Protein 2P22 (pdb70)

CATH classification: 1.20.1440.200

Secondary structure (DSSP, 8-state):
-HHHHHHHHHHHHHHHHHHHHHHHHHHHHTGGGGTTHHHHHHHHHHHHHHHHHHHHHHHHHHHHHHHHHHHHTHHHHHHHHHHHHHTTSS---SS-GGGTEE-SSHHHHHHHHHHHHHHHHHHHHHHHHHHHHHTSS-HHHHHHHHHHHHHHHHHHHHHHHHHHSS--/---SSS-GGGGG-S---S--SSS-HHHHHHHHHHHHHHHHHHHHHHHHHHHTTTSS-HHHHHHHHHHHHHHHHHHHHTTTTT---HHHHHT-/-HHHHHHHHHHHS-------PPPPPSSGGGS-TTHHHHHHHHH-HHHHHHHGGGGS--HHHHHHHHHHHHHHHHHHHHHHHHHHHHHHHHHHHHHHHHHHHHHHHHHHHHHHHHHHTSSHHHHHHHHHHHHHHHHHHHHHHHHS-S----HHHHHHHHHHHHHHHHHHHHHHHHHHHHTT-S-B--/-HHHHHHHHS--EESSSTTS--------PPPP--PPP-HHHHHHHHHHHHHHHHHHHHHHHHHTHHHHHHHHHHHHS--

B-factor: mean 95.9, std 29.89, range [27.79, 202.12]

GO terms:
  GO:0005768 endosome (C, IDA)
  GO:0009898 cytoplasmic side of plasma membrane (C, IDA)
  GO:0043130 ubiquitin binding (F, IDA)
  GO:0000813 ESCRT I complex (C, IDA)
  GO:0061709 reticulophagy (P, IDA)
  GO:0005829 cytosol (C, HDA)
  GO:0045324 late endosome to vacuole transport (P, IMP)
  GO:1904669 ATP export (P, IMP)
  GO:1902915 negative regulation of protein polyubiquitination (P, IMP)
  GO:0006612 protein targeting to membrane (P, IMP)
  GO:0006623 protein targeting to vacuole (P, IMP)
  GO:0000813 ESCRT I complex (C, IPI)
  GO:0005515 protein binding (F, IPI)
  GO:0043162 ubiquitin-dependent protein catabolic process via the multivesicular body sorting pathway (P, IDA)

InterPro domains:
  IPR008883 Ubiquitin E2 variant, N-terminal [PF05743] (31-154)
  IPR008883 Ubiquitin E2 variant, N-terminal [PS51322] (12-161)
  IPR016135 Ubiquitin-conjugating enzyme/RWD-like [G3DSA:3.10.110.10] (1-161)
  IPR016135 Ubiquitin-conjugating enzyme/RWD-like [SSF54495] (9-157)
  IPR017916 Steadiness box (SB) domain [PF09454] (317-379)
  IPR017916 Steadiness box (SB) domain [PS51312] (322-385)
  IPR037202 ESCRT assembly domain [SSF140111] (325-382)
  IPR052070 ESCRT-I complex UEV domain-containing protein [PTHR23306] (10-381)

Structure (mmCIF, N/CA/C/O backbone):
data_2P22
#
_entry.id   2P22
#
_cell.length_a   68.054
_cell.length_b   83.766
_cell.length_c   269.146
_cell.angle_alpha   90.00
_cell.angle_beta   90.00
_cell.angle_gamma   90.00
#
_symmetry.space_group_name_H-M   'I 2 2 2'
#
loop_
_entity.id
_entity.type
_entity.pdbx_description
1 polymer 'Suppressor protein STP22 of temperature-sensitive alpha-factor receptor and arginine permease'
2 polymer 'Vacuolar protein sorting-associated protein 28'
3 polymer 'Protein SRN2'
4 polymer 'Hypothetical 12.0 kDa protein in ADE3-SER2 intergenic region'
5 non-polymer 'SULFATE ION'
6 water water
#
loop_
_atom_site.group_PDB
_atom_site.id
_atom_site.type_symbol
_atom_site.label_atom_id
_atom_site.label_alt_id
_atom_site.label_comp_id
_atom_site.label_asym_id
_atom_site.label_entity_id
_atom_site.label_seq_id
_atom_site.pdbx_PDB_ins_code
_atom_site.Cartn_x
_atom_site.Cartn_y
_atom_site.Cartn_z
_atom_site.occupancy
_atom_site.B_iso_or_equiv
_atom_site.auth_seq_id
_atom_site.auth_comp_id
_atom_site.auth_asym_id
_atom_site.auth_atom_id
_atom_site.pdbx_PDB_model_num
ATOM 1 N N . PRO A 1 7 ? -1.852 -55.050 -184.311 1.00 156.21 218 PRO A N 1
ATOM 2 C CA . PRO A 1 7 ? -1.243 -53.751 -184.704 1.00 153.43 218 PRO A CA 1
ATOM 3 C C . PRO A 1 7 ? -0.248 -53.250 -183.651 1.00 147.08 218 PRO A C 1
ATOM 4 O O . PRO A 1 7 ? -0.655 -52.698 -182.634 1.00 149.32 218 PRO A O 1
ATOM 8 N N . THR A 1 8 ? 1.048 -53.435 -183.897 1.00 135.71 219 THR A N 1
ATOM 9 C CA . THR A 1 8 ? 2.068 -53.007 -182.941 1.00 127.16 219 THR A CA 1
ATOM 10 C C . THR A 1 8 ? 1.720 -51.676 -182.273 1.00 121.72 219 THR A C 1
ATOM 11 O O . THR A 1 8 ? 1.954 -51.505 -181.080 1.00 126.67 219 THR A O 1
ATOM 15 N N . ASN A 1 9 ? 1.152 -50.739 -183.028 1.00 108.54 220 ASN A N 1
ATOM 16 C CA . ASN A 1 9 ? 0.783 -49.440 -182.468 1.00 99.79 220 ASN A CA 1
ATOM 17 C C . ASN A 1 9 ? -0.289 -49.644 -181.400 1.00 90.79 220 ASN A C 1
ATOM 18 O O . ASN A 1 9 ? -0.020 -49.543 -180.199 1.00 83.01 220 ASN A O 1
ATOM 23 N N . HIS A 1 10 ? -1.501 -49.931 -181.868 1.00 81.74 221 HIS A N 1
ATOM 24 C CA . HIS A 1 10 ? -2.663 -50.188 -181.028 1.00 71.12 221 HIS A CA 1
ATOM 25 C C . HIS A 1 10 ? -2.366 -51.273 -179.991 1.00 75.50 221 HIS A C 1
ATOM 26 O O . HIS A 1 10 ? -2.972 -51.295 -178.920 1.00 77.77 221 HIS A O 1
ATOM 33 N N . HIS A 1 11 ? -1.428 -52.165 -180.316 1.00 79.41 222 HIS A N 1
ATOM 34 C CA . HIS A 1 11 ? -1.039 -53.261 -179.434 1.00 74.10 222 HIS A CA 1
ATOM 35 C C . HIS A 1 11 ? -0.167 -52.751 -178.301 1.00 84.05 222 HIS A C 1
ATOM 36 O O . HIS A 1 11 ? -0.358 -53.114 -177.138 1.00 82.77 222 HIS A O 1
ATOM 43 N N . GLU A 1 12 ? 0.793 -51.900 -178.641 1.00 92.85 223 GLU A N 1
ATOM 44 C CA . GLU A 1 12 ? 1.691 -51.347 -177.640 1.00 92.26 223 GLU A CA 1
ATOM 45 C C . GLU A 1 12 ? 0.949 -50.426 -176.664 1.00 81.27 223 GLU A C 1
ATOM 46 O O . GLU A 1 12 ? 1.320 -50.346 -175.492 1.00 70.46 223 GLU A O 1
ATOM 52 N N . MET A 1 13 ? -0.091 -49.733 -177.135 1.00 72.40 224 MET A N 1
ATOM 53 C CA . MET A 1 13 ? -0.863 -48.854 -176.247 1.00 73.02 224 MET A CA 1
ATOM 54 C C . MET A 1 13 ? -1.586 -49.720 -175.230 1.00 80.28 224 MET A C 1
ATOM 55 O O . MET A 1 13 ? -1.577 -49.445 -174.022 1.00 76.21 224 MET A O 1
ATOM 60 N N . LEU A 1 14 ? -2.206 -50.782 -175.738 1.00 85.24 225 LEU A N 1
ATOM 61 C CA . LEU A 1 14 ? -2.936 -51.727 -174.904 1.00 82.50 225 LEU A CA 1
ATOM 62 C C . LEU A 1 14 ? -1.943 -52.369 -173.933 1.00 79.55 225 LEU A C 1
ATOM 63 O O . LEU A 1 14 ? -2.279 -52.691 -172.795 1.00 82.12 225 LEU A O 1
ATOM 68 N N . GLN A 1 15 ? -0.707 -52.526 -174.384 1.00 72.16 226 GLN A N 1
ATOM 69 C CA . GLN A 1 15 ? 0.319 -53.096 -173.540 1.00 66.77 226 GLN A CA 1
ATOM 70 C C . GLN A 1 15 ? 0.620 -52.102 -172.411 1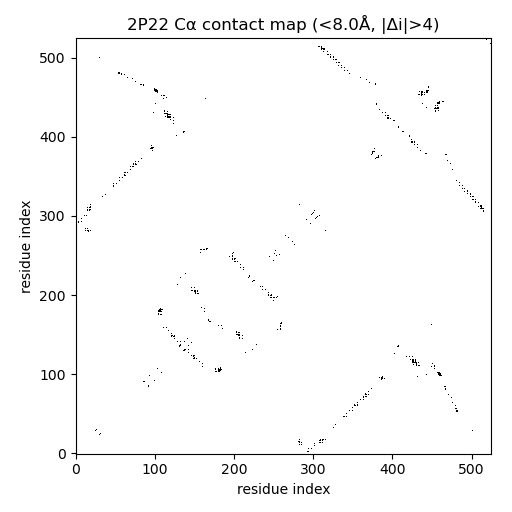.00 68.54 226 GLN A C 1
ATOM 71 O O . GLN A 1 15 ? 0.802 -52.490 -171.257 1.00 67.63 226 GLN A O 1
ATOM 77 N N . ASN A 1 16 ? 0.673 -50.816 -172.741 1.00 63.80 227 ASN A N 1
ATOM 78 C CA . ASN A 1 16 ? 0.932 -49.804 -171.724 1.00 72.92 227 ASN A CA 1
ATOM 79 C C . ASN A 1 16 ? -0.184 -49.752 -170.702 1.00 69.60 227 ASN A C 1
ATOM 80 O O . ASN A 1 16 ? 0.057 -49.511 -169.527 1.00 60.42 227 ASN A O 1
ATOM 85 N N . LEU A 1 17 ? -1.403 -49.960 -171.180 1.00 58.69 228 LEU A N 1
ATOM 86 C CA . LEU A 1 17 ? -2.577 -49.932 -170.347 1.00 50.46 228 LEU A CA 1
ATOM 87 C C . LEU A 1 17 ? -2.536 -51.013 -169.296 1.00 59.00 228 LEU A C 1
ATOM 88 O O . LEU A 1 17 ? -2.976 -50.819 -168.162 1.00 59.46 228 LEU A O 1
ATOM 93 N N . GLN A 1 18 ? -1.991 -52.154 -169.686 1.00 59.49 229 GLN A N 1
ATOM 94 C CA . GLN A 1 18 ? -1.891 -53.306 -168.813 1.00 60.84 229 GLN A CA 1
ATOM 95 C C . GLN A 1 18 ? -0.947 -53.005 -167.659 1.00 62.63 229 GLN A C 1
ATOM 96 O O . GLN A 1 18 ? -1.270 -53.245 -166.489 1.00 76.07 229 GLN A O 1
ATOM 102 N N . THR A 1 19 ? 0.218 -52.466 -167.990 1.00 61.20 230 THR A N 1
ATOM 103 C CA . THR A 1 19 ? 1.200 -52.110 -166.975 1.00 64.60 230 THR A CA 1
ATOM 104 C C . THR A 1 19 ? 0.654 -51.041 -166.017 1.00 61.19 230 THR A C 1
ATOM 105 O O . THR A 1 19 ? 0.741 -51.201 -164.799 1.00 58.07 230 THR A O 1
ATOM 109 N N . VAL A 1 20 ? 0.092 -49.958 -166.557 1.00 59.24 231 VAL A N 1
ATOM 110 C CA . VAL A 1 20 ? -0.474 -48.918 -165.695 1.00 57.82 231 VAL A CA 1
ATOM 111 C C . VAL A 1 20 ? -1.514 -49.564 -164.774 1.00 63.80 231 VAL A C 1
ATOM 112 O O . VAL A 1 20 ? -1.539 -49.293 -163.570 1.00 66.35 231 VAL A O 1
ATOM 116 N N . VAL A 1 21 ? -2.373 -50.409 -165.355 1.00 63.46 232 VAL A N 1
ATOM 117 C CA . VAL A 1 21 ? -3.438 -51.108 -164.624 1.00 50.05 232 VAL A CA 1
ATOM 118 C C . VAL A 1 21 ? -2.918 -52.071 -163.584 1.00 57.11 232 VAL A C 1
ATOM 119 O O . VAL A 1 21 ? -3.478 -52.145 -162.470 1.00 45.24 232 VAL A O 1
ATOM 123 N N . ASN A 1 22 ? -1.863 -52.821 -163.919 1.00 39.51 233 ASN A N 1
ATOM 124 C CA . ASN A 1 22 ? -1.312 -53.733 -162.911 1.00 44.51 233 ASN A CA 1
ATOM 125 C C . ASN A 1 22 ? -0.676 -52.980 -161.759 1.00 57.19 233 ASN A C 1
ATOM 126 O O . ASN A 1 22 ? -0.804 -53.389 -160.604 1.00 62.79 233 ASN A O 1
ATOM 131 N N . GLU A 1 23 ? -0.004 -51.873 -162.069 1.00 63.28 234 GLU A N 1
ATOM 132 C CA . GLU A 1 23 ? 0.646 -51.099 -161.031 1.00 67.60 234 GLU A CA 1
ATOM 133 C C . GLU A 1 23 ? -0.375 -50.383 -160.162 1.00 71.09 234 GLU A C 1
ATOM 134 O O . GLU A 1 23 ? -0.226 -50.318 -158.945 1.00 70.48 234 GLU A O 1
ATOM 140 N N . LEU A 1 24 ? -1.408 -49.846 -160.801 1.00 67.42 235 LEU A N 1
ATOM 141 C CA . LEU A 1 24 ? -2.459 -49.113 -160.119 1.00 53.00 235 LEU A CA 1
ATOM 142 C C . LEU A 1 24 ? -3.146 -50.071 -159.157 1.00 55.08 235 LEU A C 1
ATOM 143 O O . LEU A 1 24 ? -3.537 -49.693 -158.057 1.00 67.00 235 LEU A O 1
ATOM 148 N N . TYR A 1 25 ? -3.256 -51.326 -159.581 1.00 64.96 236 TYR A N 1
ATOM 149 C CA . TYR A 1 25 ? -3.852 -52.390 -158.779 1.00 63.59 236 TYR A CA 1
ATOM 150 C C . TYR A 1 25 ? -2.989 -52.699 -157.557 1.00 61.50 236 TYR A C 1
ATOM 151 O O . TYR A 1 25 ? -3.514 -52.825 -156.455 1.00 64.67 236 TYR A O 1
ATOM 160 N N . ARG A 1 26 ? -1.672 -52.834 -157.759 1.00 68.79 237 ARG A N 1
ATOM 161 C CA . ARG A 1 26 ? -0.728 -53.135 -156.664 1.00 68.54 237 ARG A CA 1
ATOM 162 C C . ARG A 1 26 ? -0.842 -52.074 -155.577 1.00 68.35 237 ARG A C 1
ATOM 163 O O . ARG A 1 26 ? -0.973 -52.390 -154.388 1.00 62.97 237 ARG A O 1
ATOM 171 N N . GLU A 1 27 ? -0.817 -50.818 -156.009 1.00 62.33 238 GLU A N 1
ATOM 172 C CA . GLU A 1 27 ? -0.939 -49.693 -155.109 1.00 68.42 238 GLU A CA 1
ATOM 173 C C . GLU A 1 27 ? -2.242 -49.768 -154.332 1.00 66.04 238 GLU A C 1
ATOM 174 O O . GLU A 1 27 ? -2.267 -49.406 -153.161 1.00 68.42 238 GLU A O 1
ATOM 180 N N . ASP A 1 28 ? -3.319 -50.236 -154.967 1.00 61.53 239 ASP A N 1
ATOM 181 C CA . ASP A 1 28 ? -4.612 -50.336 -154.271 1.00 54.19 239 ASP A CA 1
ATOM 182 C C . ASP A 1 28 ? -4.560 -51.380 -153.189 1.00 56.89 239 ASP A C 1
ATOM 183 O O . ASP A 1 28 ? -5.030 -51.154 -152.073 1.00 49.15 239 ASP A O 1
ATOM 188 N N . VAL A 1 29 ? -3.985 -52.529 -153.520 1.00 54.44 240 VAL A N 1
ATOM 189 C CA . VAL A 1 29 ? -3.893 -53.596 -152.555 1.00 57.29 240 VAL A CA 1
ATOM 190 C C . VAL A 1 29 ? -3.035 -53.171 -151.383 1.00 54.14 240 VAL A C 1
ATOM 191 O O . VAL A 1 29 ? -3.361 -53.440 -150.228 1.00 68.62 240 VAL A O 1
ATOM 195 N N . ASP A 1 30 ? -1.925 -52.516 -151.692 1.00 63.46 241 ASP A N 1
ATOM 196 C CA . ASP A 1 30 ? -0.994 -52.050 -150.675 1.00 60.06 241 ASP A CA 1
ATOM 197 C C . ASP A 1 30 ? -1.654 -51.146 -149.649 1.00 62.89 241 ASP A C 1
ATOM 198 O O . ASP A 1 30 ? -1.486 -51.334 -148.446 1.00 57.23 241 ASP A O 1
ATOM 203 N N . TYR A 1 31 ? -2.407 -50.160 -150.121 1.00 57.94 242 TYR A N 1
ATOM 204 C CA . TYR A 1 31 ? -3.061 -49.232 -149.215 1.00 47.92 242 TYR A CA 1
ATOM 205 C C . TYR A 1 31 ? -4.083 -49.906 -148.327 1.00 59.50 242 TYR A C 1
ATOM 206 O O . TYR A 1 31 ? -4.140 -49.632 -147.130 1.00 60.80 242 TYR A O 1
ATOM 215 N N . VAL A 1 32 ? -4.908 -50.768 -148.923 1.00 60.86 243 VAL A N 1
ATOM 216 C CA . VAL A 1 32 ? -5.958 -51.452 -148.176 1.00 60.50 243 VAL A CA 1
ATOM 217 C C . VAL A 1 32 ? -5.407 -52.317 -147.053 1.00 63.96 243 VAL A C 1
ATOM 218 O O . VAL A 1 32 ? -5.885 -52.279 -145.909 1.00 68.20 243 VAL A O 1
ATOM 222 N N . ALA A 1 33 ? -4.373 -53.071 -147.379 1.00 53.76 244 ALA A N 1
ATOM 223 C CA . ALA A 1 33 ? -3.737 -53.946 -146.413 1.00 64.33 244 ALA A CA 1
ATOM 224 C C . ALA A 1 33 ? -3.003 -53.227 -145.279 1.00 80.11 244 ALA A C 1
ATOM 225 O O . ALA A 1 33 ? -2.802 -53.795 -144.210 1.00 93.35 244 ALA A O 1
ATOM 227 N N . ASP A 1 34 ? -2.600 -51.985 -145.504 1.00 79.08 245 ASP A N 1
ATOM 228 C CA . ASP A 1 34 ? -1.858 -51.252 -144.498 1.00 82.42 245 ASP A CA 1
ATOM 229 C C . ASP A 1 34 ? -2.688 -50.342 -143.627 1.00 85.77 245 ASP A C 1
ATOM 230 O O . ASP A 1 34 ? -2.383 -50.140 -142.458 1.00 90.16 245 ASP A O 1
ATOM 235 N N . LYS A 1 35 ? -3.745 -49.788 -144.191 1.00 85.48 246 LYS A N 1
ATOM 236 C CA . LYS A 1 35 ? -4.562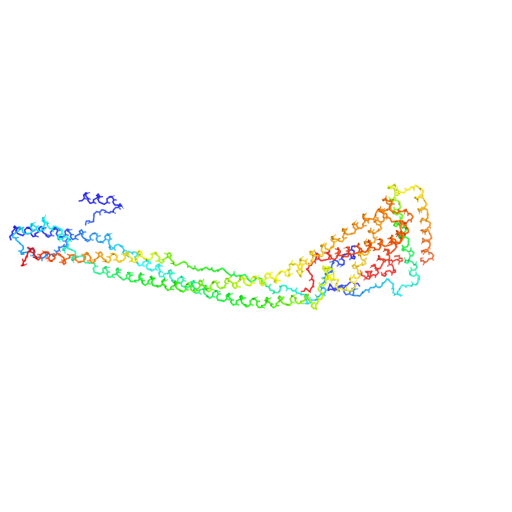 -48.850 -143.448 1.00 73.41 246 LYS A CA 1
ATOM 237 C C . LYS A 1 35 ? -5.974 -49.333 -143.138 1.00 70.05 246 LYS A C 1
ATOM 238 O O . LYS A 1 35 ? -6.665 -48.744 -142.313 1.00 65.92 246 LYS A O 1
ATOM 244 N N . ILE A 1 36 ? -6.420 -50.395 -143.790 1.00 65.77 247 ILE A N 1
ATOM 245 C CA . ILE A 1 36 ? -7.766 -50.846 -143.517 1.00 66.42 247 ILE A CA 1
ATOM 246 C C . ILE A 1 36 ? -7.809 -52.224 -142.904 1.00 65.76 247 ILE A C 1
ATOM 247 O O . ILE A 1 36 ? -8.297 -52.397 -141.787 1.00 69.11 247 ILE A O 1
ATOM 252 N N . LEU A 1 37 ? -7.273 -53.204 -143.614 1.00 64.70 248 LEU A N 1
ATOM 253 C CA . LEU A 1 37 ? -7.294 -54.567 -143.112 1.00 65.75 248 LEU A CA 1
ATOM 254 C C . LEU A 1 37 ? -6.685 -54.722 -141.723 1.00 67.01 248 LEU A C 1
ATOM 255 O O . LEU A 1 37 ? -6.960 -55.686 -141.012 1.00 77.48 248 LEU A O 1
ATOM 260 N N . THR A 1 38 ? -5.889 -53.745 -141.317 1.00 64.33 249 THR A N 1
ATOM 261 C CA . THR A 1 38 ? -5.250 -53.776 -140.007 1.00 68.99 249 THR A CA 1
ATOM 262 C C . THR A 1 38 ? -6.208 -53.452 -138.864 1.00 72.79 249 THR A C 1
ATOM 263 O O . THR A 1 38 ? -6.060 -53.985 -137.774 1.00 72.07 249 THR A O 1
ATOM 267 N N . ARG A 1 39 ? -7.169 -52.564 -139.119 1.00 75.34 250 ARG A N 1
ATOM 268 C CA . ARG A 1 39 ? -8.130 -52.135 -138.109 1.00 72.66 250 ARG A CA 1
ATOM 269 C C . ARG A 1 39 ? -8.909 -53.245 -137.403 1.00 79.77 250 ARG A C 1
ATOM 270 O O . ARG A 1 39 ? -9.463 -53.023 -136.331 1.00 86.98 250 ARG A O 1
ATOM 278 N N . GLN A 1 40 ? -8.954 -54.435 -137.986 1.00 80.78 251 GLN A N 1
ATOM 279 C CA . GLN A 1 40 ? -9.669 -55.535 -137.359 1.00 84.59 251 GLN A CA 1
ATOM 280 C C . GLN A 1 40 ? -8.768 -56.378 -136.457 1.00 90.43 251 GLN A C 1
ATOM 281 O O . GLN A 1 40 ? -9.258 -57.226 -135.715 1.00 85.25 251 GLN A O 1
ATOM 287 N N . THR A 1 41 ? -7.457 -56.147 -136.538 1.00 100.84 252 THR A N 1
ATOM 288 C CA . THR A 1 41 ? -6.455 -56.877 -135.747 1.00 105.27 252 THR A CA 1
ATOM 289 C C . THR A 1 41 ? -6.939 -57.237 -134.350 1.00 99.15 252 THR A C 1
ATOM 290 O O . THR A 1 41 ? -7.008 -58.412 -133.993 1.00 92.28 252 THR A O 1
ATOM 294 N N . VAL A 1 42 ? -7.251 -56.211 -133.564 1.00 99.78 253 VAL A N 1
ATOM 295 C CA . VAL A 1 42 ? -7.714 -56.388 -132.197 1.00 100.19 253 VAL A CA 1
ATOM 296 C C . VAL A 1 42 ? -9.133 -55.879 -132.023 1.00 93.18 253 VAL A C 1
ATOM 297 O O . VAL A 1 42 ? -9.474 -55.267 -131.013 1.00 98.52 253 VAL A O 1
ATOM 301 N N . MET A 1 43 ? -9.955 -56.141 -133.023 1.00 88.99 254 MET A N 1
ATOM 302 C CA . MET A 1 43 ? -11.345 -55.737 -132.998 1.00 88.36 254 MET A CA 1
ATOM 303 C C . MET A 1 43 ? -12.109 -56.779 -132.170 1.00 94.29 254 MET A C 1
ATOM 304 O O . MET A 1 43 ? -13.118 -56.472 -131.534 1.00 94.96 254 MET A O 1
ATOM 309 N N . GLN A 1 44 ? -11.621 -58.015 -132.184 1.00 94.57 255 GLN A N 1
ATOM 310 C CA . GLN A 1 44 ? -12.263 -59.080 -131.429 1.00 98.14 255 GLN A CA 1
ATOM 311 C C . GLN A 1 44 ? -11.899 -58.939 -129.963 1.00 96.95 255 GLN A C 1
ATOM 312 O O . GLN A 1 44 ? -12.766 -59.014 -129.091 1.00 95.04 255 GLN A O 1
ATOM 318 N N . GLU A 1 45 ? -10.609 -58.739 -129.696 1.00 94.30 256 GLU A N 1
ATOM 319 C CA . GLU A 1 45 ? -10.137 -58.574 -128.326 1.00 84.11 256 GLU A CA 1
ATOM 320 C C . GLU A 1 45 ? -10.981 -57.512 -127.636 1.00 80.86 256 GLU A C 1
ATOM 321 O O . GLU A 1 45 ? -11.407 -57.687 -126.489 1.00 77.89 256 GLU A O 1
ATOM 327 N N . SER A 1 46 ? -11.226 -56.417 -128.352 1.00 67.88 257 SER A N 1
ATOM 328 C CA . SER A 1 46 ? -12.048 -55.332 -127.842 1.00 68.52 257 SER A CA 1
ATOM 329 C C . SER A 1 46 ? -13.407 -55.866 -127.385 1.00 64.07 257 SER A C 1
ATOM 330 O O . SER A 1 46 ? -13.756 -55.762 -126.215 1.00 70.83 257 SER A O 1
ATOM 333 N N . ILE A 1 47 ? -14.172 -56.437 -128.311 1.00 72.46 258 ILE A N 1
ATOM 334 C CA . ILE A 1 47 ? -15.491 -56.972 -127.981 1.00 69.94 258 ILE A CA 1
ATOM 335 C C . ILE A 1 47 ? -15.385 -57.963 -126.826 1.00 73.41 258 ILE A C 1
ATOM 336 O O . ILE A 1 47 ? -16.243 -57.998 -125.940 1.00 66.21 258 ILE A O 1
ATOM 341 N N . ALA A 1 48 ? -14.323 -58.763 -126.844 1.00 77.87 259 ALA A N 1
ATOM 342 C CA . ALA A 1 48 ? -14.072 -59.745 -125.795 1.00 77.57 259 ALA A CA 1
ATOM 343 C C . ALA A 1 48 ? -13.963 -59.041 -124.448 1.00 79.45 259 ALA A C 1
ATOM 344 O O . ALA A 1 48 ? -14.677 -59.387 -123.509 1.00 75.82 259 ALA A O 1
ATOM 346 N N . ARG A 1 49 ? -13.064 -58.055 -124.365 1.00 81.95 260 ARG A N 1
ATOM 347 C CA . ARG A 1 49 ? -12.854 -57.288 -123.133 1.00 86.18 260 ARG A CA 1
ATOM 348 C C . ARG A 1 49 ? -14.161 -56.751 -122.605 1.00 85.15 260 ARG A C 1
ATOM 349 O O . ARG A 1 49 ? -14.429 -56.819 -121.407 1.00 86.72 260 ARG A O 1
ATOM 357 N N . PHE A 1 50 ? -14.967 -56.195 -123.501 1.00 80.67 261 PHE A N 1
ATOM 358 C CA . PHE A 1 50 ? -16.246 -55.649 -123.102 1.00 81.41 261 PHE A CA 1
ATOM 359 C C . PHE A 1 50 ? -17.187 -56.705 -122.545 1.00 81.73 261 PHE A C 1
ATOM 360 O O . PHE A 1 50 ? -17.860 -56.454 -121.542 1.00 84.40 261 PHE A O 1
ATOM 368 N N . HIS A 1 51 ? -17.231 -57.875 -123.193 1.00 84.14 262 HIS A N 1
ATOM 369 C CA . HIS A 1 51 ? -18.078 -59.002 -122.756 1.00 72.70 262 HIS A CA 1
ATOM 370 C C . HIS A 1 51 ? -17.694 -59.390 -121.347 1.00 67.28 262 HIS A C 1
ATOM 371 O O . HIS A 1 51 ? -18.545 -59.678 -120.514 1.00 75.21 262 HIS A O 1
ATOM 378 N N . GLU A 1 52 ? -16.393 -59.380 -121.098 1.00 67.07 263 GLU A N 1
ATOM 379 C CA . GLU A 1 52 ? -15.839 -59.702 -119.801 1.00 69.10 263 GLU A CA 1
ATOM 380 C C . GLU A 1 52 ? -16.346 -58.683 -118.793 1.00 73.94 263 GLU A C 1
ATOM 381 O O . GLU A 1 52 ? -16.787 -59.036 -117.701 1.00 83.80 263 GLU A O 1
ATOM 387 N N . ILE A 1 53 ? -16.294 -57.408 -119.156 1.00 76.77 264 ILE A N 1
ATOM 388 C CA . ILE A 1 53 ? -16.723 -56.372 -118.224 1.00 80.12 264 ILE A CA 1
ATOM 389 C C . ILE A 1 53 ? -18.172 -56.479 -117.778 1.00 78.48 264 ILE A C 1
ATOM 390 O O . ILE A 1 53 ? -18.434 -56.489 -116.583 1.00 70.61 264 ILE A O 1
ATOM 395 N N . ILE A 1 54 ? -19.105 -56.548 -118.730 1.00 89.00 265 ILE A N 1
ATOM 396 C CA . ILE A 1 54 ? -20.544 -56.659 -118.425 1.00 91.50 265 ILE A CA 1
ATOM 397 C C . ILE A 1 54 ? -20.832 -57.836 -117.490 1.00 92.01 265 ILE A C 1
ATOM 398 O O . ILE A 1 54 ? -21.594 -57.716 -116.526 1.00 94.69 265 ILE A O 1
ATOM 403 N N . ALA A 1 55 ? -20.222 -58.979 -117.781 1.00 85.83 266 ALA A N 1
ATOM 404 C CA . ALA A 1 55 ? -20.421 -60.157 -116.957 1.00 84.43 266 ALA A CA 1
ATOM 405 C C . ALA A 1 55 ? -20.073 -59.804 -115.519 1.00 85.38 266 ALA A C 1
ATOM 406 O O . ALA A 1 55 ? -20.869 -60.025 -114.613 1.00 90.64 266 ALA A O 1
ATOM 408 N N . ILE A 1 56 ? -18.884 -59.242 -115.324 1.00 87.53 267 ILE A N 1
ATOM 409 C CA . ILE A 1 56 ? -18.415 -58.841 -114.001 1.00 88.99 267 ILE A CA 1
ATOM 410 C C . ILE A 1 56 ? -19.413 -57.887 -113.357 1.00 82.05 267 ILE A C 1
ATOM 411 O O . ILE A 1 56 ? -19.889 -58.115 -112.250 1.00 83.45 267 ILE A O 1
ATOM 416 N N . ASP A 1 57 ? -19.732 -56.813 -114.055 1.00 73.81 268 ASP A N 1
ATOM 417 C CA . ASP A 1 57 ? -20.675 -55.854 -113.524 1.00 84.83 268 ASP A CA 1
ATOM 418 C C . ASP A 1 57 ? -21.963 -56.563 -113.156 1.00 82.50 268 ASP A C 1
ATOM 419 O O . ASP A 1 57 ? -22.511 -56.360 -112.074 1.00 79.46 268 ASP A O 1
ATOM 424 N N . LYS A 1 58 ? -22.424 -57.421 -114.058 1.00 81.13 269 LYS A N 1
ATOM 425 C CA . LYS A 1 58 ? -23.651 -58.167 -113.848 1.00 79.18 269 LYS A CA 1
ATOM 426 C C . LYS A 1 58 ? -23.608 -58.911 -112.512 1.00 82.39 269 LYS A C 1
ATOM 427 O O . LYS A 1 58 ? -24.494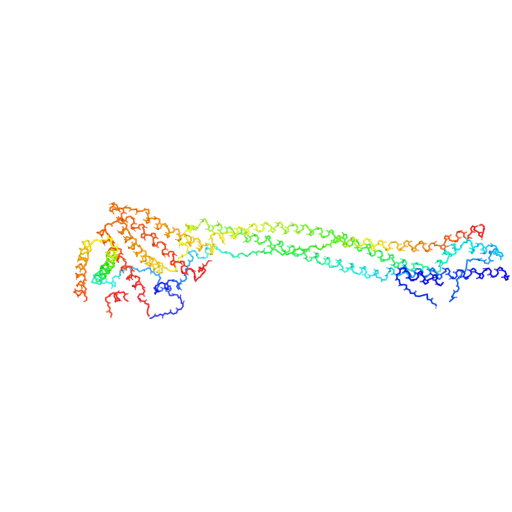 -58.725 -111.674 1.00 80.04 269 LYS A O 1
ATOM 433 N N . ASN A 1 59 ? -22.574 -59.731 -112.309 1.00 81.61 270 ASN A N 1
ATOM 434 C CA . ASN A 1 59 ? -22.392 -60.482 -111.060 1.00 70.71 270 ASN A CA 1
ATOM 435 C C . ASN A 1 59 ? -22.318 -59.552 -109.874 1.00 65.40 270 ASN A C 1
ATOM 436 O O . ASN A 1 59 ? -23.024 -59.750 -108.895 1.00 75.83 270 ASN A O 1
ATOM 441 N N . HIS A 1 60 ? -21.441 -58.551 -109.950 1.00 76.91 271 HIS A N 1
ATOM 442 C CA . HIS A 1 60 ? -21.296 -57.589 -108.857 1.00 70.65 271 HIS A CA 1
ATOM 443 C C . HIS A 1 60 ? -22.652 -57.045 -108.535 1.00 68.81 271 HIS A C 1
ATOM 444 O O . HIS A 1 60 ? -23.015 -56.944 -107.370 1.00 73.58 271 HIS A O 1
ATOM 451 N N . LEU A 1 61 ? -23.407 -56.706 -109.573 1.00 59.09 272 LEU A N 1
ATOM 452 C CA . LEU A 1 61 ? -24.737 -56.179 -109.367 1.00 75.09 272 LEU A CA 1
ATOM 453 C C . LEU A 1 61 ? -25.624 -57.149 -108.606 1.00 81.00 272 LEU A C 1
ATOM 454 O O . LEU A 1 61 ? -26.354 -56.732 -107.716 1.00 80.16 272 LEU A O 1
ATOM 459 N N . ARG A 1 62 ? -25.574 -58.435 -108.950 1.00 89.36 273 ARG A N 1
ATOM 460 C CA . ARG A 1 62 ? -26.402 -59.426 -108.257 1.00 99.56 273 ARG A CA 1
ATOM 461 C C . ARG A 1 62 ? -25.947 -59.588 -106.817 1.00 98.39 273 ARG A C 1
ATOM 462 O O . ARG A 1 62 ? -26.758 -59.719 -105.907 1.00 105.18 273 ARG A O 1
ATOM 470 N N . ALA A 1 63 ? -24.640 -59.587 -106.614 1.00 89.02 274 ALA A N 1
ATOM 471 C CA . ALA A 1 63 ? -24.098 -59.742 -105.282 1.00 91.25 274 ALA A CA 1
ATOM 472 C C . ALA A 1 63 ? -24.634 -58.647 -104.371 1.00 93.12 274 ALA A C 1
ATOM 473 O O . ALA A 1 63 ? -25.264 -58.931 -103.354 1.00 94.79 274 ALA A O 1
ATOM 475 N N . VAL A 1 64 ? -24.376 -57.394 -104.735 1.00 94.02 275 VAL A N 1
ATOM 476 C CA . VAL A 1 64 ? -24.829 -56.268 -103.929 1.00 96.07 275 VAL A CA 1
ATOM 477 C C . VAL A 1 64 ? -26.334 -56.291 -103.805 1.00 92.55 275 VAL A C 1
ATOM 478 O O . VAL A 1 64 ? -26.880 -55.924 -102.773 1.00 94.39 275 VAL A O 1
ATOM 482 N N . GLU A 1 65 ? -26.999 -56.731 -104.864 1.00 97.11 276 GLU A N 1
ATOM 483 C CA . GLU A 1 65 ? -28.452 -56.815 -104.873 1.00 105.37 276 GLU A CA 1
ATOM 484 C C . GLU A 1 65 ? -28.926 -57.632 -103.677 1.00 106.41 276 GLU A C 1
ATOM 485 O O . GLU A 1 65 ? -29.741 -57.170 -102.878 1.00 104.00 276 GLU A O 1
ATOM 491 N N . GLN A 1 66 ? -28.403 -58.851 -103.571 1.00 106.76 277 GLN A N 1
ATOM 492 C CA . GLN A 1 66 ? -28.753 -59.763 -102.494 1.00 103.58 277 GLN A CA 1
ATOM 493 C C . GLN A 1 66 ? -28.178 -59.224 -101.192 1.00 106.07 277 GLN A C 1
ATOM 494 O O . GLN A 1 66 ? -28.873 -59.132 -100.181 1.00 104.72 277 GLN A O 1
ATOM 500 N N . ALA A 1 67 ? -26.902 -58.859 -101.232 1.00 104.81 278 ALA A N 1
ATOM 501 C CA . ALA A 1 67 ? -26.222 -58.332 -100.061 1.00 98.30 278 ALA A CA 1
ATOM 502 C C . ALA A 1 67 ? -27.039 -57.243 -99.367 1.00 96.75 278 ALA A C 1
ATOM 503 O O . ALA A 1 67 ? -27.174 -57.247 -98.147 1.00 89.36 278 ALA A O 1
ATOM 505 N N . ILE A 1 68 ? -27.594 -56.319 -100.142 1.00 94.75 279 ILE A N 1
ATOM 506 C CA . ILE A 1 68 ? -28.380 -55.232 -99.569 1.00 107.65 279 ILE A CA 1
ATOM 507 C C . ILE A 1 68 ? -29.719 -55.702 -99.031 1.00 115.74 279 ILE A C 1
ATOM 508 O O . ILE A 1 68 ? -30.203 -55.199 -98.013 1.00 120.64 279 ILE A O 1
ATOM 513 N N . GLU A 1 69 ? -30.332 -56.653 -99.720 1.00 116.56 280 GLU A N 1
ATOM 514 C CA . GLU A 1 69 ? -31.612 -57.160 -99.263 1.00 117.30 280 GLU A CA 1
ATOM 515 C C . GLU A 1 69 ? -31.472 -57.880 -97.930 1.00 114.57 280 GLU A C 1
ATOM 516 O O . GLU A 1 69 ? -32.236 -57.620 -97.004 1.00 112.25 280 GLU A O 1
ATOM 522 N N . GLN A 1 70 ? -30.492 -58.775 -97.823 1.00 116.52 281 GLN A N 1
ATOM 523 C CA . GLN A 1 70 ? -30.307 -59.514 -96.581 1.00 119.29 281 GLN A CA 1
ATOM 524 C C . GLN A 1 70 ? -29.949 -58.549 -95.465 1.00 120.94 281 GLN A C 1
ATOM 525 O O . GLN A 1 70 ? -30.473 -58.651 -94.361 1.00 130.03 281 GLN A O 1
ATOM 531 N N . THR A 1 71 ? -29.068 -57.602 -95.760 1.00 115.24 282 THR A N 1
ATOM 532 C CA . THR A 1 71 ? -28.659 -56.628 -94.764 1.00 106.51 282 THR A CA 1
ATOM 533 C C . THR A 1 71 ? -29.835 -55.771 -94.312 1.00 106.56 282 THR A C 1
ATOM 534 O O . THR A 1 71 ? -29.856 -55.288 -93.184 1.00 109.94 282 THR A O 1
ATOM 538 N N . MET A 1 72 ? -30.819 -55.581 -95.180 1.00 110.65 283 MET A N 1
ATOM 539 C CA . MET A 1 72 ? -31.973 -54.784 -94.789 1.00 113.62 283 MET A CA 1
ATOM 540 C C . MET A 1 72 ? -32.844 -55.551 -93.797 1.00 117.86 283 MET A C 1
ATOM 541 O O . MET A 1 72 ? -33.364 -54.969 -92.846 1.00 118.32 283 MET A O 1
ATOM 546 N N . HIS A 1 73 ? -32.999 -56.856 -94.015 1.00 120.81 284 HIS A N 1
ATOM 547 C CA . HIS A 1 73 ? -33.814 -57.673 -93.125 1.00 120.85 284 HIS A CA 1
ATOM 548 C C . HIS A 1 73 ? -33.132 -57.754 -91.757 1.00 116.08 284 HIS A C 1
ATOM 549 O O . HIS A 1 73 ? -33.788 -57.928 -90.732 1.00 121.38 284 HIS A O 1
ATOM 556 N N . SER A 1 74 ? -31.812 -57.614 -91.744 1.00 108.63 285 SER A N 1
ATOM 557 C CA . SER A 1 74 ? -31.066 -57.662 -90.497 1.00 105.91 285 SER A CA 1
ATOM 558 C C . SER A 1 74 ? -31.320 -56.399 -89.698 1.00 105.90 285 SER A C 1
ATOM 559 O O . SER A 1 74 ? -31.326 -56.412 -88.468 1.00 100.76 285 SER A O 1
ATOM 562 N N . LEU A 1 75 ? -31.531 -55.301 -90.405 1.00 110.53 286 LEU A N 1
ATOM 563 C CA . LEU A 1 75 ? -31.784 -54.039 -89.744 1.00 115.16 286 LEU A CA 1
ATOM 564 C C . LEU A 1 75 ? -33.198 -53.981 -89.189 1.00 116.50 286 LEU A C 1
ATOM 565 O O . LEU A 1 75 ? -33.392 -53.671 -88.016 1.00 114.59 286 LEU A O 1
ATOM 570 N N . ASN A 1 76 ? -34.188 -54.288 -90.022 1.00 117.40 287 ASN A N 1
ATOM 571 C CA . ASN A 1 76 ? -35.569 -54.237 -89.562 1.00 122.20 287 ASN A CA 1
ATOM 572 C C . ASN A 1 76 ? -35.833 -55.294 -88.496 1.00 118.69 287 ASN A C 1
ATOM 573 O O . ASN A 1 76 ? -36.912 -55.341 -87.902 1.00 123.39 287 ASN A O 1
ATOM 578 N N . ALA A 1 77 ? -34.837 -56.136 -88.249 1.00 108.84 288 ALA A N 1
ATOM 579 C CA . ALA A 1 77 ? -34.955 -57.182 -87.250 1.00 102.96 288 ALA A CA 1
ATOM 580 C C . ALA A 1 77 ? -34.148 -56.773 -86.032 1.00 104.77 288 ALA A C 1
ATOM 581 O O . ALA A 1 77 ? -34.567 -56.982 -84.897 1.00 102.01 288 ALA A O 1
ATOM 583 N N . GLN A 1 78 ? -32.985 -56.183 -86.279 1.00 110.92 289 GLN A N 1
ATOM 584 C CA . GLN A 1 78 ? -32.110 -55.743 -85.202 1.00 107.37 289 GLN A CA 1
ATOM 585 C C . GLN A 1 78 ? -32.737 -54.568 -84.469 1.00 101.99 289 GLN A C 1
ATOM 586 O O . GLN A 1 78 ? -32.320 -54.233 -83.364 1.00 100.01 289 GLN A O 1
ATOM 592 N N . ILE A 1 79 ? -33.738 -53.944 -85.087 1.00 102.18 290 ILE A N 1
ATOM 593 C CA . ILE A 1 79 ? -34.412 -52.805 -84.469 1.00 107.79 290 ILE A CA 1
ATOM 594 C C . ILE A 1 79 ? -35.534 -53.250 -83.537 1.00 112.18 290 ILE A C 1
ATOM 595 O O . ILE A 1 79 ? -35.870 -52.544 -82.584 1.00 114.31 290 ILE A O 1
ATOM 600 N N . ASP A 1 80 ? -36.121 -54.413 -83.810 1.00 114.20 291 ASP A N 1
ATOM 601 C CA . ASP A 1 80 ? -37.204 -54.912 -82.965 1.00 117.72 291 ASP A CA 1
ATOM 602 C C . ASP A 1 80 ? -36.650 -55.382 -81.620 1.00 117.29 291 ASP A C 1
ATOM 603 O O . ASP A 1 80 ? -37.274 -55.182 -80.579 1.00 117.24 291 ASP A O 1
ATOM 608 N N . VAL A 1 81 ? -35.475 -56.004 -81.653 1.00 115.39 292 VAL A N 1
ATOM 609 C CA . VAL A 1 81 ? -34.831 -56.492 -80.440 1.00 116.43 292 VAL A CA 1
ATOM 610 C C . VAL A 1 81 ? -34.208 -55.323 -79.693 1.00 110.79 292 VAL A C 1
ATOM 611 O O . VAL A 1 81 ? -33.693 -55.475 -78.587 1.00 112.63 292 VAL A O 1
ATOM 615 N N . LEU A 1 82 ? -34.252 -54.155 -80.318 1.00 105.39 293 LEU A N 1
ATOM 616 C CA . LEU A 1 82 ? -33.698 -52.956 -79.723 1.00 101.52 293 LEU A CA 1
ATOM 617 C C . LEU A 1 82 ? -34.844 -52.173 -79.086 1.00 100.47 293 LEU A C 1
ATOM 618 O O . LEU A 1 82 ? -34.762 -51.780 -77.927 1.00 100.54 293 LEU A O 1
ATOM 623 N N . THR A 1 83 ? -35.916 -51.957 -79.844 1.00 107.03 294 THR A N 1
ATOM 624 C CA . THR A 1 83 ? -37.082 -51.230 -79.338 1.00 108.78 294 THR A CA 1
ATOM 625 C C . THR A 1 83 ? -37.652 -51.973 -78.135 1.00 106.47 294 THR A C 1
ATOM 626 O O . THR A 1 83 ? -38.254 -51.372 -77.240 1.00 92.22 294 THR A O 1
ATOM 630 N N . ALA A 1 84 ? -37.452 -53.289 -78.134 1.00 108.03 295 ALA A N 1
ATOM 631 C CA . ALA A 1 84 ? -37.912 -54.148 -77.052 1.00 107.49 295 ALA A CA 1
ATOM 632 C C . ALA A 1 84 ? -37.032 -53.912 -75.831 1.00 112.16 295 ALA A C 1
ATOM 633 O O . ALA A 1 84 ? -37.487 -53.373 -74.823 1.00 114.81 295 ALA A O 1
ATOM 635 N N . ASN A 1 85 ? -35.767 -54.307 -75.926 1.00 109.30 296 ASN A N 1
ATOM 636 C CA . ASN A 1 85 ? -34.862 -54.121 -74.809 1.00 108.34 296 ASN A CA 1
ATOM 637 C C . ASN A 1 85 ? -34.884 -52.697 -74.291 1.00 108.13 296 ASN A C 1
ATOM 638 O O . ASN A 1 85 ? -34.858 -52.482 -73.084 1.00 114.64 296 ASN A O 1
ATOM 643 N N . ARG A 1 86 ? -34.936 -51.717 -75.184 1.00 108.69 297 ARG A N 1
ATOM 644 C CA . ARG A 1 86 ? -34.953 -50.340 -74.714 1.00 112.82 297 ARG A CA 1
ATOM 645 C C . ARG A 1 86 ? -36.184 -50.108 -73.854 1.00 108.84 297 ARG A C 1
ATOM 646 O O . ARG A 1 86 ? -36.165 -49.290 -72.939 1.00 106.96 297 ARG A O 1
ATOM 654 N N . ALA A 1 87 ? -37.244 -50.856 -74.138 1.00 108.53 298 ALA A N 1
ATOM 655 C CA . ALA A 1 87 ? -38.492 -50.748 -73.392 1.00 108.31 298 ALA A CA 1
ATOM 656 C C . ALA A 1 87 ? -38.334 -51.335 -71.994 1.00 112.17 298 ALA A C 1
ATOM 657 O O . ALA A 1 87 ? -38.774 -50.748 -71.004 1.00 114.98 298 ALA A O 1
ATOM 659 N N . LYS A 1 88 ? -37.709 -52.507 -71.933 1.00 112.89 299 LYS A N 1
ATOM 660 C CA . LYS A 1 88 ? -37.472 -53.207 -70.679 1.00 110.00 299 LYS A CA 1
ATOM 661 C C . LYS A 1 88 ? -36.486 -52.462 -69.790 1.00 108.69 299 LYS A C 1
ATOM 662 O O . LYS A 1 88 ? -36.580 -52.513 -68.568 1.00 110.83 299 LYS A O 1
ATOM 668 N N . VAL A 1 89 ? -35.541 -51.766 -70.408 1.00 111.69 300 VAL A N 1
ATOM 669 C CA . VAL A 1 89 ? -34.560 -51.006 -69.655 1.00 108.65 300 VAL A CA 1
ATOM 670 C C . VAL A 1 89 ? -35.182 -49.713 -69.176 1.00 114.46 300 VAL A C 1
ATOM 671 O O . VAL A 1 89 ? -34.961 -49.296 -68.043 1.00 117.81 300 VAL A O 1
ATOM 675 N N . GLN A 1 90 ? -35.956 -49.069 -70.039 1.00 122.21 301 GLN A N 1
ATOM 676 C CA . GLN A 1 90 ? -36.590 -47.823 -69.647 1.00 130.82 301 GLN A CA 1
ATOM 677 C C . GLN A 1 90 ? -37.776 -48.153 -68.748 1.00 133.40 301 GLN A C 1
ATOM 678 O O . GLN A 1 90 ? -38.431 -47.260 -68.219 1.00 134.82 301 GLN A O 1
ATOM 684 N N . GLN A 1 91 ? -38.042 -49.443 -68.570 1.00 132.31 302 GLN A N 1
ATOM 685 C CA . GLN A 1 91 ? -39.140 -49.875 -67.715 1.00 131.27 302 GLN A CA 1
ATOM 686 C C . GLN A 1 91 ? -38.589 -50.178 -66.326 1.00 130.22 302 GLN A C 1
ATOM 687 O O . GLN A 1 91 ? -39.228 -49.903 -65.314 1.00 130.26 302 GLN A O 1
ATOM 693 N N . PHE A 1 92 ? -37.392 -50.742 -66.283 1.00 131.64 303 PHE A N 1
ATOM 694 C CA . PHE A 1 92 ? -36.755 -51.052 -65.017 1.00 134.68 303 PHE A CA 1
ATOM 695 C C . PHE A 1 92 ? -36.586 -49.764 -64.221 1.00 139.13 303 PHE A C 1
ATOM 696 O O . PHE A 1 92 ? -36.460 -49.796 -63.004 1.00 142.47 303 PHE A O 1
ATOM 704 N N . SER A 1 93 ? -36.586 -48.632 -64.915 1.00 145.17 304 SER A N 1
ATOM 705 C CA . SER A 1 93 ? -36.413 -47.342 -64.259 1.00 153.21 304 SER A CA 1
ATOM 706 C C . SER A 1 93 ? -37.713 -46.705 -63.782 1.00 161.72 304 SER A C 1
ATOM 707 O O . SER A 1 93 ? -37.771 -45.496 -63.554 1.00 161.23 304 SER A O 1
ATOM 710 N N . SER A 1 94 ? -38.756 -47.511 -63.625 1.00 171.19 305 SER A N 1
ATOM 711 C CA . SER A 1 94 ? -40.033 -46.984 -63.169 1.00 180.52 305 SER A CA 1
ATOM 712 C C . SER A 1 94 ? -40.607 -47.809 -62.026 1.00 183.60 305 SER A C 1
ATOM 713 O O . SER A 1 94 ? -40.555 -47.393 -60.869 1.00 185.19 305 SER A O 1
ATOM 716 N N . THR A 1 95 ? -41.146 -48.980 -62.348 1.00 186.32 306 THR A N 1
ATOM 717 C CA . THR A 1 95 ? -41.737 -49.846 -61.337 1.00 191.28 306 THR A CA 1
ATOM 718 C C . THR A 1 95 ? -40.653 -50.543 -60.522 1.00 191.09 306 THR A C 1
ATOM 719 O O . THR A 1 95 ? -40.839 -51.659 -60.036 1.00 191.95 306 THR A O 1
ATOM 723 N N . SER A 1 96 ? -39.518 -49.870 -60.380 1.00 189.58 307 SER A N 1
ATOM 724 C CA . SER A 1 96 ? -38.398 -50.399 -59.619 1.00 189.49 307 SER A CA 1
ATOM 725 C C . SER A 1 96 ? -37.451 -49.257 -59.275 1.00 190.44 307 SER A C 1
ATOM 726 O O . SER A 1 96 ? -36.572 -48.911 -60.061 1.00 190.91 307 SER A O 1
ATOM 729 N N . HIS A 1 97 ? -37.647 -48.671 -58.097 1.00 193.50 308 HIS A N 1
ATOM 730 C CA . HIS A 1 97 ? -36.825 -47.557 -57.642 1.00 195.40 308 HIS A CA 1
ATOM 731 C C . HIS A 1 97 ? -35.358 -47.825 -57.916 1.00 194.50 308 HIS A C 1
ATOM 732 O O . HIS A 1 97 ? -34.707 -48.578 -57.190 1.00 194.29 308 HIS A O 1
ATOM 739 N N . VAL A 1 98 ? -34.847 -47.203 -58.975 1.00 193.65 309 VAL A N 1
ATOM 740 C CA . VAL A 1 98 ? -33.456 -47.372 -59.364 1.00 192.50 309 VAL A CA 1
ATOM 741 C C . VAL A 1 98 ? -32.546 -46.479 -58.530 1.00 194.17 309 VAL A C 1
ATOM 742 O O . VAL A 1 98 ? -31.527 -45.981 -59.006 1.00 191.32 309 VAL A O 1
ATOM 746 N N . ASP A 1 99 ? -32.955 -46.279 -57.282 1.00 198.81 310 ASP A N 1
ATOM 747 C CA . ASP A 1 99 ? -32.227 -45.501 -56.285 1.00 200.14 310 ASP A CA 1
ATOM 748 C C . ASP A 1 99 ? -31.757 -44.088 -56.601 1.00 199.02 310 ASP A C 1
ATOM 749 O O . ASP A 1 99 ? -31.623 -43.686 -57.758 1.00 201.43 310 ASP A O 1
ATOM 754 N N . ASP A 1 100 ? -31.513 -43.342 -55.526 1.00 195.51 311 ASP A N 1
ATOM 755 C CA . ASP A 1 100 ? -31.002 -41.982 -55.601 1.00 193.59 311 ASP A CA 1
ATOM 756 C C . ASP A 1 100 ? -29.632 -42.256 -56.220 1.00 193.36 311 ASP A C 1
ATOM 757 O O . ASP A 1 100 ? -29.064 -43.323 -55.992 1.00 195.41 311 ASP A O 1
ATOM 762 N N . GLU A 1 101 ? -29.113 -41.321 -57.010 1.00 191.84 312 GLU A N 1
ATOM 763 C CA . GLU A 1 101 ? -27.818 -41.494 -57.684 1.00 186.70 312 GLU A CA 1
ATOM 764 C C . GLU A 1 101 ? -26.663 -42.118 -56.890 1.00 180.47 312 GLU A C 1
ATOM 765 O O . GLU A 1 101 ? -25.631 -42.458 -57.473 1.00 180.76 312 GLU A O 1
ATOM 771 N N . ASP A 1 102 ? -26.824 -42.267 -55.575 1.00 170.61 313 ASP A N 1
ATOM 772 C CA . ASP A 1 102 ? -25.769 -42.867 -54.758 1.00 153.07 313 ASP A CA 1
ATOM 773 C C . ASP A 1 102 ? -25.676 -44.353 -55.085 1.00 137.23 313 ASP A C 1
ATOM 774 O O . ASP A 1 102 ? -26.531 -45.152 -54.700 1.00 124.16 313 ASP A O 1
ATOM 779 N N . VAL A 1 103 ? -24.626 -44.703 -55.815 1.00 124.52 314 VAL A N 1
ATOM 780 C CA . VAL A 1 103 ? -24.397 -46.073 -56.226 1.00 110.94 314 VAL A CA 1
ATOM 781 C C . VAL A 1 103 ? -24.208 -46.971 -55.014 1.00 102.34 314 VAL A C 1
ATOM 782 O O . VAL A 1 103 ? -24.255 -48.196 -55.115 1.00 94.16 314 VAL A O 1
ATOM 786 N N . ASN A 1 104 ? -24.008 -46.361 -53.857 1.00 94.80 315 ASN A N 1
ATOM 787 C CA . ASN A 1 104 ? -23.814 -47.138 -52.654 1.00 93.68 315 ASN A CA 1
ATOM 788 C C . ASN A 1 104 ? -24.932 -48.153 -52.475 1.00 92.52 315 ASN A C 1
ATOM 789 O O . ASN A 1 104 ? -24.683 -49.314 -52.171 1.00 91.66 315 ASN A O 1
ATOM 794 N N . SER A 1 105 ? -26.164 -47.702 -52.673 1.00 98.54 316 SER A N 1
ATOM 795 C CA . SER A 1 105 ? -27.334 -48.557 -52.537 1.00 101.38 316 SER A CA 1
ATOM 796 C C . SER A 1 105 ? -27.326 -49.701 -53.539 1.00 101.84 316 SER A C 1
ATOM 797 O O . SER A 1 105 ? -27.892 -50.762 -53.286 1.00 108.83 316 SER A O 1
ATOM 800 N N . ILE A 1 106 ? -26.677 -49.490 -54.676 1.00 99.70 317 ILE A N 1
ATOM 801 C CA . ILE A 1 106 ? -26.642 -50.505 -55.722 1.00 93.69 317 ILE A CA 1
ATOM 802 C C . ILE A 1 106 ? -25.574 -51.553 -55.509 1.00 90.61 317 ILE A C 1
ATOM 803 O O . ILE A 1 106 ? -25.855 -52.750 -55.541 1.00 88.30 317 ILE A O 1
ATOM 808 N N . ALA A 1 107 ? -24.341 -51.099 -55.318 1.00 89.81 318 ALA A N 1
ATOM 809 C CA . ALA A 1 107 ? -23.225 -52.009 -55.094 1.00 86.36 318 ALA A CA 1
ATOM 810 C C . ALA A 1 107 ? -23.132 -52.242 -53.599 1.00 83.41 318 ALA A C 1
ATOM 811 O O . ALA A 1 107 ? -22.645 -51.384 -52.855 1.00 63.36 318 ALA A O 1
ATOM 813 N N . VAL A 1 108 ? -23.618 -53.409 -53.174 1.00 89.78 319 VAL A N 1
ATOM 814 C CA . VAL A 1 108 ? -23.624 -53.779 -51.764 1.00 88.29 319 VAL A CA 1
ATOM 815 C C . VAL A 1 108 ? -22.815 -55.031 -51.497 1.00 86.66 319 VAL A C 1
ATOM 816 O O . VAL A 1 108 ? -22.486 -55.789 -52.410 1.00 75.86 319 VAL A O 1
ATOM 820 N N . ALA A 1 109 ? -22.509 -55.225 -50.219 1.00 82.45 320 ALA A N 1
ATOM 821 C CA . ALA A 1 109 ? -21.748 -56.363 -49.757 1.00 80.37 320 ALA A CA 1
ATOM 822 C C . ALA A 1 109 ? -22.513 -57.647 -50.075 1.00 82.35 320 ALA A C 1
ATOM 823 O O . ALA A 1 109 ? -23.745 -57.645 -50.126 1.00 83.04 320 ALA A O 1
ATOM 825 N N . LYS A 1 110 ? -21.778 -58.739 -50.289 1.00 78.44 321 LYS A N 1
ATOM 826 C CA . LYS A 1 110 ? -22.382 -60.026 -50.632 1.00 77.81 321 LYS A CA 1
ATOM 827 C C . LYS A 1 110 ? -23.340 -60.570 -49.571 1.00 82.32 321 LYS A C 1
ATOM 828 O O . LYS A 1 110 ? -24.296 -61.277 -49.893 1.00 75.13 321 LYS A O 1
ATOM 834 N N . THR A 1 111 ? -23.083 -60.226 -48.311 1.00 89.81 322 THR A N 1
ATOM 835 C CA . THR A 1 111 ? -23.885 -60.690 -47.174 1.00 85.55 322 THR A CA 1
ATOM 836 C C . THR A 1 111 ? -24.115 -59.575 -46.158 1.00 87.17 322 THR A C 1
ATOM 837 O O . THR A 1 111 ? -23.462 -58.529 -46.200 1.00 87.27 322 THR A O 1
ATOM 841 N N . ASP A 1 112 ? -25.030 -59.807 -45.227 1.00 80.48 323 ASP A N 1
ATOM 842 C CA . ASP A 1 112 ? -25.314 -58.813 -44.202 1.00 76.99 323 ASP A CA 1
ATOM 843 C C . ASP A 1 112 ? -24.146 -58.722 -43.250 1.00 73.71 323 ASP A C 1
ATOM 844 O O . ASP A 1 112 ? -23.919 -57.680 -42.641 1.00 65.12 323 ASP A O 1
ATOM 849 N N . GLY A 1 113 ? -23.424 -59.836 -43.117 1.00 66.68 324 GLY A N 1
ATOM 850 C CA . GLY A 1 113 ? -22.270 -59.889 -42.234 1.00 74.29 324 GLY A CA 1
ATOM 851 C C . GLY A 1 113 ? -21.197 -58.926 -42.708 1.00 66.11 324 GLY A C 1
ATOM 852 O O . GLY A 1 113 ? -20.654 -58.138 -41.940 1.00 67.86 324 GLY A O 1
ATOM 853 N N . LEU A 1 114 ? -20.912 -59.013 -44.001 1.00 65.76 325 LEU A N 1
ATOM 854 C CA . LEU A 1 114 ? -19.952 -58.180 -44.677 1.00 59.40 325 LEU A CA 1
ATOM 855 C C . LEU A 1 114 ? -20.370 -56.719 -44.610 1.00 60.79 325 LEU A C 1
ATOM 856 O O . LEU A 1 114 ? -19.578 -55.854 -44.248 1.00 69.84 325 LEU A O 1
ATOM 861 N N . ASN A 1 115 ? -21.618 -56.435 -44.938 1.00 62.10 326 ASN A N 1
ATOM 862 C CA . ASN A 1 115 ? -22.086 -55.058 -44.884 1.00 63.03 326 ASN A CA 1
ATOM 863 C C . ASN A 1 115 ? -21.724 -54.497 -43.515 1.00 63.71 326 ASN A C 1
ATOM 864 O O . ASN A 1 115 ? -21.240 -53.375 -43.403 1.00 62.11 326 ASN A O 1
ATOM 869 N N . GLN A 1 116 ? -21.939 -55.287 -42.470 1.00 65.88 327 GLN A N 1
ATOM 870 C CA . GLN A 1 116 ? -21.641 -54.830 -41.110 1.00 64.95 327 GLN A CA 1
ATOM 871 C C . GLN A 1 116 ? -20.170 -54.462 -40.948 1.00 63.22 327 GLN A C 1
ATOM 872 O O . GLN A 1 116 ? -19.830 -53.419 -40.382 1.00 58.26 327 GLN A O 1
ATOM 878 N N . LEU A 1 117 ? -19.314 -55.337 -41.461 1.00 66.13 328 LEU A N 1
ATOM 879 C CA . LEU A 1 117 ? -17.877 -55.141 -41.414 1.00 75.42 328 LEU A CA 1
ATOM 880 C C . LEU A 1 117 ? -17.454 -53.824 -42.083 1.00 77.87 328 LEU A C 1
ATOM 881 O O . LEU A 1 117 ? -16.693 -53.039 -41.497 1.00 76.98 328 LEU A O 1
ATOM 886 N N . TYR A 1 118 ? -17.945 -53.582 -43.299 1.00 67.97 329 TYR A N 1
ATOM 887 C CA . TYR A 1 118 ? -17.640 -52.334 -44.004 1.00 63.30 329 TYR A CA 1
ATOM 888 C C . TYR A 1 118 ? -17.965 -51.118 -43.105 1.00 69.49 329 TYR A C 1
ATOM 889 O O . TYR A 1 118 ? -17.127 -50.237 -42.881 1.00 68.61 329 TYR A O 1
ATOM 898 N N . ASN A 1 119 ? -19.186 -51.083 -42.584 1.00 65.97 330 ASN A N 1
ATOM 899 C CA . ASN A 1 119 ? -19.617 -49.989 -41.734 1.00 66.18 330 ASN A CA 1
ATOM 900 C C . ASN A 1 119 ? -18.788 -49.846 -40.480 1.00 66.67 330 ASN A C 1
ATOM 901 O O . ASN A 1 119 ? -18.498 -48.734 -40.054 1.00 65.71 330 ASN A O 1
ATOM 906 N N . LEU A 1 120 ? -18.415 -50.960 -39.864 1.00 67.55 331 LEU A N 1
ATOM 907 C CA . LEU A 1 120 ? -17.611 -50.865 -38.655 1.00 66.14 331 LEU A CA 1
ATOM 908 C C . LEU A 1 120 ? -16.256 -50.270 -38.993 1.00 67.96 331 LEU A C 1
ATOM 909 O O . LEU A 1 120 ? -15.746 -49.417 -38.259 1.00 55.37 331 LEU A O 1
ATOM 914 N N . VAL A 1 121 ? -15.678 -50.717 -40.107 1.00 58.15 332 VAL A N 1
ATOM 915 C CA . VAL A 1 121 ? -14.386 -50.198 -40.537 1.00 61.61 332 VAL A CA 1
ATOM 916 C C . VAL A 1 121 ? -14.504 -48.697 -40.799 1.00 65.17 332 VAL A C 1
ATOM 917 O O . VAL A 1 121 ? -13.717 -47.897 -40.282 1.00 62.27 332 VAL A O 1
ATOM 921 N N . ALA A 1 122 ? -15.498 -48.320 -41.597 1.00 65.05 333 ALA A N 1
ATOM 922 C CA . ALA A 1 122 ? -15.731 -46.916 -41.885 1.00 63.36 333 ALA A CA 1
ATOM 923 C C . ALA A 1 122 ? -15.866 -46.144 -40.568 1.00 63.33 333 ALA A C 1
ATOM 924 O O . ALA A 1 122 ? -15.174 -45.157 -40.344 1.00 74.76 333 ALA A O 1
ATOM 926 N N . GLN A 1 123 ? -16.741 -46.597 -39.684 1.00 64.85 334 GLN A N 1
ATOM 927 C CA . GLN A 1 123 ? -16.911 -45.923 -38.399 1.00 72.48 334 GLN A CA 1
ATOM 928 C C . GLN A 1 123 ? -15.610 -45.761 -37.629 1.00 73.97 334 GLN A C 1
ATOM 929 O O . GLN A 1 123 ? -15.432 -44.782 -36.907 1.00 75.65 334 GLN A O 1
ATOM 935 N N . ASP A 1 124 ? -14.719 -46.742 -37.759 1.00 76.06 335 ASP A N 1
ATOM 936 C CA . ASP A 1 124 ? -13.434 -46.735 -37.057 1.00 67.04 335 ASP A CA 1
ATOM 937 C C . ASP A 1 124 ? -12.587 -45.568 -37.509 1.00 76.34 335 ASP A C 1
ATOM 938 O O . ASP A 1 124 ? -12.085 -44.807 -36.680 1.00 73.47 335 ASP A O 1
ATOM 943 N N . TYR A 1 125 ? -12.430 -45.441 -38.827 1.00 72.39 336 TYR A N 1
ATOM 944 C CA . TYR A 1 125 ? -11.656 -44.359 -39.412 1.00 72.16 336 TYR A CA 1
ATOM 945 C C . TYR A 1 125 ? -12.325 -43.035 -39.107 1.00 73.95 336 TYR A C 1
ATOM 946 O O . TYR A 1 125 ? -11.712 -42.122 -38.532 1.00 73.51 336 TYR A O 1
ATOM 955 N N . ALA A 1 126 ? -13.592 -42.949 -39.504 1.00 71.33 337 ALA A N 1
ATOM 956 C CA . ALA A 1 126 ? -14.405 -41.758 -39.298 1.00 70.99 337 ALA A CA 1
ATOM 957 C C . ALA A 1 126 ? -14.261 -41.231 -37.876 1.00 70.03 337 ALA A C 1
ATOM 958 O O . ALA A 1 126 ? -14.378 -40.029 -37.639 1.00 76.83 337 ALA A O 1
ATOM 960 N N . LEU A 1 127 ? -14.006 -42.137 -36.935 1.00 66.71 338 LEU A N 1
ATOM 961 C CA . LEU A 1 127 ? -13.844 -41.765 -35.539 1.00 67.80 338 LEU A CA 1
ATOM 962 C C . LEU A 1 127 ? -12.536 -41.019 -35.326 1.00 69.96 338 LEU A C 1
ATOM 963 O O . LEU A 1 127 ? -12.483 -40.044 -34.576 1.00 65.85 338 LEU A O 1
ATOM 968 N N . THR A 1 128 ? -11.484 -41.482 -35.993 1.00 70.67 339 THR A N 1
ATOM 969 C CA . THR A 1 128 ? -10.165 -40.852 -35.915 1.00 72.31 339 THR A CA 1
ATOM 970 C C . THR A 1 128 ? -10.282 -39.443 -36.497 1.00 68.97 339 THR A C 1
ATOM 971 O O . THR A 1 128 ? -9.923 -38.451 -35.857 1.00 50.38 339 THR A O 1
ATOM 975 N N . ASP A 1 129 ? -10.800 -39.383 -37.716 1.00 59.68 340 ASP A N 1
ATOM 976 C CA . ASP A 1 129 ? -11.008 -38.137 -38.408 1.00 59.55 340 ASP A CA 1
ATOM 977 C C . ASP A 1 129 ? -11.654 -37.116 -37.532 1.00 71.00 340 ASP A C 1
ATOM 978 O O . ASP A 1 129 ? -11.292 -35.938 -37.552 1.00 86.63 340 ASP A O 1
ATOM 983 N N . THR A 1 130 ? -12.629 -37.574 -36.767 1.00 64.54 341 THR A N 1
ATOM 984 C CA . THR A 1 130 ? -13.347 -36.688 -35.896 1.00 66.76 341 THR A CA 1
ATOM 985 C C . THR A 1 130 ? -12.451 -36.239 -34.772 1.00 62.96 341 THR A C 1
ATOM 986 O O . THR A 1 130 ? -12.425 -35.060 -34.456 1.00 70.35 341 THR A O 1
ATOM 990 N N . ILE A 1 131 ? -11.702 -37.159 -34.168 1.00 74.93 342 ILE A N 1
ATOM 991 C CA . ILE A 1 131 ? -10.814 -36.759 -33.076 1.00 69.66 342 ILE A CA 1
ATOM 992 C C . ILE A 1 131 ? -9.740 -35.842 -33.663 1.00 72.01 342 ILE A C 1
ATOM 993 O O . ILE A 1 131 ? -9.384 -34.834 -33.060 1.00 72.50 342 ILE A O 1
ATOM 998 N N . GLU A 1 132 ? -9.250 -36.175 -34.854 1.00 71.96 343 GLU A N 1
ATOM 999 C CA . GLU A 1 132 ? -8.245 -35.352 -35.513 1.00 67.79 343 GLU A CA 1
ATOM 1000 C C . GLU A 1 132 ? -8.739 -33.910 -35.651 1.00 80.94 343 GLU A C 1
ATOM 1001 O O . GLU A 1 132 ? -8.071 -32.969 -35.209 1.00 71.41 343 GLU A O 1
ATOM 1007 N N . CYS A 1 133 ? -9.916 -33.764 -36.263 1.00 83.30 344 CYS A N 1
ATOM 1008 C CA . CYS A 1 133 ? -10.582 -32.475 -36.471 1.00 77.49 344 CYS A CA 1
ATOM 1009 C C . CYS A 1 133 ? -10.713 -31.679 -35.180 1.00 76.94 344 CYS A C 1
ATOM 1010 O O . CYS A 1 133 ? -10.272 -30.546 -35.108 1.00 91.73 344 CYS A O 1
ATOM 1013 N N . LEU A 1 134 ? -11.331 -32.263 -34.164 1.00 72.80 345 LEU A N 1
ATOM 1014 C CA . LEU A 1 134 ? -11.475 -31.573 -32.902 1.00 69.31 345 LEU A CA 1
ATOM 1015 C C . LEU A 1 134 ? -10.127 -31.107 -32.393 1.00 71.39 345 LEU A C 1
ATOM 1016 O O . LEU A 1 134 ? -10.061 -30.188 -31.595 1.00 79.74 345 LEU A O 1
ATOM 1021 N N . SER A 1 135 ? -9.054 -31.765 -32.819 1.00 80.17 346 SER A N 1
ATOM 1022 C CA . SER A 1 135 ? -7.702 -31.404 -32.372 1.00 81.60 346 SER A CA 1
ATOM 1023 C C . SER A 1 135 ? -7.402 -30.032 -32.970 1.00 78.95 346 SER A C 1
ATOM 1024 O O . SER A 1 135 ? -6.901 -29.115 -32.314 1.00 64.70 346 SER A O 1
ATOM 1027 N N . ARG A 1 136 ? -7.731 -29.941 -34.247 1.00 73.20 347 ARG A N 1
ATOM 1028 C CA . ARG A 1 136 ? -7.574 -28.751 -35.027 1.00 75.36 347 ARG A CA 1
ATOM 1029 C C . ARG A 1 136 ? -8.425 -27.633 -34.432 1.00 84.18 347 ARG A C 1
ATOM 1030 O O . ARG A 1 136 ? -7.948 -26.515 -34.253 1.00 90.85 347 ARG A O 1
ATOM 1038 N N . MET A 1 137 ? -9.674 -27.949 -34.103 1.00 86.33 348 MET A N 1
ATOM 1039 C CA . MET A 1 137 ? -10.593 -26.981 -33.511 1.00 86.54 348 MET A CA 1
ATOM 1040 C C . MET A 1 137 ? -10.022 -26.412 -32.214 1.00 87.22 348 MET A C 1
ATOM 1041 O O . MET A 1 137 ? -10.305 -25.276 -31.847 1.00 89.07 348 MET A O 1
ATOM 1046 N N . LEU A 1 138 ? -9.231 -27.213 -31.514 1.00 79.39 349 LEU A N 1
ATOM 1047 C CA . LEU A 1 138 ? -8.635 -26.766 -30.273 1.00 82.07 349 LEU A CA 1
ATOM 1048 C C . LEU A 1 138 ? -7.489 -25.827 -30.612 1.00 95.00 349 LEU A C 1
ATOM 1049 O O . LEU A 1 138 ? -7.292 -24.807 -29.955 1.00 100.92 349 LEU A O 1
ATOM 1054 N N . HIS A 1 139 ? -6.737 -26.166 -31.651 1.00 102.48 350 HIS A N 1
ATOM 1055 C CA . HIS A 1 139 ? -5.615 -25.337 -32.053 1.00 106.62 350 HIS A CA 1
ATOM 1056 C C . HIS A 1 139 ? -6.104 -23.973 -32.541 1.00 103.08 350 HIS A C 1
ATOM 1057 O O . HIS A 1 139 ? -5.538 -22.938 -32.191 1.00 101.96 350 HIS A O 1
ATOM 1064 N N . ARG A 1 140 ? -7.163 -23.984 -33.342 1.00 92.45 351 ARG A N 1
ATOM 1065 C CA . ARG A 1 140 ? -7.742 -22.762 -33.875 1.00 89.00 351 ARG A CA 1
ATOM 1066 C C . ARG A 1 140 ? -8.352 -21.924 -32.759 1.00 99.76 351 ARG A C 1
ATOM 1067 O O . ARG A 1 140 ? -8.574 -20.722 -32.919 1.00 104.71 351 ARG A O 1
ATOM 1075 N N . GLY A 1 141 ? -8.634 -22.564 -31.629 1.00 99.90 352 GLY A N 1
ATOM 1076 C CA . GLY A 1 141 ? -9.237 -21.855 -30.512 1.00 101.69 352 GLY A CA 1
ATOM 1077 C C . GLY A 1 141 ? -10.757 -21.955 -30.505 1.00 98.78 352 GLY A C 1
ATOM 1078 O O . GLY A 1 141 ? -11.408 -21.341 -29.667 1.00 100.86 352 GLY A O 1
ATOM 1079 N N . THR A 1 142 ? -11.317 -22.727 -31.435 1.00 90.78 353 THR A N 1
ATOM 1080 C CA . THR A 1 142 ? -12.762 -22.923 -31.541 1.00 89.97 353 THR A CA 1
ATOM 1081 C C . THR A 1 142 ? -13.366 -23.630 -30.317 1.00 96.03 353 THR A C 1
ATOM 1082 O O . THR A 1 142 ? -14.579 -23.572 -30.101 1.00 102.86 353 THR A O 1
ATOM 1086 N N . ILE A 1 143 ? -12.526 -24.315 -29.539 1.00 94.81 354 ILE A N 1
ATOM 1087 C CA . ILE A 1 143 ? -12.960 -25.025 -28.326 1.00 92.03 354 ILE A CA 1
ATOM 1088 C C . ILE A 1 143 ? -11.811 -25.099 -27.318 1.00 88.33 354 ILE A C 1
ATOM 1089 O O . ILE A 1 143 ? -10.660 -25.294 -27.697 1.00 91.87 354 ILE A O 1
ATOM 1094 N N . PRO A 1 144 ? -12.108 -24.930 -26.018 1.00 85.67 355 PRO A N 1
ATOM 1095 C CA . PRO A 1 144 ? -11.076 -24.987 -24.978 1.00 88.02 355 PRO A CA 1
ATOM 1096 C C . PRO A 1 144 ? -10.628 -26.411 -24.721 1.00 89.63 355 PRO A C 1
ATOM 1097 O O . PRO A 1 144 ? -11.347 -27.361 -25.031 1.00 94.08 355 PRO A O 1
ATOM 1101 N N . LEU A 1 145 ? -9.436 -26.542 -24.148 1.00 91.50 356 LEU A N 1
ATOM 1102 C CA . LEU A 1 145 ? -8.852 -27.839 -23.836 1.00 95.08 356 LEU A CA 1
ATOM 1103 C C . LEU A 1 145 ? -9.819 -28.691 -23.026 1.00 102.08 356 LEU A C 1
ATOM 1104 O O . LEU A 1 145 ? -9.861 -29.916 -23.161 1.00 101.28 356 LEU A O 1
ATOM 1109 N N . ASP A 1 146 ? -10.587 -28.021 -22.176 1.00 108.27 357 ASP A N 1
ATOM 1110 C CA . ASP A 1 146 ? -11.560 -28.678 -21.320 1.00 106.78 357 ASP A CA 1
ATOM 1111 C C . ASP A 1 146 ? -12.554 -29.481 -22.157 1.00 103.95 357 ASP A C 1
ATOM 1112 O O . ASP A 1 146 ? -12.833 -30.647 -21.870 1.00 98.32 357 ASP A O 1
ATOM 1117 N N . THR A 1 147 ? -13.082 -28.852 -23.199 1.00 96.78 358 THR A N 1
ATOM 1118 C CA . THR A 1 147 ? -14.034 -29.515 -24.063 1.00 96.17 358 THR A CA 1
ATOM 1119 C C . THR A 1 147 ? -13.388 -30.647 -24.844 1.00 101.09 358 THR A C 1
ATOM 1120 O O . THR A 1 147 ? -13.907 -31.761 -24.876 1.00 108.53 358 THR A O 1
ATOM 1124 N N . PHE A 1 148 ? -12.251 -30.363 -25.471 1.00 101.20 359 PHE A N 1
ATOM 1125 C CA . PHE A 1 148 ? -11.543 -31.366 -26.267 1.00 97.86 359 PHE A CA 1
ATOM 1126 C C . PHE A 1 148 ? -11.349 -32.704 -25.562 1.00 96.02 359 PHE A C 1
ATOM 1127 O O . PHE A 1 148 ? -11.522 -33.766 -26.163 1.00 94.00 359 PHE A O 1
ATOM 1135 N N . VAL A 1 149 ? -10.964 -32.640 -24.295 1.00 82.56 360 VAL A N 1
ATOM 1136 C CA . VAL A 1 149 ? -10.728 -33.835 -23.517 1.00 86.03 360 VAL A CA 1
ATOM 1137 C C . VAL A 1 149 ? -11.982 -34.683 -23.326 1.00 94.36 360 VAL A C 1
ATOM 1138 O O . VAL A 1 149 ? -11.973 -35.887 -23.595 1.00 98.41 360 VAL A O 1
ATOM 1142 N N . LYS A 1 150 ? -13.061 -34.057 -22.865 1.00 92.68 361 LYS A N 1
ATOM 1143 C CA . LYS A 1 150 ? -14.312 -34.775 -22.643 1.00 86.22 361 LYS A CA 1
ATOM 1144 C C . LYS A 1 150 ? -14.776 -35.487 -23.898 1.00 82.19 361 LYS A C 1
ATOM 1145 O O . LYS A 1 150 ? -14.860 -36.714 -23.924 1.00 86.13 361 LYS A O 1
ATOM 1151 N N . GLN A 1 151 ? -15.073 -34.712 -24.935 1.00 72.34 362 GLN A N 1
ATOM 1152 C CA . GLN A 1 151 ? -15.545 -35.268 -26.194 1.00 82.34 362 GLN A CA 1
ATOM 1153 C C . GLN A 1 151 ? -14.499 -36.195 -26.784 1.00 82.30 362 GLN A C 1
ATOM 1154 O O . GLN A 1 151 ? -14.831 -37.222 -27.376 1.00 93.24 362 GLN A O 1
ATOM 1160 N N . GLY A 1 152 ? -13.235 -35.818 -26.620 1.00 86.32 363 GLY A N 1
ATOM 1161 C CA . GLY A 1 152 ? -12.136 -36.612 -27.138 1.00 79.90 363 GLY A CA 1
ATOM 1162 C C . GLY A 1 152 ? -12.139 -37.992 -26.523 1.00 69.83 363 GLY A C 1
ATOM 1163 O O . GLY A 1 152 ? -12.121 -38.988 -27.232 1.00 65.40 363 GLY A O 1
ATOM 1164 N N . ARG A 1 153 ? -12.151 -38.049 -25.199 1.00 66.80 364 ARG A N 1
ATOM 1165 C CA . ARG A 1 153 ? -12.183 -39.328 -24.514 1.00 70.84 364 ARG A CA 1
ATOM 1166 C C . ARG A 1 153 ? -13.395 -40.153 -24.944 1.00 81.25 364 ARG A C 1
ATOM 1167 O O . ARG A 1 153 ? -13.321 -41.376 -24.975 1.00 88.02 364 ARG A O 1
ATOM 1175 N N . GLU A 1 154 ? -14.503 -39.487 -25.281 1.00 79.76 365 GLU A N 1
ATOM 1176 C CA . GLU A 1 154 ? -15.723 -40.180 -25.690 1.00 79.38 365 GLU A CA 1
ATOM 1177 C C . GLU A 1 154 ? -15.615 -40.830 -27.057 1.00 79.41 365 GLU A C 1
ATOM 1178 O O . GLU A 1 154 ? -15.986 -41.989 -27.233 1.00 77.81 365 GLU A O 1
ATOM 1184 N N . LEU A 1 155 ? -15.121 -40.094 -28.038 1.00 78.83 366 LEU A N 1
ATOM 1185 C CA . LEU A 1 155 ? -14.985 -40.659 -29.374 1.00 74.13 366 LEU A CA 1
ATOM 1186 C C . LEU A 1 155 ? -13.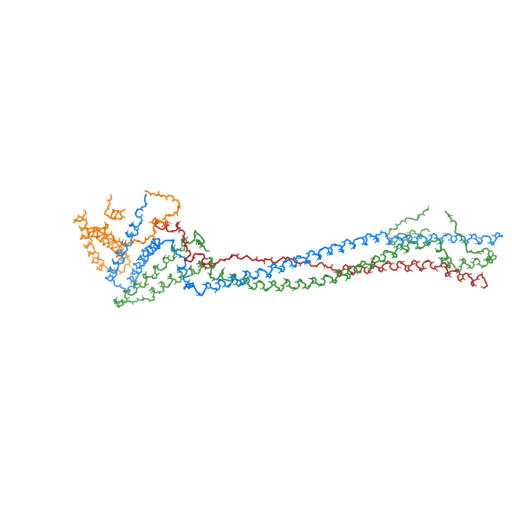900 -41.733 -29.398 1.00 74.60 366 LEU A C 1
ATOM 1187 O O . LEU A 1 155 ? -13.982 -42.686 -30.160 1.00 74.06 366 LEU A O 1
ATOM 1192 N N . ALA A 1 156 ? -12.885 -41.575 -28.556 1.00 67.55 367 ALA A N 1
ATOM 1193 C CA . ALA A 1 156 ? -11.793 -42.527 -28.504 1.00 63.24 367 ALA A CA 1
ATOM 1194 C C . ALA A 1 156 ? -12.275 -43.812 -27.851 1.00 67.00 367 ALA A C 1
ATOM 1195 O O . ALA A 1 156 ? -11.823 -44.910 -28.185 1.00 68.03 367 ALA A O 1
ATOM 1197 N N . ARG A 1 157 ? -13.190 -43.660 -26.902 1.00 68.24 368 ARG A N 1
ATOM 1198 C CA . ARG A 1 157 ? -13.758 -44.798 -26.192 1.00 68.86 368 ARG A CA 1
ATOM 1199 C C . ARG A 1 157 ? -14.647 -45.588 -27.157 1.00 76.24 368 ARG A C 1
AT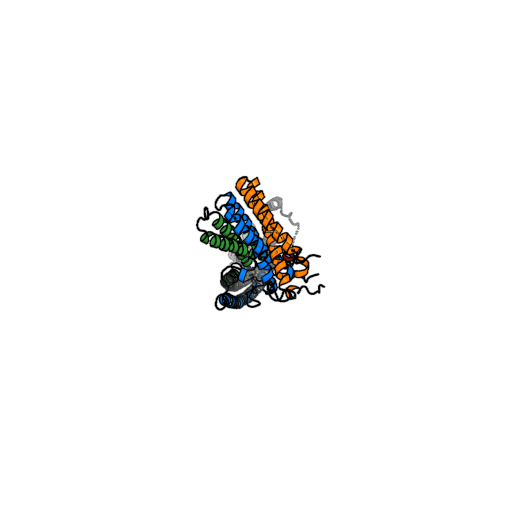OM 1200 O O . ARG A 1 157 ? -14.472 -46.805 -27.330 1.00 79.29 368 ARG A O 1
ATOM 1208 N N . GLN A 1 158 ? -15.583 -44.887 -27.798 1.00 74.54 369 GLN A N 1
ATOM 1209 C CA . GLN A 1 158 ? -16.489 -45.522 -28.747 1.00 79.66 369 GLN A CA 1
ATOM 1210 C C . GLN A 1 158 ? -15.693 -46.216 -29.843 1.00 81.80 369 GLN A C 1
ATOM 1211 O O . GLN A 1 158 ? -16.210 -47.091 -30.544 1.00 90.68 369 GLN A O 1
ATOM 1217 N N . GLN A 1 159 ? -14.428 -45.836 -29.984 1.00 74.38 370 GLN A N 1
ATOM 1218 C CA . GLN A 1 159 ? -13.588 -46.430 -31.012 1.00 72.49 370 GLN A CA 1
ATOM 1219 C C . GLN A 1 159 ? -13.059 -47.778 -30.563 1.00 72.55 370 GLN A C 1
ATOM 1220 O O . GLN A 1 159 ? -13.058 -48.743 -31.330 1.00 73.22 370 GLN A O 1
ATOM 1226 N N . PHE A 1 160 ? -12.603 -47.834 -29.317 1.00 70.09 371 PHE A N 1
ATOM 1227 C CA . PHE A 1 160 ? -12.081 -49.069 -28.749 1.00 70.88 371 PHE A CA 1
ATOM 1228 C C . PHE A 1 160 ? -13.119 -50.179 -28.943 1.00 72.93 371 PHE A C 1
ATOM 1229 O O . PHE A 1 160 ? -12.796 -51.293 -29.369 1.00 67.76 371 PHE A O 1
ATOM 1237 N N . LEU A 1 161 ? -14.367 -49.845 -28.637 1.00 67.73 372 LEU A N 1
ATOM 1238 C CA . LEU A 1 161 ? -15.472 -50.766 -28.793 1.00 66.24 372 LEU A CA 1
ATOM 1239 C C . LEU A 1 161 ? -15.598 -51.226 -30.240 1.00 66.45 372 LEU A C 1
ATOM 1240 O O . LEU A 1 161 ? -15.605 -52.426 -30.520 1.00 70.66 372 LEU A O 1
ATOM 1245 N N . VAL A 1 162 ? -15.684 -50.277 -31.162 1.00 55.66 373 VAL A N 1
ATOM 1246 C CA . VAL A 1 162 ? -15.783 -50.620 -32.574 1.00 51.93 373 VAL A CA 1
ATOM 1247 C C . VAL A 1 162 ? -14.647 -51.572 -32.994 1.00 56.59 373 VAL A C 1
ATOM 1248 O O . VAL A 1 162 ? -14.876 -52.504 -33.757 1.00 50.94 373 VAL A O 1
ATOM 1252 N N . ARG A 1 163 ? -13.428 -51.359 -32.500 1.00 64.11 374 ARG A N 1
ATOM 1253 C CA . ARG A 1 163 ? -12.322 -52.245 -32.874 1.00 69.10 374 ARG A CA 1
ATOM 1254 C C . ARG A 1 163 ? -12.463 -53.639 -32.277 1.00 70.01 374 ARG A C 1
ATOM 1255 O O . ARG A 1 163 ? -12.099 -54.636 -32.904 1.00 60.77 374 ARG A O 1
ATOM 1263 N N . TRP A 1 164 ? -12.972 -53.698 -31.051 1.00 70.74 375 TRP A N 1
ATOM 1264 C CA . TRP A 1 164 ? -13.174 -54.969 -30.363 1.00 68.80 375 TRP A CA 1
ATOM 1265 C C . TRP A 1 164 ? -14.272 -55.710 -31.123 1.00 80.42 375 TRP A C 1
ATOM 1266 O O . TRP A 1 164 ? -14.147 -56.900 -31.426 1.00 83.17 375 TRP A O 1
ATOM 1277 N N . HIS A 1 165 ? -15.338 -54.982 -31.440 1.00 75.13 376 HIS A N 1
ATOM 1278 C CA . HIS A 1 165 ? -16.461 -55.532 -32.174 1.00 67.71 376 HIS A CA 1
ATOM 1279 C C . HIS A 1 165 ? -15.960 -56.185 -33.463 1.00 74.67 376 HIS A C 1
ATOM 1280 O O . HIS A 1 165 ? -16.235 -57.359 -33.746 1.00 73.18 376 HIS A O 1
ATOM 1287 N N . ILE A 1 166 ? -15.203 -55.423 -34.239 1.00 73.83 377 ILE A N 1
ATOM 1288 C CA . ILE A 1 166 ? -14.663 -55.937 -35.484 1.00 72.69 377 ILE A CA 1
ATOM 1289 C C . ILE A 1 166 ? -13.840 -57.154 -35.145 1.00 70.20 377 ILE A C 1
ATOM 1290 O O . ILE A 1 166 ? -13.938 -58.188 -35.795 1.00 76.84 377 ILE A O 1
ATOM 1295 N N . GLN A 1 167 ? -13.044 -57.034 -34.096 1.00 72.98 378 GLN A N 1
ATOM 1296 C CA . GLN A 1 167 ? -12.199 -58.129 -33.664 1.00 66.60 378 GLN A CA 1
ATOM 1297 C C . GLN A 1 167 ? -12.946 -59.391 -33.256 1.00 63.52 378 GLN A C 1
ATOM 1298 O O . GLN A 1 167 ? -12.496 -60.485 -33.559 1.00 65.63 378 GLN A O 1
ATOM 1304 N N . ARG A 1 168 ? -14.083 -59.256 -32.581 1.00 65.50 379 ARG A N 1
ATOM 1305 C CA . ARG A 1 168 ? -14.825 -60.442 -32.167 1.00 68.99 379 ARG A CA 1
ATOM 1306 C C . ARG A 1 168 ? -15.540 -61.115 -33.338 1.00 68.22 379 ARG A C 1
ATOM 1307 O O . ARG A 1 168 ? -15.886 -62.291 -33.264 1.00 79.61 379 ARG A O 1
ATOM 1315 N N . ILE A 1 169 ? -15.769 -60.376 -34.417 1.00 63.38 380 ILE A N 1
ATOM 1316 C CA . ILE A 1 169 ? -16.434 -60.960 -35.573 1.00 50.45 380 ILE A CA 1
ATOM 1317 C C . ILE A 1 169 ? -15.428 -61.655 -36.441 1.00 55.84 380 ILE A C 1
ATOM 1318 O O . ILE A 1 169 ? -15.773 -62.543 -37.213 1.00 67.17 380 ILE A O 1
ATOM 1323 N N . THR A 1 170 ? -14.177 -61.253 -36.324 1.00 57.40 381 THR A N 1
ATOM 1324 C CA . THR A 1 170 ? -13.156 -61.855 -37.147 1.00 72.32 381 THR A CA 1
ATOM 1325 C C . THR A 1 170 ? -12.178 -62.730 -36.393 1.00 74.75 381 THR A C 1
ATOM 1326 O O . THR A 1 170 ? -11.382 -63.440 -37.009 1.00 79.63 381 THR A O 1
ATOM 1330 N N . SER A 1 171 ? -12.227 -62.682 -35.065 1.00 83.61 382 SER A N 1
ATOM 1331 C CA . SER A 1 171 ? -11.329 -63.510 -34.260 1.00 93.50 382 SER A CA 1
ATOM 1332 C C . SER A 1 171 ? -11.427 -64.963 -34.720 1.00 100.67 382 SER A C 1
ATOM 1333 O O . SER A 1 171 ? -10.413 -65.575 -35.052 1.00 105.44 382 SER A O 1
ATOM 1336 N N . PRO A 1 172 ? -12.649 -65.538 -34.733 1.00 104.54 383 PRO A N 1
ATOM 1337 C CA . PRO A 1 172 ? -12.812 -66.927 -35.175 1.00 102.22 383 PRO A CA 1
ATOM 1338 C C . PRO A 1 172 ? -12.475 -67.018 -36.665 1.00 107.21 383 PRO A C 1
ATOM 1339 O O . PRO A 1 172 ? -13.368 -67.029 -37.521 1.00 96.31 383 PRO A O 1
ATOM 1343 N N . LEU A 1 173 ? -11.178 -67.058 -36.956 1.00 116.38 384 LEU A N 1
ATOM 1344 C CA . LEU A 1 173 ? -10.686 -67.132 -38.323 1.00 123.68 384 LEU A CA 1
ATOM 1345 C C . LEU A 1 173 ? -9.176 -67.399 -38.313 1.00 132.82 384 LEU A C 1
ATOM 1346 O O . LEU A 1 173 ? -8.374 -66.552 -38.715 1.00 129.77 384 LEU A O 1
ATOM 1351 N N . SER A 1 174 ? -8.801 -68.587 -37.844 1.00 144.13 385 SER A N 1
ATOM 1352 C CA . SER A 1 174 ? -7.399 -68.991 -37.770 1.00 153.36 385 SER A CA 1
ATOM 1353 C C . SER A 1 174 ? -7.199 -70.463 -38.167 1.00 159.15 385 SER A C 1
ATOM 1354 O O . SER A 1 174 ? -8.206 -71.137 -38.480 1.00 161.80 385 SER A O 1
ATOM 1358 N N . LYS B 2 7 ? -10.423 -74.706 -38.301 1.00 135.82 7 LYS B N 1
ATOM 1359 C CA . LYS B 2 7 ? -9.639 -73.803 -39.193 1.00 140.91 7 LYS B CA 1
ATOM 1360 C C . LYS B 2 7 ? -10.409 -73.393 -40.448 1.00 142.91 7 LYS B C 1
ATOM 1361 O O . LYS B 2 7 ? -11.641 -73.441 -40.488 1.00 142.47 7 LYS B O 1
ATOM 1367 N N . LEU B 2 8 ? -9.657 -72.998 -41.473 1.00 146.80 8 LEU B N 1
ATOM 1368 C CA . LEU B 2 8 ? -10.218 -72.557 -42.748 1.00 146.67 8 LEU B CA 1
ATOM 1369 C C . LEU B 2 8 ? -10.664 -73.696 -43.661 1.00 145.07 8 LEU B C 1
ATOM 1370 O O . LEU B 2 8 ? -10.161 -74.819 -43.567 1.00 143.85 8 LEU B O 1
ATOM 1375 N N . ASN B 2 9 ? -11.611 -73.387 -44.545 1.00 145.62 9 ASN B N 1
ATOM 1376 C CA . ASN B 2 9 ? -12.125 -74.350 -45.511 1.00 147.60 9 ASN B CA 1
ATOM 1377 C C . ASN B 2 9 ? -12.319 -73.681 -46.878 1.00 148.80 9 ASN B C 1
ATOM 1378 O O . ASN B 2 9 ? -12.657 -72.496 -46.967 1.00 146.33 9 ASN B O 1
ATOM 1383 N N . GLN B 2 10 ? -12.103 -74.466 -47.931 1.00 151.80 10 GLN B N 1
ATOM 1384 C CA . GLN B 2 10 ? -12.172 -74.025 -49.329 1.00 156.74 10 GLN B CA 1
ATOM 1385 C C . GLN B 2 10 ? -13.450 -73.425 -49.923 1.00 161.67 10 GLN B C 1
ATOM 1386 O O . GLN B 2 10 ? -14.444 -73.187 -49.232 1.00 161.46 10 GLN B O 1
ATOM 1392 N N . ASN B 2 11 ? -13.362 -73.170 -51.233 1.00 164.58 11 ASN B N 1
ATOM 1393 C CA . ASN B 2 11 ? -14.436 -72.641 -52.085 1.00 166.11 11 ASN B CA 1
ATOM 1394 C C . ASN B 2 11 ? -14.698 -71.131 -52.176 1.00 167.05 11 ASN B C 1
ATOM 1395 O O . ASN B 2 11 ? -15.712 -70.716 -52.744 1.00 169.03 11 ASN B O 1
ATOM 1400 N N . GLN B 2 12 ? -13.795 -70.312 -51.645 1.00 164.20 12 GLN B N 1
ATOM 1401 C CA . GLN B 2 12 ? -13.953 -68.854 -51.687 1.00 157.99 12 GLN B CA 1
ATOM 1402 C C . GLN B 2 12 ? -15.327 -68.338 -51.252 1.00 154.57 12 GLN B C 1
ATOM 1403 O O . GLN B 2 12 ? -15.689 -67.199 -51.558 1.00 155.44 12 GLN B O 1
ATOM 1409 N N . ASP B 2 13 ? -16.100 -69.167 -50.555 1.00 146.28 13 ASP B N 1
ATOM 1410 C CA . ASP B 2 13 ? -17.407 -68.721 -50.098 1.00 137.93 13 ASP B CA 1
ATOM 1411 C C . ASP B 2 13 ? -17.293 -68.325 -48.630 1.00 129.47 13 ASP B C 1
ATOM 1412 O O . ASP B 2 13 ? -18.223 -68.495 -47.841 1.00 130.06 13 ASP B O 1
ATOM 1417 N N . ILE B 2 14 ? -16.125 -67.796 -48.283 1.00 119.14 14 ILE B N 1
ATOM 1418 C CA . ILE B 2 14 ? -15.829 -67.341 -46.938 1.00 100.84 14 ILE B CA 1
ATOM 1419 C C . ILE B 2 14 ? -16.891 -66.307 -46.564 1.00 88.33 14 ILE B C 1
ATOM 1420 O O . ILE B 2 14 ? -16.998 -65.900 -45.414 1.00 83.23 14 ILE B O 1
ATOM 1425 N N . SER B 2 15 ? -17.678 -65.885 -47.547 1.00 79.89 15 SER B N 1
ATOM 1426 C CA . SER B 2 15 ? -18.736 -64.917 -47.297 1.00 92.27 15 SER B CA 1
ATOM 1427 C C . SER B 2 15 ? -19.754 -65.528 -46.339 1.00 99.67 15 SER B C 1
ATOM 1428 O O . SER B 2 15 ? -20.479 -64.818 -45.633 1.00 100.07 15 SER B O 1
ATOM 1431 N N . GLN B 2 16 ? -19.805 -66.857 -46.332 1.00 102.11 16 GLN B N 1
ATOM 1432 C CA . GLN B 2 16 ? -20.717 -67.599 -45.471 1.00 98.40 16 GLN B CA 1
ATOM 1433 C C . GLN B 2 16 ? -20.362 -67.397 -43.999 1.00 95.22 16 GLN B C 1
ATOM 1434 O O . GLN B 2 16 ? -21.249 -67.215 -43.167 1.00 101.02 16 GLN B O 1
ATOM 1440 N N . LEU B 2 17 ? -19.067 -67.420 -43.687 1.00 85.05 17 LEU B N 1
ATOM 1441 C CA . LEU B 2 17 ? -18.595 -67.218 -42.316 1.00 70.54 17 LEU B CA 1
ATOM 1442 C C . LEU B 2 17 ? -19.078 -65.886 -41.759 1.00 66.29 17 LEU B C 1
ATOM 1443 O O . LEU B 2 17 ? -19.117 -65.707 -40.546 1.00 66.72 17 LEU B O 1
ATOM 1448 N N . PHE B 2 18 ? -19.432 -64.957 -42.647 1.00 52.40 18 PHE B N 1
ATOM 1449 C CA . PHE B 2 18 ? -19.949 -63.662 -42.232 1.00 62.89 18 PHE B CA 1
ATOM 1450 C C . PHE B 2 18 ? -21.271 -63.450 -42.925 1.00 73.94 18 PHE B C 1
ATOM 1451 O O . PHE B 2 18 ? -21.434 -62.497 -43.673 1.00 81.23 18 PHE B O 1
ATOM 1459 N N . HIS B 2 19 ? -22.218 -64.343 -42.649 1.00 83.09 19 HIS B N 1
ATOM 1460 C CA . HIS B 2 19 ? -23.549 -64.300 -43.248 1.00 77.42 19 HIS B CA 1
ATOM 1461 C C . HIS B 2 19 ? -24.505 -63.296 -42.573 1.00 80.20 19 HIS B C 1
ATOM 1462 O O . HIS B 2 19 ? -25.177 -62.529 -43.258 1.00 78.72 19 HIS B O 1
ATOM 1469 N N . ASP B 2 20 ? -24.574 -63.290 -41.242 1.00 87.46 20 ASP B N 1
ATOM 1470 C CA . ASP B 2 20 ? -25.457 -62.344 -40.542 1.00 85.20 20 ASP B CA 1
ATOM 1471 C C . ASP B 2 20 ? -24.665 -61.397 -39.648 1.00 76.48 20 ASP B C 1
ATOM 1472 O O . ASP B 2 20 ? -23.515 -61.665 -39.299 1.00 74.77 20 ASP B O 1
ATOM 1477 N N . GLU B 2 21 ? -25.292 -60.287 -39.279 1.00 66.20 21 GLU B N 1
ATOM 1478 C CA . GLU B 2 21 ? -24.643 -59.312 -38.426 1.00 65.49 21 GLU B CA 1
ATOM 1479 C C . GLU B 2 21 ? -24.332 -59.957 -37.086 1.00 70.20 21 GLU B C 1
ATOM 1480 O O . GLU B 2 21 ? -24.836 -61.029 -36.773 1.00 76.47 21 GLU B O 1
ATOM 1486 N N . VAL B 2 22 ? -23.470 -59.314 -36.312 1.00 72.85 22 VAL B N 1
ATOM 1487 C CA . VAL B 2 22 ? -23.100 -59.803 -34.990 1.00 60.24 22 VAL B CA 1
ATOM 1488 C C . VAL B 2 22 ? -23.225 -58.618 -34.056 1.00 61.21 22 VAL B C 1
ATOM 1489 O O . VAL B 2 22 ? -22.708 -57.536 -34.335 1.00 72.24 22 VAL B O 1
ATOM 1493 N N . PRO B 2 23 ? -23.926 -58.799 -32.940 1.00 56.18 23 PRO B N 1
ATOM 1494 C CA . PRO B 2 23 ? -24.070 -57.691 -32.003 1.00 54.91 23 PRO B CA 1
ATOM 1495 C C . PRO B 2 23 ? -22.744 -57.464 -31.296 1.00 65.82 23 PRO B C 1
ATOM 1496 O O . PRO B 2 23 ? -21.773 -58.208 -31.500 1.00 73.43 23 PRO B O 1
ATOM 1500 N N . LEU B 2 24 ? -22.697 -56.429 -30.471 1.00 71.96 24 LEU B N 1
ATOM 1501 C CA . LEU B 2 24 ? -21.481 -56.111 -29.733 1.00 80.82 24 LEU B CA 1
ATOM 1502 C C . LEU B 2 24 ? -21.261 -57.172 -28.648 1.00 84.97 24 LEU B C 1
ATOM 1503 O O . LEU B 2 24 ? -20.182 -57.747 -28.537 1.00 85.31 24 LEU B O 1
ATOM 1508 N N . PHE B 2 25 ? -22.304 -57.427 -27.865 1.00 88.43 25 PHE B N 1
ATOM 1509 C CA . PHE B 2 25 ? -22.264 -58.415 -26.797 1.00 93.96 25 PHE B CA 1
ATOM 1510 C C . PHE B 2 25 ? -23.347 -59.473 -27.034 1.00 99.07 25 PHE B C 1
ATOM 1511 O O . PHE B 2 25 ? -24.369 -59.182 -27.656 1.00 105.97 25 PHE B O 1
ATOM 1519 N N . ASP B 2 26 ? -23.147 -60.688 -26.526 1.00 99.85 26 ASP B N 1
ATOM 1520 C CA . ASP B 2 26 ? -24.147 -61.725 -26.729 1.00 99.35 26 ASP B CA 1
ATOM 1521 C C . ASP B 2 26 ? -24.158 -62.846 -25.704 1.00 99.41 26 ASP B C 1
ATOM 1522 O O . ASP B 2 26 ? -23.942 -63.996 -26.059 1.00 109.05 26 ASP B O 1
ATOM 1527 N N . ASN B 2 27 ? -24.421 -62.529 -24.440 1.00 90.00 27 ASN B N 1
ATOM 1528 C CA . ASN B 2 27 ? -24.470 -63.560 -23.386 1.00 86.39 27 ASN B CA 1
ATOM 1529 C C . ASN B 2 27 ? -23.232 -64.456 -23.283 1.00 75.09 27 ASN B C 1
ATOM 1530 O O . ASN B 2 27 ? -23.056 -65.140 -22.290 1.00 62.76 27 ASN B O 1
ATOM 1535 N N . SER B 2 28 ? -22.405 -64.487 -24.323 1.00 78.95 28 SER B N 1
ATOM 1536 C CA . SER B 2 28 ? -21.185 -65.274 -24.295 1.00 73.89 28 SER B CA 1
ATOM 1537 C C . SER B 2 28 ? -20.240 -64.512 -23.356 1.00 76.43 28 SER B C 1
ATOM 1538 O O . SER B 2 28 ? -19.321 -65.081 -22.756 1.00 65.03 28 SER B O 1
ATOM 1541 N N . ILE B 2 29 ? -20.510 -63.213 -23.240 1.00 75.67 29 ILE B N 1
ATOM 1542 C CA . ILE B 2 29 ? -19.759 -62.271 -22.421 1.00 85.15 29 ILE B CA 1
ATOM 1543 C C . ILE B 2 29 ? -20.466 -62.071 -21.082 1.00 81.90 29 ILE B C 1
ATOM 1544 O O . ILE B 2 29 ? -21.609 -61.623 -21.035 1.00 86.52 29 ILE B O 1
ATOM 1549 N N . THR B 2 30 ? -19.782 -62.396 -19.993 1.00 77.72 30 THR B N 1
ATOM 1550 C CA . THR B 2 30 ? -20.384 -62.261 -18.674 1.00 85.73 30 THR B CA 1
ATOM 1551 C C . THR B 2 30 ? -20.388 -60.822 -18.187 1.00 83.22 30 THR B C 1
ATOM 1552 O O . THR B 2 30 ? -19.844 -59.938 -18.836 1.00 88.32 30 THR B O 1
ATOM 1556 N N . SER B 2 31 ? -21.013 -60.596 -17.038 1.00 86.80 31 SER B N 1
ATOM 1557 C CA . SER B 2 31 ? -21.065 -59.270 -16.450 1.00 91.78 31 SER B CA 1
ATOM 1558 C C . SER B 2 31 ? -19.642 -58.781 -16.199 1.00 92.14 31 SER B C 1
ATOM 1559 O O . SER B 2 31 ? -19.290 -57.641 -16.517 1.00 83.94 31 SER B O 1
ATOM 1562 N N . LYS B 2 32 ? -18.824 -59.656 -15.626 1.00 88.69 32 LYS B N 1
ATOM 1563 C CA . LYS B 2 32 ? -17.439 -59.318 -15.343 1.00 89.12 32 LYS B CA 1
ATOM 1564 C C . LYS B 2 32 ? -16.688 -59.133 -16.659 1.00 82.14 32 LYS B C 1
ATOM 1565 O O . LYS B 2 32 ? -15.803 -58.294 -16.754 1.00 82.82 32 LYS B O 1
ATOM 1571 N N . ASP B 2 33 ? -17.038 -59.910 -17.679 1.00 83.48 33 ASP B N 1
ATOM 1572 C CA . ASP B 2 33 ? -16.360 -59.784 -18.964 1.00 82.35 33 ASP B CA 1
ATOM 1573 C C . ASP B 2 33 ? -16.498 -58.355 -19.480 1.00 81.21 33 ASP B C 1
ATOM 1574 O O . ASP B 2 33 ? -15.529 -57.773 -19.946 1.00 73.11 33 ASP B O 1
ATOM 1579 N N . LYS B 2 34 ? -17.704 -57.797 -19.393 1.00 80.43 34 LYS B N 1
ATOM 1580 C CA . LYS B 2 34 ? -17.952 -56.439 -19.857 1.00 85.87 34 LYS B CA 1
ATOM 1581 C C . LYS B 2 34 ? -17.150 -55.437 -19.051 1.00 89.74 34 LYS B C 1
ATOM 1582 O O . LYS B 2 34 ? -16.515 -54.548 -19.613 1.00 97.79 34 LYS B O 1
ATOM 1588 N N . GLU B 2 35 ? -17.185 -55.586 -17.732 1.00 91.94 35 GLU B N 1
ATOM 1589 C CA . GLU B 2 35 ? -16.454 -54.700 -16.838 1.00 95.13 35 GLU B CA 1
ATOM 1590 C C . GLU B 2 35 ? -14.997 -54.534 -17.270 1.00 92.66 35 GLU B C 1
ATOM 1591 O O . GLU B 2 35 ? -14.439 -53.441 -17.172 1.00 104.91 35 GLU B O 1
ATOM 1597 N N . VAL B 2 36 ? -14.391 -55.615 -17.749 1.00 73.84 36 VAL B N 1
ATOM 1598 C CA . VAL B 2 36 ? -13.010 -55.577 -18.204 1.00 70.41 36 VAL B CA 1
ATOM 1599 C C . VAL B 2 36 ? -12.945 -54.811 -19.521 1.00 74.07 36 VAL B C 1
ATOM 1600 O O . VAL B 2 36 ? -12.102 -53.940 -19.715 1.00 82.73 36 VAL B O 1
ATOM 1604 N N . ILE B 2 37 ? -13.857 -55.136 -20.420 1.00 76.60 37 ILE B N 1
ATOM 1605 C CA . ILE B 2 37 ? -13.924 -54.492 -21.718 1.00 77.09 37 ILE B CA 1
ATOM 1606 C C . ILE B 2 37 ? -14.029 -52.975 -21.580 1.00 76.61 37 ILE B C 1
ATOM 1607 O O . ILE B 2 37 ? -13.317 -52.238 -22.260 1.00 78.10 37 ILE B O 1
ATOM 1612 N N . GLU B 2 38 ? -14.904 -52.513 -20.691 1.00 79.66 38 GLU B N 1
ATOM 1613 C CA . GLU B 2 38 ? -15.087 -51.082 -20.456 1.00 82.05 38 GLU B CA 1
ATOM 1614 C C . GLU B 2 38 ? -13.791 -50.463 -19.936 1.00 78.67 38 GLU B C 1
ATOM 1615 O O . GLU B 2 38 ? -13.303 -49.473 -20.476 1.00 61.59 38 GLU B O 1
ATOM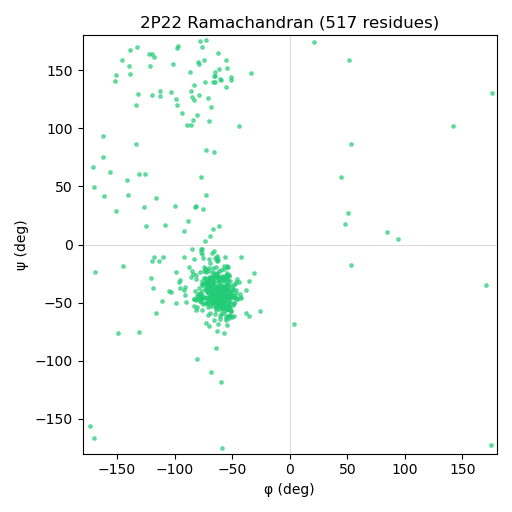 1621 N N . THR B 2 39 ? -13.253 -51.055 -18.873 1.00 80.62 39 THR B N 1
ATOM 1622 C CA . THR B 2 39 ? -12.009 -50.604 -18.264 1.00 80.59 39 THR B CA 1
ATOM 1623 C C . THR B 2 39 ? -10.932 -50.485 -19.342 1.00 76.43 39 THR B C 1
ATOM 1624 O O . THR B 2 39 ? -10.190 -49.507 -19.387 1.00 87.56 39 THR B O 1
ATOM 1628 N N . LEU B 2 40 ? -10.848 -51.470 -20.221 1.00 56.40 40 LEU B N 1
ATOM 1629 C CA . LEU B 2 40 ? -9.848 -51.406 -21.265 1.00 60.40 40 LEU B CA 1
ATOM 1630 C C . LEU B 2 40 ? -10.181 -50.309 -22.255 1.00 62.71 40 LEU B C 1
ATOM 1631 O O . LEU B 2 40 ? -9.298 -49.733 -22.867 1.00 69.06 40 LEU B O 1
ATOM 1636 N N . SER B 2 41 ? -11.461 -50.022 -22.417 1.00 61.69 41 SER B N 1
ATOM 1637 C CA . SER B 2 41 ? -11.859 -49.014 -23.372 1.00 69.19 41 SER B CA 1
ATOM 1638 C C . SER B 2 41 ? -11.531 -47.630 -22.848 1.00 74.92 41 SER B C 1
ATOM 1639 O O . SER B 2 41 ? -11.288 -46.697 -23.618 1.00 77.61 41 SER B O 1
ATOM 1642 N N . GLU B 2 42 ? -11.528 -47.503 -21.529 1.00 63.15 42 GLU B N 1
ATOM 1643 C CA . GLU B 2 42 ? -11.254 -46.234 -20.898 1.00 65.91 42 GLU B CA 1
ATOM 1644 C C . GLU B 2 42 ? -9.758 -45.951 -20.915 1.00 77.90 42 GLU B C 1
ATOM 1645 O O . GLU B 2 42 ? -9.321 -44.835 -21.214 1.00 76.37 42 GLU B O 1
ATOM 1651 N N . ILE B 2 43 ? -8.971 -46.971 -20.596 1.00 78.25 43 ILE B N 1
ATOM 1652 C CA . ILE B 2 43 ? -7.522 -46.835 -20.590 1.00 71.32 43 ILE B CA 1
ATOM 1653 C C . ILE B 2 43 ? -7.058 -46.439 -21.987 1.00 67.09 43 ILE B C 1
ATOM 1654 O O . ILE B 2 43 ? -6.132 -45.657 -22.158 1.00 72.83 43 ILE B O 1
ATOM 1659 N N . TYR B 2 44 ? -7.736 -46.976 -22.983 1.00 61.60 44 TYR B N 1
ATOM 1660 C CA . TYR B 2 44 ? -7.422 -46.665 -24.349 1.00 65.08 44 TYR B CA 1
ATOM 1661 C C . TYR B 2 44 ? -7.760 -45.209 -24.675 1.00 68.40 44 TYR B C 1
ATOM 1662 O O . TYR B 2 44 ? -7.045 -44.572 -25.438 1.00 76.22 44 TYR B O 1
ATOM 1671 N N . SER B 2 45 ? -8.850 -44.687 -24.116 1.00 68.40 45 SER B N 1
ATOM 1672 C CA . SER B 2 45 ? -9.270 -43.306 -24.395 1.00 73.97 45 SER B CA 1
ATOM 1673 C C . SER B 2 45 ? -8.357 -42.291 -23.737 1.00 70.59 45 SER B C 1
ATOM 1674 O O . SER B 2 45 ? -8.184 -41.177 -24.232 1.00 75.94 45 SER B O 1
ATOM 1677 N N . ILE B 2 46 ? -7.784 -42.695 -22.612 1.00 69.00 46 ILE B N 1
ATOM 1678 C CA . ILE B 2 46 ? -6.863 -41.868 -21.861 1.00 67.02 46 ILE B CA 1
ATOM 1679 C C . ILE B 2 46 ? -5.507 -41.856 -22.584 1.00 75.44 46 ILE B C 1
ATOM 1680 O O . ILE B 2 46 ? -4.776 -40.868 -22.538 1.00 77.83 46 ILE B O 1
ATOM 1685 N N . VAL B 2 47 ? -5.177 -42.949 -23.262 1.00 69.26 47 VAL B N 1
ATOM 1686 C CA . VAL B 2 47 ? -3.919 -43.021 -23.983 1.00 68.47 47 VAL B CA 1
ATOM 1687 C C . VAL B 2 47 ? -3.970 -42.105 -25.196 1.00 65.22 47 VAL B C 1
ATOM 1688 O O . VAL B 2 47 ? -3.006 -41.407 -25.503 1.00 63.09 47 VAL B O 1
ATOM 1692 N N . ILE B 2 48 ? -5.109 -42.098 -25.871 1.00 67.08 48 ILE B N 1
ATOM 1693 C CA . ILE B 2 48 ? -5.304 -41.262 -27.050 1.00 64.73 48 ILE B CA 1
ATOM 1694 C C . ILE B 2 48 ? -5.337 -39.795 -26.633 1.00 71.75 48 ILE B C 1
ATOM 1695 O O . ILE B 2 48 ? -4.697 -38.939 -27.245 1.00 70.65 48 ILE B O 1
ATOM 1700 N N . THR B 2 49 ? -6.087 -39.517 -25.579 1.00 73.61 49 THR B N 1
ATOM 1701 C CA . THR B 2 49 ? -6.197 -38.169 -25.077 1.00 78.98 49 THR B CA 1
ATOM 1702 C C . THR B 2 49 ? -4.825 -37.615 -24.669 1.00 79.54 49 THR B C 1
ATOM 1703 O O . THR B 2 49 ? -4.490 -36.487 -25.031 1.00 81.52 49 THR B O 1
ATOM 1707 N N . LEU B 2 50 ? -4.028 -38.398 -23.943 1.00 71.25 50 LEU B N 1
ATOM 1708 C CA . LEU B 2 50 ? -2.699 -37.938 -23.530 1.00 72.06 50 LEU B CA 1
ATOM 1709 C C . LEU B 2 50 ? -1.785 -37.690 -24.714 1.00 80.44 50 LEU B C 1
ATOM 1710 O O . LEU B 2 50 ? -0.850 -36.894 -24.628 1.00 80.58 50 LEU B O 1
ATOM 1715 N N . ASP B 2 51 ? -2.020 -38.395 -25.811 1.00 80.79 51 ASP B N 1
ATOM 1716 C CA . ASP B 2 51 ? -1.190 -38.164 -26.967 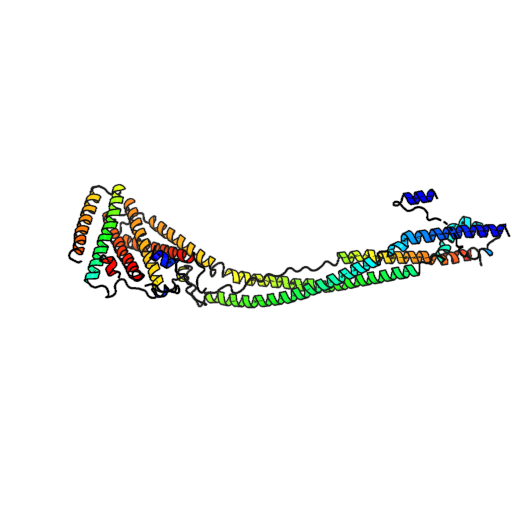1.00 88.33 51 ASP B CA 1
ATOM 1717 C C . ASP B 2 51 ? -1.574 -36.848 -27.612 1.00 85.15 51 ASP B C 1
ATOM 1718 O O . ASP B 2 51 ? -0.725 -36.142 -28.153 1.00 91.03 51 ASP B O 1
ATOM 1723 N N . HIS B 2 52 ? -2.847 -36.491 -27.549 1.00 75.42 52 HIS B N 1
ATOM 1724 C CA . HIS B 2 52 ? -3.244 -35.230 -28.142 1.00 77.03 52 HIS B CA 1
ATOM 1725 C C . HIS B 2 52 ? -2.896 -34.050 -27.235 1.00 74.92 52 HIS B C 1
ATOM 1726 O O . HIS B 2 52 ? -2.482 -33.011 -27.722 1.00 73.78 52 HIS B O 1
ATOM 1733 N N . VAL B 2 53 ? -3.027 -34.213 -25.923 1.00 74.85 53 VAL B N 1
ATOM 1734 C CA . VAL B 2 53 ? -2.705 -33.125 -25.011 1.00 71.13 53 VAL B CA 1
ATOM 1735 C C . VAL B 2 53 ? -1.237 -32.735 -25.149 1.00 77.56 53 VAL B C 1
ATOM 1736 O O . VAL B 2 53 ? -0.912 -31.552 -25.200 1.00 87.98 53 VAL B O 1
ATOM 1740 N N . GLU B 2 54 ? -0.356 -33.727 -25.218 1.00 75.21 54 GLU B N 1
ATOM 1741 C CA . GLU B 2 54 ? 1.081 -33.490 -25.360 1.00 75.12 54 GLU B CA 1
ATOM 1742 C C . GLU B 2 54 ? 1.415 -32.869 -26.721 1.00 79.58 54 GLU B C 1
ATOM 1743 O O . GLU B 2 54 ? 2.392 -32.139 -26.867 1.00 84.92 54 GLU B O 1
ATOM 1749 N N . LYS B 2 55 ? 0.596 -33.171 -27.717 1.00 66.30 55 LYS B N 1
ATOM 1750 C CA . LYS B 2 55 ? 0.814 -32.639 -29.040 1.00 71.05 55 LYS B CA 1
ATOM 1751 C C . LYS B 2 55 ? 0.320 -31.182 -29.068 1.00 86.57 55 LYS B C 1
ATOM 1752 O O . LYS B 2 55 ? 0.764 -30.373 -29.883 1.00 86.02 55 LYS B O 1
ATOM 1758 N N . ALA B 2 56 ? -0.593 -30.840 -28.167 1.00 85.11 56 ALA B N 1
ATOM 1759 C CA . ALA B 2 56 ? -1.104 -29.481 -28.110 1.00 76.46 56 ALA B CA 1
ATOM 1760 C C . ALA B 2 56 ? -0.089 -28.618 -27.389 1.00 75.74 56 ALA B C 1
ATOM 1761 O O . ALA B 2 56 ? 0.181 -27.492 -27.792 1.00 71.01 56 ALA B O 1
ATOM 1763 N N . TYR B 2 57 ? 0.466 -29.151 -26.309 1.00 78.22 57 TYR B N 1
ATOM 1764 C CA . TYR B 2 57 ? 1.469 -28.432 -25.538 1.00 75.04 57 TYR B CA 1
ATOM 1765 C C . TYR B 2 57 ? 2.681 -28.170 -26.415 1.00 76.62 57 TYR B C 1
ATOM 1766 O O . TYR B 2 57 ? 3.137 -27.043 -26.522 1.00 84.88 57 TYR B O 1
ATOM 1775 N N . LEU B 2 58 ? 3.197 -29.208 -27.056 1.00 70.91 58 LEU B N 1
ATOM 1776 C CA . LEU B 2 58 ? 4.350 -29.019 -27.899 1.00 67.52 58 LEU B CA 1
ATOM 1777 C C . LEU B 2 58 ? 3.998 -28.227 -29.138 1.00 74.14 58 LEU B C 1
ATOM 1778 O O . LEU B 2 58 ? 4.816 -28.086 -30.038 1.00 86.20 58 LEU B O 1
ATOM 1783 N N . LYS B 2 59 ? 2.774 -27.719 -29.191 1.00 78.23 59 LYS B N 1
ATOM 1784 C CA . LYS B 2 59 ? 2.326 -26.920 -30.329 1.00 72.78 59 LYS B CA 1
ATOM 1785 C C . LYS B 2 59 ? 1.842 -25.590 -29.775 1.00 81.09 59 LYS B C 1
ATOM 1786 O O . LYS B 2 59 ? 1.157 -24.835 -30.453 1.00 84.52 59 LYS B O 1
ATOM 1792 N N . ASP B 2 60 ? 2.216 -25.323 -28.527 1.00 85.40 60 ASP B N 1
ATOM 1793 C CA . ASP B 2 60 ? 1.858 -24.093 -27.837 1.00 95.42 60 ASP B CA 1
ATOM 1794 C C . ASP B 2 60 ? 0.360 -23.771 -27.906 1.00 96.52 60 ASP B C 1
ATOM 1795 O O . ASP B 2 60 ? -0.031 -22.605 -27.840 1.00 102.24 60 ASP B O 1
ATOM 1800 N N . SER B 2 61 ? -0.471 -24.799 -28.046 1.00 88.27 61 SER B N 1
ATOM 1801 C CA . SER B 2 61 ? -1.913 -24.608 -28.104 1.00 71.86 61 SER B CA 1
ATOM 1802 C C . SER B 2 61 ? -2.461 -24.508 -26.680 1.00 73.54 61 SER B C 1
ATOM 1803 O O . SER B 2 61 ? -3.604 -24.115 -26.464 1.00 71.17 61 SER B O 1
ATOM 1806 N N . ILE B 2 62 ? -1.644 -24.859 -25.699 1.00 65.98 62 ILE B N 1
ATOM 1807 C CA . ILE B 2 62 ? -2.088 -24.804 -24.319 1.00 73.33 62 ILE B CA 1
ATOM 1808 C C . ILE B 2 62 ? -0.883 -24.414 -23.479 1.00 78.92 62 ILE B C 1
ATOM 1809 O O . ILE B 2 62 ? 0.256 -24.587 -23.911 1.00 83.30 62 ILE B O 1
ATOM 1814 N N . ASP B 2 63 ? -1.131 -23.890 -22.284 1.00 78.69 63 ASP B N 1
ATOM 1815 C CA . ASP B 2 63 ? -0.055 -23.437 -21.404 1.00 91.49 63 ASP B CA 1
ATOM 1816 C C . ASP B 2 63 ? 0.322 -24.452 -20.349 1.00 97.12 63 ASP B C 1
ATOM 1817 O O . ASP B 2 63 ? -0.384 -25.437 -20.157 1.00 112.44 63 ASP B O 1
ATOM 1822 N N . ASP B 2 64 ? 1.434 -24.208 -19.660 1.00 100.22 64 ASP B N 1
ATOM 1823 C CA . ASP B 2 64 ? 1.881 -25.126 -18.615 1.00 105.18 64 ASP B CA 1
ATOM 1824 C C . ASP B 2 64 ? 0.735 -25.428 -17.655 1.00 112.64 64 ASP B C 1
ATOM 1825 O O . ASP B 2 64 ? 0.611 -26.551 -17.168 1.00 119.91 64 ASP B O 1
ATOM 1830 N N . THR B 2 65 ? -0.099 -24.426 -17.384 1.00 115.90 65 THR B N 1
ATOM 1831 C CA . THR B 2 65 ? -1.239 -24.610 -16.490 1.00 118.99 65 THR B CA 1
ATOM 1832 C C . THR B 2 65 ? -2.102 -25.740 -17.029 1.00 111.35 65 THR B C 1
ATOM 1833 O O . THR B 2 65 ? -2.073 -26.861 -16.514 1.00 112.98 65 THR B O 1
ATOM 1837 N N . GLN B 2 66 ? -2.860 -25.434 -18.075 1.00 99.47 66 GLN B N 1
ATOM 1838 C CA . GLN B 2 66 ? -3.730 -26.415 -18.704 1.00 100.05 66 GLN B CA 1
ATOM 1839 C C . GLN B 2 66 ? -3.027 -27.771 -18.842 1.00 98.60 66 GLN B C 1
ATOM 1840 O O . GLN B 2 66 ? -3.595 -28.810 -18.519 1.00 97.45 66 GLN B O 1
ATOM 1846 N N . TYR B 2 67 ? -1.785 -27.749 -19.304 1.00 94.03 67 TYR B N 1
ATOM 1847 C CA . TYR B 2 67 ? -1.016 -28.968 -19.478 1.00 93.20 67 TYR B CA 1
ATOM 1848 C C . TYR B 2 67 ? -0.939 -29.793 -18.200 1.00 90.94 67 TYR B C 1
ATOM 1849 O O . TYR B 2 67 ? -1.527 -30.863 -18.112 1.00 93.02 67 TYR B O 1
ATOM 1858 N N . THR B 2 68 ? -0.211 -29.290 -17.210 1.00 96.44 68 THR B N 1
ATOM 1859 C CA . THR B 2 68 ? -0.048 -29.994 -15.942 1.00 101.07 68 THR B CA 1
ATOM 1860 C C . THR B 2 68 ? -1.356 -30.444 -15.311 1.00 97.62 68 THR B C 1
ATOM 1861 O O . THR B 2 68 ? -1.440 -31.556 -14.791 1.00 97.14 68 THR B O 1
ATOM 1865 N N . ASN B 2 69 ? -2.365 -29.579 -15.338 1.00 93.89 69 ASN B N 1
ATOM 1866 C CA . ASN B 2 69 ? -3.660 -29.927 -14.764 1.00 90.94 69 ASN B CA 1
ATOM 1867 C C . ASN B 2 69 ? -4.263 -31.107 -15.507 1.00 88.22 69 ASN B C 1
ATOM 1868 O O . ASN B 2 69 ? -4.382 -32.205 -14.959 1.00 88.42 69 ASN B O 1
ATOM 1873 N N . THR B 2 70 ? -4.641 -30.871 -16.758 1.00 83.66 70 THR B N 1
ATOM 1874 C CA . THR B 2 70 ? -5.242 -31.898 -17.592 1.00 76.78 70 THR B CA 1
ATOM 1875 C C . THR B 2 70 ? -4.491 -33.224 -17.530 1.00 85.19 70 THR B C 1
ATOM 1876 O O . THR B 2 70 ? -5.107 -34.274 -17.373 1.00 95.90 70 THR B O 1
ATOM 1880 N N . VAL B 2 71 ? -3.168 -33.186 -17.643 1.00 82.99 71 VAL B N 1
ATOM 1881 C CA . VAL B 2 71 ? -2.389 -34.413 -17.599 1.00 71.38 71 VAL B CA 1
ATOM 1882 C C . VAL B 2 71 ? -2.467 -35.030 -16.227 1.00 76.54 71 VAL B C 1
ATOM 1883 O O . VAL B 2 71 ? -2.779 -36.211 -16.092 1.00 83.95 71 VAL B O 1
ATOM 1887 N N . ASP B 2 72 ? -2.203 -34.235 -15.202 1.00 83.41 72 ASP B N 1
ATOM 1888 C CA . ASP B 2 72 ? -2.265 -34.752 -13.844 1.00 92.00 72 ASP B CA 1
ATOM 1889 C C . ASP B 2 72 ? -3.598 -35.480 -13.583 1.00 92.05 72 ASP B C 1
ATOM 1890 O O . ASP B 2 72 ? -3.611 -36.572 -13.011 1.00 86.73 72 ASP B O 1
ATOM 1895 N N . LYS B 2 73 ? -4.710 -34.877 -14.005 1.00 89.16 73 LYS B N 1
ATOM 1896 C CA . LYS B 2 73 ? -6.028 -35.485 -13.815 1.00 92.67 73 LYS B CA 1
ATOM 1897 C C . LYS B 2 73 ? -6.087 -36.840 -14.529 1.00 93.73 73 LYS B C 1
ATOM 1898 O O . LYS B 2 73 ? -6.229 -37.880 -13.890 1.00 95.11 73 LYS B O 1
ATOM 1904 N N . LEU B 2 74 ? -5.977 -36.818 -15.853 1.00 90.19 74 LEU B N 1
ATOM 1905 C CA . LEU B 2 74 ? -5.985 -38.035 -16.648 1.00 88.01 74 LEU B CA 1
ATOM 1906 C C . LEU B 2 74 ? -5.020 -39.070 -16.058 1.00 92.47 74 LEU B C 1
ATOM 1907 O O . LEU B 2 74 ? -5.363 -40.241 -15.932 1.00 93.46 74 LEU B O 1
ATOM 1912 N N . LEU B 2 75 ? -3.815 -38.631 -15.704 1.00 88.91 75 LEU B N 1
ATOM 1913 C CA . LEU B 2 75 ? -2.802 -39.521 -15.147 1.00 90.07 75 LEU B CA 1
ATOM 1914 C C . LEU B 2 75 ? -3.320 -40.234 -13.902 1.00 98.91 75 LEU B C 1
ATOM 1915 O O . LEU B 2 75 ? -2.887 -41.342 -13.578 1.00 96.80 75 LEU B O 1
ATOM 1920 N N . LYS B 2 76 ? -4.248 -39.582 -13.209 1.00 102.13 76 LYS B N 1
ATOM 1921 C CA . LYS B 2 76 ? -4.848 -40.136 -12.005 1.00 102.99 76 LYS B CA 1
ATOM 1922 C C . LYS B 2 76 ? -5.992 -41.097 -12.347 1.00 99.91 76 LYS B C 1
ATOM 1923 O O . LYS B 2 76 ? -6.064 -42.202 -11.806 1.00 98.09 76 LYS B O 1
ATOM 1929 N N . GLN B 2 77 ? -6.881 -40.675 -13.244 1.00 96.98 77 GLN B N 1
ATOM 1930 C CA . GLN B 2 77 ? -8.009 -41.503 -13.670 1.00 88.11 77 GLN B CA 1
ATOM 1931 C C . GLN B 2 77 ? -7.476 -42.807 -14.243 1.00 85.12 77 GLN B C 1
ATOM 1932 O O . GLN B 2 77 ? -8.065 -43.871 -14.063 1.00 91.81 77 GLN B O 1
ATOM 1938 N N . PHE B 2 78 ? -6.344 -42.710 -14.923 1.00 80.33 78 PHE B N 1
ATOM 1939 C CA . PHE B 2 78 ? -5.695 -43.860 -15.518 1.00 82.23 78 PHE B CA 1
ATOM 1940 C C . PHE B 2 78 ? -5.256 -44.821 -14.398 1.00 83.27 78 PHE B C 1
ATOM 1941 O O . PHE B 2 78 ? -5.415 -46.031 -14.528 1.00 87.59 78 PHE B O 1
ATOM 1949 N N . LYS B 2 79 ? -4.729 -44.295 -13.292 1.00 89.18 79 LYS B N 1
ATOM 1950 C CA . LYS B 2 79 ? -4.272 -45.158 -12.194 1.00 92.76 79 LYS B CA 1
ATOM 1951 C C . LYS B 2 79 ? -5.404 -45.997 -11.613 1.00 90.83 79 LYS B C 1
ATOM 1952 O O . LYS B 2 79 ? -5.205 -47.166 -11.282 1.00 88.61 79 LYS B O 1
ATOM 1958 N N . VAL B 2 80 ? -6.583 -45.394 -11.491 1.00 83.67 80 VAL B N 1
ATOM 1959 C CA . VAL B 2 80 ? -7.761 -46.094 -10.995 1.00 85.85 80 VAL B CA 1
ATOM 1960 C C . VAL B 2 80 ? -8.039 -47.275 -11.952 1.00 91.43 80 VAL B C 1
ATOM 1961 O O . VAL B 2 80 ? -8.034 -48.443 -11.545 1.00 81.98 80 VAL B O 1
ATOM 1965 N N . TYR B 2 81 ? -8.267 -46.946 -13.224 1.00 85.75 81 TYR B N 1
ATOM 1966 C CA . TYR B 2 81 ? -8.539 -47.924 -14.273 1.00 85.41 81 TYR B CA 1
ATOM 1967 C C . TYR B 2 81 ? -7.446 -48.993 -14.363 1.00 91.75 81 TYR B C 1
ATOM 1968 O O . TYR B 2 81 ? -7.690 -50.121 -14.798 1.00 95.51 81 TYR B O 1
ATOM 1977 N N . LEU B 2 82 ? -6.237 -48.644 -13.950 1.00 97.32 82 LEU B N 1
ATOM 1978 C CA . LEU B 2 82 ? -5.138 -49.594 -13.988 1.00 100.29 82 LEU B CA 1
ATOM 1979 C C . LEU B 2 82 ? -5.327 -50.647 -12.894 1.00 104.73 82 LEU B C 1
ATOM 1980 O O . LEU B 2 82 ? -4.761 -51.737 -12.969 1.00 101.52 82 LEU B O 1
ATOM 1985 N N . ASN B 2 83 ? -6.125 -50.305 -11.883 1.00 111.15 83 ASN B N 1
ATOM 1986 C CA . ASN B 2 83 ? -6.421 -51.208 -10.775 1.00 116.08 83 ASN B CA 1
ATOM 1987 C C . ASN B 2 83 ? -7.668 -52.034 -11.085 1.00 118.97 83 ASN B C 1
ATOM 1988 O O . ASN B 2 83 ? -7.751 -53.205 -10.718 1.00 120.89 83 ASN B O 1
ATOM 1993 N N . SER B 2 84 ? -8.636 -51.414 -11.759 1.00 115.87 84 SER B N 1
ATOM 1994 C CA . SER B 2 84 ? -9.867 -52.095 -12.137 1.00 114.50 84 SER B CA 1
ATOM 1995 C C . SER B 2 84 ? -9.542 -53.181 -13.156 1.00 125.65 84 SER B C 1
ATOM 1996 O O . SER B 2 84 ? -10.431 -53.712 -13.825 1.00 131.35 84 SER B O 1
ATOM 1999 N N . GLN B 2 85 ? -8.255 -53.489 -13.279 1.00 129.14 85 GLN B N 1
ATOM 2000 C CA . GLN B 2 85 ? -7.793 -54.516 -14.196 1.00 136.03 85 GLN B CA 1
ATOM 2001 C C . GLN B 2 85 ? -7.070 -55.576 -13.388 1.00 142.31 85 GLN B C 1
ATOM 2002 O O . GLN B 2 85 ? -7.042 -56.748 -13.761 1.00 148.09 85 GLN B O 1
ATOM 2008 N N . ASN B 2 86 ? -6.484 -55.156 -12.274 1.00 148.86 86 ASN B N 1
ATOM 2009 C CA . ASN B 2 86 ? -5.772 -56.081 -11.408 1.00 156.08 86 ASN B CA 1
ATOM 2010 C C . ASN B 2 86 ? -6.779 -56.799 -10.516 1.00 160.78 86 ASN B C 1
ATOM 2011 O O . ASN B 2 86 ? -6.849 -58.027 -10.515 1.00 162.38 86 ASN B O 1
ATOM 2016 N N . LYS B 2 87 ? -7.563 -56.025 -9.768 1.00 164.54 87 LYS B N 1
ATOM 2017 C CA . LYS B 2 87 ? -8.577 -56.581 -8.874 1.00 167.79 87 LYS B CA 1
ATOM 2018 C C . LYS B 2 87 ? -9.869 -56.922 -9.615 1.00 170.62 87 LYS B C 1
ATOM 2019 O O . LYS B 2 87 ? -10.960 -56.835 -9.049 1.00 171.40 87 LYS B O 1
ATOM 2025 N N . GLU B 2 88 ? -9.733 -57.311 -10.881 1.00 173.71 88 GLU B N 1
ATOM 2026 C CA . GLU B 2 88 ? -10.874 -57.675 -11.722 1.00 176.67 88 GLU B CA 1
ATOM 2027 C C . GLU B 2 88 ? -10.504 -58.813 -12.672 1.00 173.26 88 GLU B C 1
ATOM 2028 O O . GLU B 2 88 ? -11.376 -59.490 -13.217 1.00 170.18 88 GLU B O 1
ATOM 2034 N N . GLU B 2 89 ? -9.204 -59.010 -12.869 1.00 170.87 89 GLU B N 1
ATOM 2035 C CA . GLU B 2 89 ? -8.699 -60.063 -13.745 1.00 171.09 89 GLU B CA 1
ATOM 2036 C C . GLU B 2 89 ? -7.181 -60.145 -13.641 1.00 166.94 89 GLU B C 1
ATOM 2037 O O . GLU B 2 89 ? -6.639 -60.400 -12.567 1.00 160.77 89 GLU B O 1
ATOM 2043 N N . SER B 2 109 ? -1.666 -65.090 -23.328 1.00 104.76 109 SER B N 1
ATOM 2044 C CA . SER B 2 109 ? -2.769 -64.254 -23.789 1.00 111.32 109 SER B CA 1
ATOM 2045 C C . SER B 2 109 ? -3.230 -63.195 -22.783 1.00 113.03 109 SER B C 1
ATOM 2046 O O . SER B 2 109 ? -2.747 -63.143 -21.643 1.00 112.99 109 SER B O 1
ATOM 2049 N N . ASN B 2 110 ? -4.160 -62.347 -23.224 1.00 101.51 110 ASN B N 1
ATOM 2050 C CA . ASN B 2 110 ? -4.706 -61.287 -22.384 1.00 98.67 110 ASN B CA 1
ATOM 2051 C C . ASN B 2 110 ? -6.229 -61.235 -22.434 1.00 97.91 110 ASN B C 1
ATOM 2052 O O . ASN B 2 110 ? -6.855 -61.894 -23.259 1.00 93.88 110 ASN B O 1
ATOM 2057 N N . ALA B 2 111 ? -6.818 -60.449 -21.542 1.00 95.42 111 ALA B N 1
ATOM 2058 C CA . ALA B 2 111 ? -8.264 -60.325 -21.460 1.00 96.67 111 ALA B CA 1
ATOM 2059 C C . ALA B 2 111 ? -8.960 -60.082 -22.795 1.00 95.32 111 ALA B C 1
ATOM 2060 O O . ALA B 2 111 ? -9.785 -60.886 -23.222 1.00 95.76 111 ALA B O 1
ATOM 2062 N N . ILE B 2 112 ? -8.640 -58.969 -23.447 1.00 90.47 112 ILE B N 1
ATOM 2063 C CA . ILE B 2 112 ? -9.265 -58.628 -24.726 1.00 87.71 112 ILE B CA 1
ATOM 2064 C C . ILE B 2 112 ? -9.207 -59.738 -25.750 1.00 85.46 112 ILE B C 1
ATOM 2065 O O . ILE B 2 112 ? -10.238 -60.207 -26.208 1.00 78.85 112 ILE B O 1
ATOM 2070 N N . THR B 2 113 ? -7.995 -60.129 -26.125 1.00 86.69 113 THR B N 1
ATOM 2071 C CA . THR B 2 113 ? -7.803 -61.180 -27.105 1.00 85.05 113 THR B CA 1
ATOM 2072 C C . THR B 2 113 ? -8.602 -62.442 -26.734 1.00 91.66 113 THR B C 1
ATOM 2073 O O . THR B 2 113 ? -9.058 -63.182 -27.608 1.00 84.34 113 THR B O 1
ATOM 2077 N N . ARG B 2 114 ? -8.783 -62.678 -25.436 1.00 95.95 114 ARG B N 1
ATOM 2078 C CA . ARG B 2 114 ? -9.531 -63.845 -24.958 1.00 93.23 114 ARG B CA 1
ATOM 2079 C C . ARG B 2 114 ? -11.033 -63.610 -25.139 1.00 90.33 114 ARG B C 1
ATOM 2080 O O . ARG B 2 114 ? -11.711 -64.400 -25.793 1.00 89.99 114 ARG B O 1
ATOM 2088 N N . LEU B 2 115 ? -11.541 -62.522 -24.562 1.00 84.80 115 LEU B N 1
ATOM 2089 C CA . LEU B 2 115 ? -12.951 -62.166 -24.674 1.00 86.42 115 LEU B CA 1
ATOM 2090 C C . LEU B 2 115 ? -13.438 -62.088 -26.128 1.00 96.12 115 LEU B C 1
ATOM 2091 O O . LEU B 2 115 ? -14.609 -62.346 -26.403 1.00 104.87 115 LEU B O 1
ATOM 2096 N N . GLU B 2 116 ? -12.547 -61.731 -27.053 1.00 96.57 116 GLU B N 1
ATOM 2097 C CA . GLU B 2 116 ? -12.908 -61.628 -28.468 1.00 96.73 116 GLU B CA 1
ATOM 2098 C C . GLU B 2 116 ? -13.004 -63.023 -29.075 1.00 100.31 116 GLU B C 1
ATOM 2099 O O . GLU B 2 116 ? -13.448 -63.181 -30.216 1.00 93.59 116 GLU B O 1
ATOM 2105 N N . ARG B 2 117 ? -12.586 -64.018 -28.287 1.00 104.90 117 ARG B N 1
ATOM 2106 C CA . ARG B 2 117 ? -12.559 -65.431 -28.667 1.00 104.01 117 ARG B CA 1
ATOM 2107 C C . ARG B 2 117 ? -11.661 -65.680 -29.870 1.00 105.60 117 ARG B C 1
ATOM 2108 O O . ARG B 2 117 ? -10.672 -64.922 -30.011 1.00 99.06 117 ARG B O 1
ATOM 2116 N N . SER C 3 1 ? 10.817 -44.983 -156.312 1.00 81.93 22 SER C N 1
ATOM 2117 C CA . SER C 3 1 ? 11.607 -45.703 -155.281 1.00 91.20 22 SER C CA 1
ATOM 2118 C C . SER C 3 1 ? 12.116 -44.756 -154.201 1.00 92.74 22 SER C C 1
ATOM 2119 O O . SER C 3 1 ? 11.630 -44.790 -153.079 1.00 91.51 22 SER C O 1
ATOM 2122 N N . ARG C 3 2 ? 13.094 -43.914 -154.528 1.00 92.98 23 ARG C N 1
ATOM 2123 C CA . ARG C 3 2 ? 13.627 -42.982 -153.537 1.00 87.80 23 ARG C CA 1
ATOM 2124 C C . ARG C 3 2 ? 12.485 -42.157 -152.985 1.00 86.09 23 ARG C C 1
ATOM 2125 O O . ARG C 3 2 ? 12.535 -41.682 -151.852 1.00 87.52 23 ARG C O 1
ATOM 2133 N N . LEU C 3 3 ? 11.453 -41.980 -153.798 1.00 80.93 24 LEU C N 1
ATOM 2134 C CA . LEU C 3 3 ? 10.304 -41.224 -153.361 1.00 74.88 24 LEU C CA 1
ATOM 2135 C C . LEU C 3 3 ? 9.521 -42.093 -152.383 1.00 70.86 24 LEU C C 1
ATOM 2136 O O . LEU C 3 3 ? 8.879 -41.591 -151.470 1.00 78.19 24 LEU C O 1
ATOM 2141 N N . ASP C 3 4 ? 9.599 -43.405 -152.550 1.00 75.65 25 ASP C N 1
ATOM 2142 C CA . ASP C 3 4 ? 8.901 -44.310 -151.638 1.00 81.33 25 ASP C CA 1
ATOM 2143 C C . ASP C 3 4 ? 9.637 -44.419 -150.294 1.00 76.61 25 ASP C C 1
ATOM 2144 O O . ASP C 3 4 ? 9.015 -44.558 -149.241 1.00 76.00 25 ASP C O 1
ATOM 2149 N N . ILE C 3 5 ? 10.962 -44.339 -150.350 1.00 69.08 26 ILE C N 1
ATOM 2150 C CA . ILE C 3 5 ? 11.810 -44.379 -149.167 1.00 68.38 26 ILE C CA 1
ATOM 2151 C C . ILE C 3 5 ? 11.547 -43.115 -148.330 1.00 67.33 26 ILE C C 1
ATOM 2152 O O . ILE C 3 5 ? 11.648 -43.125 -147.101 1.00 56.67 26 ILE C O 1
ATOM 2157 N N . ILE C 3 6 ? 11.216 -42.020 -148.999 1.00 60.76 27 ILE C N 1
ATOM 2158 C CA . ILE C 3 6 ? 10.908 -40.804 -148.272 1.00 64.98 27 ILE C CA 1
ATOM 2159 C C . ILE C 3 6 ? 9.567 -41.006 -147.581 1.00 64.66 27 ILE C C 1
ATOM 2160 O O . ILE C 3 6 ? 9.465 -40.809 -146.375 1.00 51.58 27 ILE C O 1
ATOM 2165 N N . ARG C 3 7 ? 8.539 -41.385 -148.345 1.00 69.31 28 ARG C N 1
ATOM 2166 C CA . ARG C 3 7 ? 7.220 -41.624 -147.764 1.00 66.26 28 ARG C CA 1
ATOM 2167 C C . ARG C 3 7 ? 7.382 -42.630 -146.642 1.00 64.66 28 ARG C C 1
ATOM 2168 O O . ARG C 3 7 ? 6.701 -42.558 -145.616 1.00 65.92 28 ARG C O 1
ATOM 2176 N N . ALA C 3 8 ? 8.321 -43.548 -146.836 1.00 66.51 29 ALA C N 1
ATOM 2177 C CA . ALA C 3 8 ? 8.624 -44.571 -145.845 1.00 67.69 29 ALA C CA 1
ATOM 2178 C C . ALA C 3 8 ? 9.290 -43.967 -144.602 1.00 66.05 29 ALA C C 1
ATOM 2179 O O . ALA C 3 8 ? 8.764 -44.081 -143.505 1.00 73.74 29 ALA C O 1
ATOM 2181 N N . GLU C 3 9 ? 10.434 -43.314 -144.792 1.00 69.04 30 GLU C N 1
ATOM 2182 C CA . GLU C 3 9 ? 11.191 -42.717 -143.703 1.00 61.10 30 GLU C CA 1
ATOM 2183 C C . GLU C 3 9 ? 10.425 -41.732 -142.852 1.00 69.32 30 GLU C C 1
ATOM 2184 O O . GLU C 3 9 ? 10.708 -41.591 -141.670 1.00 75.35 30 GLU C O 1
ATOM 2190 N N . MET C 3 10 ? 9.448 -41.050 -143.423 1.00 71.39 31 MET C N 1
ATOM 2191 C CA . MET C 3 10 ? 8.744 -40.083 -142.617 1.00 86.36 31 MET C CA 1
ATOM 2192 C C . MET C 3 10 ? 7.681 -40.659 -141.702 1.00 105.77 31 MET C C 1
ATOM 2193 O O . MET C 3 10 ? 8.015 -41.154 -140.621 1.00 108.07 31 MET C O 1
ATOM 2198 N N . ASP C 3 11 ? 6.419 -40.600 -142.143 1.00 125.72 32 ASP C N 1
ATOM 2199 C CA . ASP C 3 11 ? 5.246 -41.071 -141.383 1.00 135.55 32 ASP C CA 1
ATOM 2200 C C . ASP C 3 11 ? 5.523 -41.579 -139.960 1.00 147.38 32 ASP C C 1
ATOM 2201 O O . ASP C 3 11 ? 5.120 -40.933 -138.985 1.00 146.35 32 ASP C O 1
ATOM 2206 N N . VAL C 3 12 ? 6.210 -42.719 -139.845 1.00 155.76 33 VAL C N 1
ATOM 2207 C CA . VAL C 3 12 ? 6.554 -43.319 -138.548 1.00 159.65 33 VAL C CA 1
ATOM 2208 C C . VAL C 3 12 ? 7.545 -44.505 -138.626 1.00 160.82 33 VAL C C 1
ATOM 2209 O O . VAL C 3 12 ? 7.302 -45.553 -138.023 1.00 166.99 33 VAL C O 1
ATOM 2213 N N . VAL C 3 13 ? 8.666 -44.340 -139.334 1.00 155.90 34 VAL C N 1
ATOM 2214 C CA . VAL C 3 13 ? 9.656 -45.424 -139.480 1.00 154.74 34 VAL C CA 1
ATOM 2215 C C . VAL C 3 13 ? 8.888 -46.661 -140.000 1.00 159.88 34 VAL C C 1
ATOM 2216 O O . VAL C 3 13 ? 8.454 -47.519 -139.224 1.00 163.74 34 VAL C O 1
ATOM 2220 N N . PRO C 3 14 ? 8.745 -46.761 -141.339 1.00 157.84 35 PRO C N 1
ATOM 2221 C CA . PRO C 3 14 ? 8.097 -47.707 -142.259 1.00 147.35 35 PRO C CA 1
ATOM 2222 C C . PRO C 3 14 ? 8.484 -49.171 -142.309 1.00 136.53 35 PRO C C 1
ATOM 2223 O O . PRO C 3 14 ? 8.321 -49.933 -141.359 1.00 147.33 35 PRO C O 1
ATOM 2227 N N . SER C 3 15 ? 8.970 -49.527 -143.491 1.00 113.19 36 SER C N 1
ATOM 2228 C CA . SER C 3 15 ? 9.391 -50.859 -143.850 1.00 95.48 36 SER C CA 1
ATOM 2229 C C . SER C 3 15 ? 9.738 -50.687 -145.317 1.00 88.95 36 SER C C 1
ATOM 2230 O O . SER C 3 15 ? 8.957 -50.126 -146.079 1.00 81.59 36 SER C O 1
ATOM 2233 N N . PRO C 3 16 ? 10.922 -51.147 -145.733 1.00 89.37 37 PRO C N 1
ATOM 2234 C CA . PRO C 3 16 ? 11.333 -51.015 -147.137 1.00 82.74 37 PRO C CA 1
ATOM 2235 C C . PRO C 3 16 ? 10.353 -51.616 -148.145 1.00 80.95 37 PRO C C 1
ATOM 2236 O O . PRO C 3 16 ? 9.544 -52.475 -147.802 1.00 80.54 37 PRO C O 1
ATOM 2240 N N . GLY C 3 17 ? 10.437 -51.163 -149.390 1.00 86.88 38 GLY C N 1
ATOM 2241 C CA . GLY C 3 17 ? 9.554 -51.674 -150.423 1.00 99.83 38 GLY C CA 1
ATOM 2242 C C . GLY C 3 17 ? 9.635 -53.186 -150.546 1.00 112.32 38 GLY C C 1
ATOM 2243 O O . GLY C 3 17 ? 10.725 -53.757 -150.541 1.00 111.90 38 GLY C O 1
ATOM 2244 N N . LEU C 3 18 ? 8.479 -53.836 -150.649 1.00 120.72 39 LEU C N 1
ATOM 2245 C CA . LEU C 3 18 ? 8.416 -55.289 -150.770 1.00 131.89 39 LEU C CA 1
ATOM 2246 C C . LEU C 3 18 ? 8.591 -55.757 -152.214 1.00 140.32 39 LEU C C 1
ATOM 2247 O O . LEU C 3 18 ? 7.692 -55.600 -153.035 1.00 146.84 39 LEU C O 1
ATOM 2252 N N . PRO C 3 19 ? 9.759 -56.344 -152.540 1.00 144.21 40 PRO C N 1
ATOM 2253 C CA . PRO C 3 19 ? 10.058 -56.838 -153.891 1.00 141.39 40 PRO C CA 1
ATOM 2254 C C . PRO C 3 19 ? 9.271 -58.092 -154.259 1.00 137.19 40 PRO C C 1
ATOM 2255 O O . PRO C 3 19 ? 9.775 -59.207 -154.137 1.00 131.54 40 PRO C O 1
ATOM 2259 N N . SER C 3 26 ? 3.771 -61.360 -160.566 1.00 133.08 47 SER C N 1
ATOM 2260 C CA . SER C 3 26 ? 3.547 -60.348 -161.595 1.00 130.46 47 SER C CA 1
ATOM 2261 C C . SER C 3 26 ? 2.300 -60.688 -162.400 1.00 124.97 47 SER C C 1
ATOM 2262 O O . SER C 3 26 ? 2.290 -60.548 -163.623 1.00 125.53 47 SER C O 1
ATOM 2265 N N . LYS C 3 27 ? 1.252 -61.129 -161.705 1.00 115.78 48 LYS C N 1
ATOM 2266 C CA . LYS C 3 27 ? -0.018 -61.507 -162.334 1.00 104.82 48 LYS C CA 1
ATOM 2267 C C . LYS C 3 27 ? -0.648 -60.334 -163.098 1.00 89.80 48 LYS C C 1
ATOM 2268 O O . LYS C 3 27 ? -0.588 -59.192 -162.642 1.00 88.03 48 LYS C O 1
ATOM 2274 N N . ASN C 3 28 ? -1.252 -60.613 -164.252 1.00 74.48 49 ASN C N 1
ATOM 2275 C CA . ASN C 3 28 ? -1.911 -59.560 -165.026 1.00 65.27 49 ASN C CA 1
ATOM 2276 C C . ASN C 3 28 ? -3.357 -59.324 -164.602 1.00 70.88 49 ASN C C 1
ATOM 2277 O O . ASN C 3 28 ? -4.075 -60.238 -164.188 1.00 60.52 49 ASN C O 1
ATOM 2282 N N . ILE C 3 29 ? -3.800 -58.084 -164.722 1.00 67.11 50 ILE C N 1
ATOM 2283 C CA . ILE C 3 29 ? -5.155 -57.773 -164.346 1.00 63.59 50 ILE C CA 1
ATOM 2284 C C . ILE C 3 29 ? -6.046 -57.610 -165.575 1.00 65.26 50 ILE C C 1
ATOM 2285 O O . ILE C 3 29 ? -5.700 -56.930 -166.546 1.00 64.68 50 ILE C O 1
ATOM 2290 N N . PRO C 3 30 ? -7.204 -58.281 -165.559 1.00 73.16 51 PRO C N 1
ATOM 2291 C CA . PRO C 3 30 ? -8.132 -58.180 -166.694 1.00 67.28 51 PRO C CA 1
ATOM 2292 C C . PRO C 3 30 ? -8.375 -56.696 -167.025 1.00 67.44 51 PRO C C 1
ATOM 2293 O O . PRO C 3 30 ? -8.459 -55.869 -166.116 1.00 61.94 51 PRO C O 1
ATOM 2297 N N . LEU C 3 31 ? -8.465 -56.357 -168.310 1.00 61.58 52 LEU C N 1
ATOM 2298 C CA . LEU C 3 31 ? -8.737 -54.977 -168.710 1.00 61.06 52 LEU C CA 1
ATOM 2299 C C . LEU C 3 31 ? -10.230 -54.886 -168.980 1.00 63.14 52 LEU C C 1
ATOM 2300 O O . LEU C 3 31 ? -10.919 -55.895 -168.988 1.00 72.38 52 LEU C O 1
ATOM 2305 N N . PRO C 3 32 ? -10.753 -53.669 -169.185 1.00 72.11 53 PRO C N 1
ATOM 2306 C CA . PRO C 3 32 ? -12.183 -53.459 -169.467 1.00 75.31 53 PRO C CA 1
ATOM 2307 C C . PRO C 3 32 ? -12.554 -54.117 -170.813 1.00 81.04 53 PRO C C 1
ATOM 2308 O O . PRO C 3 32 ? -12.959 -55.268 -170.826 1.00 82.51 53 PRO C O 1
ATOM 2312 N N . GLU C 3 33 ? -12.423 -53.378 -171.925 1.00 94.14 54 GLU C N 1
ATOM 2313 C CA . GLU C 3 33 ? -12.684 -53.866 -173.305 1.00 97.88 54 GLU C CA 1
ATOM 2314 C C . GLU C 3 33 ? -11.786 -53.074 -174.276 1.00 98.37 54 GLU C C 1
ATOM 2315 O O . GLU C 3 33 ? -12.116 -52.875 -175.462 1.00 72.94 54 GLU C O 1
ATOM 2321 N N . GLY C 3 34 ? -10.645 -52.639 -173.736 1.00 97.79 55 GLY C N 1
ATOM 2322 C CA . GLY C 3 34 ? -9.670 -51.853 -174.473 1.00 107.02 55 GLY C CA 1
ATOM 2323 C C . GLY C 3 34 ? -9.518 -52.198 -175.943 1.00 104.31 55 GLY C C 1
ATOM 2324 O O . GLY C 3 34 ? -9.242 -51.324 -176.761 1.00 105.22 55 GLY C O 1
ATOM 2325 N N . ILE C 3 35 ? -9.714 -53.461 -176.297 1.00 96.46 56 ILE C N 1
ATOM 2326 C CA . ILE C 3 35 ? -9.564 -53.856 -177.689 1.00 92.36 56 ILE C CA 1
ATOM 2327 C C . ILE C 3 35 ? -10.433 -53.046 -178.645 1.00 89.50 56 ILE C C 1
ATOM 2328 O O . ILE C 3 35 ? -10.106 -52.893 -179.815 1.00 79.91 56 ILE C O 1
ATOM 2333 N N . ASN C 3 36 ? -11.540 -52.515 -178.155 1.00 92.55 57 ASN C N 1
ATOM 2334 C CA . ASN C 3 36 ? -12.407 -51.736 -179.022 1.00 93.11 57 ASN C CA 1
ATOM 2335 C C . ASN C 3 36 ? -12.028 -50.260 -179.105 1.00 99.70 57 ASN C C 1
ATOM 2336 O O . ASN C 3 36 ? -12.434 -49.565 -180.043 1.00 98.56 57 ASN C O 1
ATOM 2341 N N . LEU C 3 37 ? -11.256 -49.778 -178.131 1.00 99.13 58 LEU C N 1
ATOM 2342 C CA . LEU C 3 37 ? -10.845 -48.377 -178.126 1.00 90.70 58 LEU C CA 1
ATOM 2343 C C . LEU C 3 37 ? -9.940 -48.012 -179.298 1.00 89.36 58 LEU C C 1
ATOM 2344 O O . LEU C 3 37 ? -9.108 -48.815 -179.743 1.00 64.61 58 LEU C O 1
ATOM 2349 N N . LEU C 3 38 ? -10.118 -46.775 -179.765 1.00 94.53 59 LEU C N 1
ATOM 2350 C CA . LEU C 3 38 ? -9.403 -46.208 -180.904 1.00 101.07 59 LEU C CA 1
ATOM 2351 C C . LEU C 3 38 ? -7.984 -46.701 -181.046 1.00 103.37 59 LEU C C 1
ATOM 2352 O O . LEU C 3 38 ? -7.307 -46.998 -180.054 1.00 92.60 59 LEU C O 1
ATOM 2357 N N . SER C 3 39 ? -7.559 -46.785 -182.306 1.00 113.73 60 SER C N 1
ATOM 2358 C CA . SER C 3 39 ? -6.228 -47.245 -182.684 1.00 122.11 60 SER C CA 1
ATOM 2359 C C . SER C 3 39 ? -5.185 -46.904 -181.610 1.00 124.03 60 SER C C 1
ATOM 2360 O O . SER C 3 39 ? -4.149 -47.569 -181.495 1.00 120.11 60 SER C O 1
ATOM 2363 N N . SER C 3 40 ? -5.476 -45.877 -180.818 1.00 121.16 61 SER C N 1
ATOM 2364 C CA . SER C 3 40 ? -4.581 -45.452 -179.762 1.00 119.44 61 SER C CA 1
ATOM 2365 C C . SER C 3 40 ? -5.022 -44.127 -179.142 1.00 112.04 61 SER C C 1
ATOM 2366 O O . SER C 3 40 ? -4.876 -43.920 -177.940 1.00 109.76 61 SER C O 1
ATOM 2369 N N . LYS C 3 41 ? -5.574 -43.239 -179.965 1.00 107.71 62 LYS C N 1
ATOM 2370 C CA . LYS C 3 41 ? -6.021 -41.932 -179.497 1.00 104.64 62 LYS C CA 1
ATOM 2371 C C . LYS C 3 41 ? -6.964 -42.014 -178.298 1.00 99.10 62 LYS C C 1
ATOM 2372 O O . LYS C 3 41 ? -7.043 -41.078 -177.494 1.00 98.50 62 LYS C O 1
ATOM 2378 N N . GLU C 3 42 ? -7.670 -43.132 -178.172 1.00 87.10 63 GLU C N 1
ATOM 2379 C CA . GLU C 3 42 ? -8.591 -43.314 -177.058 1.00 80.19 63 GLU C CA 1
ATOM 2380 C C . GLU C 3 42 ? -7.902 -43.995 -175.866 1.00 75.84 63 GLU C C 1
ATOM 2381 O O . GLU C 3 42 ? -8.141 -43.634 -174.710 1.00 67.36 63 GLU C O 1
ATOM 2387 N N . ILE C 3 43 ? -7.036 -44.962 -176.153 1.00 65.96 64 ILE C N 1
ATOM 2388 C CA . ILE C 3 43 ? -6.292 -45.662 -175.112 1.00 61.03 64 ILE C CA 1
ATOM 2389 C C . ILE C 3 43 ? -5.375 -44.652 -174.428 1.00 72.72 64 ILE C C 1
ATOM 2390 O O . ILE C 3 43 ? -5.338 -44.551 -173.194 1.00 67.84 64 ILE C O 1
ATOM 2395 N N . ILE C 3 44 ? -4.661 -43.901 -175.269 1.00 68.04 65 ILE C N 1
ATOM 2396 C CA . ILE C 3 44 ? -3.734 -42.848 -174.880 1.00 59.70 65 ILE C CA 1
ATOM 2397 C C . ILE C 3 44 ? -4.443 -41.808 -174.021 1.00 64.21 65 ILE C C 1
ATOM 2398 O O . ILE C 3 44 ? -3.931 -41.376 -172.989 1.00 69.66 65 ILE C O 1
ATOM 2403 N N . ASP C 3 45 ? -5.620 -41.406 -174.475 1.00 65.08 66 ASP C N 1
ATOM 2404 C CA . ASP C 3 45 ? -6.440 -40.439 -173.773 1.00 70.73 66 ASP C CA 1
ATOM 2405 C C . ASP C 3 45 ? -6.909 -41.066 -172.465 1.00 81.28 66 ASP C C 1
ATOM 2406 O O . ASP C 3 45 ? -6.927 -40.418 -171.415 1.00 89.21 66 ASP C O 1
ATOM 2411 N N . LEU C 3 46 ? -7.272 -42.341 -172.520 1.00 79.19 67 LEU C N 1
ATOM 2412 C CA . LEU C 3 46 ? -7.750 -43.015 -171.326 1.00 76.98 67 LEU C CA 1
ATOM 2413 C C . LEU C 3 46 ? -6.647 -43.100 -170.277 1.00 73.66 67 LEU C C 1
ATOM 2414 O O . LEU C 3 46 ? -6.902 -42.862 -169.108 1.00 68.27 67 LEU C O 1
ATOM 2419 N N . ILE C 3 47 ? -5.423 -43.410 -170.700 1.00 79.07 68 ILE C N 1
ATOM 2420 C CA . ILE C 3 47 ? -4.281 -43.511 -169.785 1.00 78.31 68 ILE C CA 1
ATOM 2421 C C . ILE C 3 47 ? -3.696 -42.167 -169.342 1.00 79.09 68 ILE C C 1
ATOM 2422 O O . ILE C 3 47 ? -3.465 -41.933 -168.156 1.00 78.97 68 ILE C O 1
ATOM 2427 N N . GLN C 3 48 ? -3.444 -41.301 -170.314 1.00 76.50 69 GLN C N 1
ATOM 2428 C CA . GLN C 3 48 ? -2.848 -40.005 -170.055 1.00 74.07 69 GLN C CA 1
ATOM 2429 C C . GLN C 3 48 ? -3.749 -38.969 -169.425 1.00 74.18 69 GLN C C 1
ATOM 2430 O O . GLN C 3 48 ? -3.274 -38.038 -168.781 1.00 82.17 69 GLN C O 1
ATOM 2436 N N . THR C 3 49 ? -5.049 -39.139 -169.588 1.00 68.64 70 THR C N 1
ATOM 2437 C CA . THR C 3 49 ? -5.981 -38.169 -169.065 1.00 54.26 70 THR C CA 1
ATOM 2438 C C . THR C 3 49 ? -6.969 -38.707 -168.046 1.00 70.27 70 THR C C 1
ATOM 2439 O O . THR C 3 49 ? -7.619 -37.939 -167.324 1.00 71.01 70 THR C O 1
ATOM 2443 N N . HIS C 3 50 ? -7.083 -40.023 -167.956 1.00 78.44 71 HIS C N 1
ATOM 2444 C CA . HIS C 3 50 ? -8.032 -40.586 -167.008 1.00 83.98 71 HIS C CA 1
ATOM 2445 C C . HIS C 3 50 ? -7.444 -41.604 -166.049 1.00 76.70 71 HIS C C 1
ATOM 2446 O O . HIS C 3 50 ? -8.129 -42.537 -165.643 1.00 75.55 71 HIS C O 1
ATOM 2453 N N . ARG C 3 51 ? -6.176 -41.417 -165.686 1.00 71.26 72 ARG C N 1
ATOM 2454 C CA . ARG C 3 51 ? -5.527 -42.314 -164.743 1.00 64.58 72 ARG C CA 1
ATOM 2455 C C . ARG C 3 51 ? -6.470 -42.505 -163.553 1.00 62.49 72 ARG C C 1
ATOM 2456 O O . ARG C 3 51 ? -6.543 -43.597 -162.986 1.00 63.17 72 ARG C O 1
ATOM 2464 N N . HIS C 3 52 ? -7.214 -41.457 -163.203 1.00 59.51 73 HIS C N 1
ATOM 2465 C CA . HIS C 3 52 ? -8.149 -41.515 -162.075 1.00 71.84 73 HIS C CA 1
ATOM 2466 C C . HIS C 3 52 ? -9.217 -42.582 -162.247 1.00 71.05 73 HIS C C 1
ATOM 2467 O O . HIS C 3 52 ? -9.576 -43.292 -161.285 1.00 67.36 73 HIS C O 1
ATOM 2474 N N . GLN C 3 53 ? -9.750 -42.660 -163.467 1.00 71.73 74 GLN C N 1
ATOM 2475 C CA . GLN C 3 53 ? -10.780 -43.643 -163.818 1.00 64.54 74 GLN C CA 1
ATOM 2476 C C . GLN C 3 53 ? -10.224 -45.051 -163.558 1.00 66.76 74 GLN C C 1
ATOM 2477 O O . GLN C 3 53 ? -10.830 -45.845 -162.838 1.00 68.38 74 GLN C O 1
ATOM 2483 N N . LEU C 3 54 ? -9.059 -45.340 -164.127 1.00 59.79 75 LEU C N 1
ATOM 2484 C CA . LEU C 3 54 ? -8.421 -46.631 -163.932 1.00 59.04 75 LEU C CA 1
ATOM 2485 C C . LEU C 3 54 ? -8.252 -46.976 -162.456 1.00 60.13 75 LEU C C 1
ATOM 2486 O O . LEU C 3 54 ? -8.372 -48.135 -162.067 1.00 65.72 75 LEU C O 1
ATOM 2491 N N . GLU C 3 55 ? -7.956 -45.978 -161.632 1.00 65.71 76 GLU C N 1
ATOM 2492 C CA . GLU C 3 55 ? -7.794 -46.212 -160.194 1.00 66.57 76 GLU C CA 1
ATOM 2493 C C . GLU C 3 55 ? -9.115 -46.705 -159.584 1.00 62.84 76 GLU C C 1
ATOM 2494 O O . GLU C 3 55 ? -9.121 -47.368 -158.545 1.00 56.97 76 GLU C O 1
ATOM 2500 N N . LEU C 3 56 ? -10.228 -46.350 -160.224 1.00 58.97 77 LEU C N 1
ATOM 2501 C CA . LEU C 3 56 ? -11.543 -46.783 -159.780 1.00 63.81 77 LEU C CA 1
ATOM 2502 C C . LEU C 3 56 ? -11.761 -48.212 -160.285 1.00 67.82 77 LEU C C 1
ATOM 2503 O O . LEU C 3 56 ? -12.059 -49.131 -159.519 1.00 67.94 77 LEU C O 1
ATOM 2508 N N . TYR C 3 57 ? -11.595 -48.382 -161.586 1.00 60.12 78 TYR C N 1
ATOM 2509 C CA . TYR C 3 57 ? -11.748 -49.669 -162.236 1.00 65.55 78 TYR C CA 1
ATOM 2510 C C . TYR C 3 57 ? -11.052 -50.807 -161.517 1.00 61.76 78 TYR C C 1
ATOM 2511 O O . TYR C 3 57 ? -11.613 -51.872 -161.311 1.00 65.79 78 TYR C O 1
ATOM 2520 N N . VAL C 3 58 ? -9.815 -50.557 -161.143 1.00 61.07 79 VAL C N 1
ATOM 2521 C CA . VAL C 3 58 ? -8.962 -51.534 -160.500 1.00 55.59 79 VAL C CA 1
ATOM 2522 C C . VAL C 3 58 ? -9.419 -52.051 -159.124 1.00 55.87 79 VAL C C 1
ATOM 2523 O O . VAL C 3 58 ? -8.915 -53.077 -158.632 1.00 48.39 79 VAL C O 1
ATOM 2527 N N . THR C 3 59 ? -10.375 -51.364 -158.508 1.00 48.77 80 THR C N 1
ATOM 2528 C CA . THR C 3 59 ? -10.848 -51.771 -157.188 1.00 54.05 80 THR C CA 1
ATOM 2529 C C . THR C 3 59 ? -11.617 -53.099 -157.289 1.00 57.79 80 THR C C 1
ATOM 2530 O O . THR C 3 59 ? -11.625 -53.922 -156.365 1.00 57.88 80 THR C O 1
ATOM 2534 N N . LYS C 3 60 ? -12.218 -53.305 -158.454 1.00 61.59 81 LYS C N 1
ATOM 2535 C CA . LYS C 3 60 ? -12.965 -54.511 -158.786 1.00 55.93 81 LYS C CA 1
ATOM 2536 C C . LYS C 3 60 ? -12.217 -55.780 -158.414 1.00 52.89 81 LYS C C 1
ATOM 2537 O O . LYS C 3 60 ? -12.825 -56.747 -157.971 1.00 71.96 81 LYS C O 1
ATOM 2543 N N . PHE C 3 61 ? -10.907 -55.774 -158.625 1.00 41.34 82 PHE C N 1
ATOM 2544 C CA . PHE C 3 61 ? -10.074 -56.921 -158.316 1.00 43.41 82 PHE C CA 1
ATOM 2545 C C . PHE C 3 61 ? -9.441 -56.983 -156.943 1.00 49.84 82 PHE C C 1
ATOM 2546 O O . PHE C 3 61 ? -8.534 -57.784 -156.709 1.00 46.74 82 PHE C O 1
ATOM 2554 N N . ASN C 3 62 ? -9.877 -56.120 -156.039 1.00 50.62 83 ASN C N 1
ATOM 2555 C CA . ASN C 3 62 ? -9.373 -56.159 -154.670 1.00 62.12 83 ASN C CA 1
ATOM 2556 C C . ASN C 3 62 ? -10.605 -55.859 -153.821 1.00 60.14 83 ASN C C 1
ATOM 2557 O O . ASN C 3 62 ? -10.614 -54.934 -152.999 1.00 62.36 83 ASN C O 1
ATOM 2562 N N . PRO C 3 63 ? -11.673 -56.661 -154.014 1.00 65.45 84 PRO C N 1
ATOM 2563 C CA . PRO C 3 63 ? -12.921 -56.475 -153.278 1.00 58.08 84 PRO C CA 1
ATOM 2564 C C . PRO C 3 63 ? -12.798 -56.597 -151.778 1.00 60.71 84 PRO C C 1
ATOM 2565 O O . PRO C 3 63 ? -12.031 -57.410 -151.254 1.00 57.37 84 PRO C O 1
ATOM 2569 N N . LEU C 3 64 ? -13.552 -55.744 -151.100 1.00 51.70 85 LEU C N 1
ATOM 2570 C CA . LEU C 3 64 ? -13.555 -55.699 -149.659 1.00 61.60 85 LEU C CA 1
ATOM 2571 C C . LEU C 3 64 ? -14.863 -56.268 -149.123 1.00 66.05 85 LEU C C 1
ATOM 2572 O O . LEU C 3 64 ? -15.204 -56.058 -147.956 1.00 65.67 85 LEU C O 1
ATOM 2577 N N . THR C 3 65 ? -15.590 -56.999 -149.966 1.00 68.44 86 THR C N 1
ATOM 2578 C CA . THR C 3 65 ? -16.870 -57.578 -149.555 1.00 73.37 86 THR C CA 1
ATOM 2579 C C . THR C 3 65 ? -16.778 -58.507 -148.353 1.00 65.30 86 THR C C 1
ATOM 2580 O O . THR C 3 65 ? -17.567 -58.389 -147.417 1.00 65.43 86 THR C O 1
ATOM 2584 N N . ASP C 3 66 ? -15.817 -59.420 -148.371 1.00 59.92 87 ASP C N 1
ATOM 2585 C CA . ASP C 3 66 ? -15.653 -60.330 -147.246 1.00 63.20 87 ASP C CA 1
ATOM 2586 C C . ASP C 3 66 ? -15.248 -59.588 -146.009 1.00 67.29 87 ASP C C 1
ATOM 2587 O O . ASP C 3 66 ? -15.849 -59.769 -144.952 1.00 74.89 87 ASP C O 1
ATOM 2592 N N . PHE C 3 67 ? -14.227 -58.749 -146.154 1.00 78.42 88 PHE C N 1
ATOM 2593 C CA . PHE C 3 67 ? -13.716 -57.949 -145.054 1.00 71.00 88 PHE C CA 1
ATOM 2594 C C . PHE C 3 67 ? -14.809 -57.094 -144.451 1.00 56.65 88 PHE C C 1
ATOM 2595 O O . PHE C 3 67 ? -14.912 -56.987 -143.238 1.00 55.86 88 PHE C O 1
ATOM 2603 N N . ALA C 3 68 ? -15.626 -56.481 -145.294 1.00 48.60 89 ALA C N 1
ATOM 2604 C CA . ALA C 3 68 ? -16.660 -55.613 -144.758 1.00 61.38 89 ALA C CA 1
ATOM 2605 C C . ALA C 3 68 ? -17.668 -56.414 -143.964 1.00 66.01 89 ALA C C 1
ATOM 2606 O O . ALA C 3 68 ? -18.201 -55.934 -142.964 1.00 63.82 89 ALA C O 1
ATOM 2608 N N . GLY C 3 69 ? -17.935 -57.635 -144.414 1.00 68.54 90 GLY C N 1
ATOM 2609 C CA . GLY C 3 69 ? -18.867 -58.478 -143.695 1.00 66.90 90 GLY C CA 1
ATOM 2610 C C . GLY C 3 69 ? -18.368 -58.656 -142.273 1.00 66.32 90 GLY C C 1
ATOM 2611 O O . GLY C 3 69 ? -19.103 -58.418 -141.312 1.00 72.56 90 GLY C O 1
ATOM 2612 N N . LYS C 3 70 ? -17.109 -59.062 -142.131 1.00 63.50 91 LYS C N 1
ATOM 2613 C CA . LYS C 3 70 ? -16.537 -59.260 -140.806 1.00 70.08 91 LYS C CA 1
ATOM 2614 C C . LYS C 3 70 ? -16.629 -57.975 -139.981 1.00 75.07 91 LYS C C 1
ATOM 2615 O O . LYS C 3 70 ? -17.000 -58.012 -138.805 1.00 74.84 91 LYS C O 1
ATOM 2621 N N . ILE C 3 71 ? -16.313 -56.837 -140.593 1.00 69.60 92 ILE C N 1
ATOM 2622 C CA . ILE C 3 71 ? -16.360 -55.577 -139.865 1.00 69.84 92 ILE C CA 1
ATOM 2623 C C . ILE C 3 71 ? -17.776 -55.264 -139.406 1.00 74.89 92 ILE C C 1
ATOM 2624 O O . ILE C 3 71 ? -17.977 -54.781 -138.290 1.00 75.89 92 ILE C O 1
ATOM 2629 N N . HIS C 3 72 ? -18.749 -55.568 -140.262 1.00 80.82 93 HIS C N 1
ATOM 2630 C CA . HIS C 3 72 ? -20.170 -55.339 -139.976 1.00 81.61 93 HIS C CA 1
ATOM 2631 C C . HIS C 3 72 ? -20.692 -56.200 -138.825 1.00 79.42 93 HIS C C 1
ATOM 2632 O O . HIS C 3 72 ? -21.637 -55.819 -138.136 1.00 73.78 93 HIS C O 1
ATOM 2639 N N . ALA C 3 73 ? -20.071 -57.356 -138.621 1.00 69.88 94 ALA C N 1
ATOM 2640 C CA . ALA C 3 73 ? -20.474 -58.259 -137.556 1.00 67.65 94 ALA C CA 1
ATOM 2641 C C . ALA C 3 73 ? -19.964 -57.680 -136.268 1.00 75.13 94 ALA C C 1
ATOM 2642 O O . ALA C 3 73 ? -20.666 -57.616 -135.252 1.00 84.52 94 ALA C O 1
ATOM 2644 N N . PHE C 3 74 ? -18.709 -57.275 -136.314 1.00 71.60 95 PHE C N 1
ATOM 2645 C CA . PHE C 3 74 ? -18.085 -56.692 -135.156 1.00 65.19 95 PHE C CA 1
ATOM 2646 C C . PHE C 3 74 ? -18.932 -55.514 -134.742 1.00 61.11 95 PHE C C 1
ATOM 2647 O O . PHE C 3 74 ? -19.135 -55.269 -133.553 1.00 58.25 95 PHE C O 1
ATOM 2655 N N . ARG C 3 75 ? -19.445 -54.791 -135.731 1.00 60.16 96 ARG C N 1
ATOM 2656 C CA . ARG C 3 75 ? -20.264 -53.632 -135.423 1.00 74.18 96 ARG C CA 1
ATOM 2657 C C . ARG C 3 75 ? -21.477 -54.062 -134.620 1.00 79.65 96 ARG C C 1
ATOM 2658 O O . ARG C 3 75 ? -21.650 -53.635 -133.471 1.00 81.21 96 ARG C O 1
ATOM 2666 N N . ASP C 3 76 ? -22.310 -54.914 -135.215 1.00 79.01 97 ASP C N 1
ATOM 2667 C CA . ASP C 3 76 ? -23.509 -55.410 -134.537 1.00 79.31 97 ASP C CA 1
ATOM 2668 C C . ASP C 3 76 ? -23.235 -55.795 -133.078 1.00 79.56 97 ASP C C 1
ATOM 2669 O O . ASP C 3 76 ? -24.012 -55.440 -132.185 1.00 65.81 97 ASP C O 1
ATOM 2674 N N . GLN C 3 77 ? -22.134 -56.509 -132.838 1.00 77.12 98 GLN C N 1
ATOM 2675 C CA . GLN C 3 77 ? -21.783 -56.871 -131.473 1.00 78.47 98 GLN C CA 1
ATOM 2676 C C . GLN C 3 77 ? -21.618 -55.594 -130.645 1.00 79.25 98 GLN C C 1
ATOM 2677 O O . GLN C 3 77 ? -22.198 -55.488 -129.563 1.00 83.42 98 GLN C O 1
ATOM 2683 N N . PHE C 3 78 ? -20.844 -54.620 -131.130 1.00 72.14 99 PHE C N 1
ATOM 2684 C CA . PHE C 3 78 ? -20.709 -53.401 -130.339 1.00 76.46 99 PHE C CA 1
ATOM 2685 C C . PHE C 3 78 ? -22.109 -52.865 -130.093 1.00 78.19 99 PHE C C 1
ATOM 2686 O O . PHE C 3 78 ? -22.418 -52.390 -129.001 1.00 84.42 99 PHE C O 1
ATOM 2694 N N . LYS C 3 79 ? -22.972 -52.964 -131.095 1.00 75.89 100 LYS C N 1
ATOM 2695 C CA . LYS C 3 79 ? -24.334 -52.493 -130.927 1.00 75.22 100 LYS C CA 1
ATOM 2696 C C . LYS C 3 79 ? -24.906 -53.218 -129.713 1.00 79.53 100 LYS C C 1
ATOM 2697 O O . LYS C 3 79 ? -25.265 -52.601 -128.709 1.00 77.31 100 LYS C O 1
ATOM 2703 N N . GLN C 3 80 ? -24.970 -54.539 -129.807 1.00 72.37 101 GLN C N 1
ATOM 2704 C CA . GLN C 3 80 ? -25.501 -55.340 -128.727 1.00 76.98 101 GLN C CA 1
ATOM 2705 C C . GLN C 3 80 ? -24.874 -54.960 -127.407 1.00 80.16 101 GLN C C 1
ATOM 2706 O O . GLN C 3 80 ? -25.570 -54.691 -126.431 1.00 88.75 101 GLN C O 1
ATOM 2712 N N . LEU C 3 81 ? -23.551 -54.940 -127.377 1.00 78.08 102 LEU C N 1
ATOM 2713 C CA . LEU C 3 81 ? -22.830 -54.583 -126.167 1.00 73.22 102 LEU C CA 1
ATOM 2714 C C . LEU C 3 81 ? -23.383 -53.277 -125.585 1.00 73.93 102 LEU C C 1
ATOM 2715 O O . LEU C 3 81 ? -23.499 -53.135 -124.374 1.00 74.45 102 LEU C O 1
ATOM 2720 N N . GLU C 3 82 ? -23.721 -52.328 -126.454 1.00 73.38 103 GLU C N 1
ATOM 2721 C CA . GLU C 3 82 ? -24.274 -51.057 -126.009 1.00 76.33 103 GLU C CA 1
ATOM 2722 C C . GLU C 3 82 ? -25.667 -51.289 -125.423 1.00 74.31 103 GLU C C 1
ATOM 2723 O O . GLU C 3 82 ? -26.100 -50.561 -124.542 1.00 75.00 103 GLU C O 1
ATOM 2729 N N . GLU C 3 83 ? -26.369 -52.301 -125.924 1.00 79.92 104 GLU C N 1
ATOM 2730 C CA . GLU C 3 83 ? -27.710 -52.610 -125.440 1.00 83.42 104 GLU C CA 1
ATOM 2731 C C . GLU C 3 83 ? -27.657 -53.317 -124.095 1.00 90.78 104 GLU C C 1
ATOM 2732 O O . GLU C 3 83 ? -28.522 -53.110 -123.245 1.00 89.52 104 GLU C O 1
ATOM 2738 N N . ASN C 3 84 ? -26.640 -54.151 -123.908 1.00 89.08 105 ASN C N 1
ATOM 2739 C CA . ASN C 3 84 ? -26.465 -54.854 -122.652 1.00 89.45 105 ASN C CA 1
ATOM 2740 C C . ASN C 3 84 ? -26.297 -53.814 -121.548 1.00 92.65 105 ASN C C 1
ATOM 2741 O O . ASN C 3 84 ? -26.932 -53.907 -120.495 1.00 97.92 105 ASN C O 1
ATOM 2746 N N . PHE C 3 85 ? -25.436 -52.826 -121.781 1.00 91.85 106 PHE C N 1
ATOM 2747 C CA . PHE C 3 85 ? -25.229 -51.774 -120.785 1.00 95.19 106 PHE C CA 1
ATOM 2748 C C . PHE C 3 85 ? -26.500 -50.952 -120.603 1.00 98.02 106 PHE C C 1
ATOM 2749 O O . PHE C 3 85 ? -26.731 -50.383 -119.541 1.00 100.82 106 PHE C O 1
ATOM 2757 N N . GLU C 3 86 ? -27.327 -50.905 -121.642 1.00 101.88 107 GLU C N 1
ATOM 2758 C CA . GLU C 3 86 ? -28.576 -50.163 -121.582 1.00 106.57 107 GLU C CA 1
ATOM 2759 C C . GLU C 3 86 ? -29.481 -50.802 -120.541 1.00 104.99 107 GLU C C 1
ATOM 2760 O O . GLU C 3 86 ? -30.284 -50.126 -119.910 1.00 103.01 107 GLU C O 1
ATOM 2766 N N . ASP C 3 87 ? -29.341 -52.113 -120.368 1.00 104.11 108 ASP C N 1
ATOM 2767 C CA . ASP C 3 87 ? -30.137 -52.847 -119.394 1.00 104.53 108 ASP C CA 1
ATOM 2768 C C . ASP C 3 87 ? -29.403 -52.856 -118.059 1.00 102.80 108 ASP C C 1
ATOM 2769 O O . ASP C 3 87 ? -29.974 -52.534 -117.022 1.00 104.07 108 ASP C O 1
ATOM 2774 N N . LEU C 3 88 ? -28.129 -53.222 -118.095 1.00 96.18 109 LEU C N 1
ATOM 2775 C CA . LEU C 3 88 ? -27.319 -53.255 -116.897 1.00 89.78 109 LEU C CA 1
ATOM 2776 C C . LEU C 3 88 ? -27.388 -51.912 -116.189 1.00 97.25 109 LEU C C 1
ATOM 2777 O O . LEU C 3 88 ? -27.076 -51.813 -115.006 1.00 97.42 109 LEU C O 1
ATOM 2782 N N . HIS C 3 89 ? -27.795 -50.879 -116.922 1.00 105.93 110 HIS C N 1
ATOM 2783 C CA . HIS C 3 89 ? -27.928 -49.537 -116.357 1.00 110.66 110 HIS C CA 1
ATOM 2784 C C . HIS C 3 89 ? -29.254 -49.431 -115.632 1.00 113.86 110 HIS C C 1
ATOM 2785 O O . HIS C 3 89 ? -29.319 -48.945 -114.506 1.00 116.58 110 HIS C O 1
ATOM 2792 N N . GLU C 3 90 ? -30.314 -49.879 -116.291 1.00 112.15 111 GLU C N 1
ATOM 2793 C CA . GLU C 3 90 ? -31.636 -49.834 -115.696 1.00 112.73 111 GLU C CA 1
ATOM 2794 C C . GLU C 3 90 ? -31.706 -50.697 -114.443 1.00 108.16 111 GLU C C 1
ATOM 2795 O O . GLU C 3 90 ? -32.333 -50.310 -113.462 1.00 101.88 111 GLU C O 1
ATOM 2801 N N . GLN C 3 91 ? -31.066 -51.862 -114.466 1.00 109.29 112 GLN C N 1
ATOM 2802 C CA . GLN C 3 91 ? -31.072 -52.721 -113.291 1.00 106.27 112 GLN C CA 1
ATOM 2803 C C . GLN C 3 91 ? -30.302 -52.016 -112.180 1.00 102.92 112 GLN C C 1
ATOM 2804 O O . GLN C 3 91 ? -30.781 -51.918 -111.053 1.00 96.55 112 GLN C O 1
ATOM 2810 N N . LYS C 3 92 ? -29.115 -51.509 -112.505 1.00 99.78 113 LYS C N 1
ATOM 2811 C CA . LYS C 3 92 ? -28.289 -50.812 -111.523 1.00 93.03 113 LYS C CA 1
ATOM 2812 C C . LYS C 3 92 ? -28.985 -49.565 -111.023 1.00 97.11 113 LYS C C 1
ATOM 2813 O O . LYS C 3 92 ? -28.567 -48.966 -110.034 1.00 100.14 113 LYS C O 1
ATOM 2819 N N . ASP C 3 93 ? -30.044 -49.173 -111.719 1.00 99.96 114 ASP C N 1
ATOM 2820 C CA . ASP C 3 93 ? -30.806 -48.010 -111.316 1.00 107.25 114 ASP C CA 1
ATOM 2821 C C . ASP C 3 93 ? -31.655 -48.375 -110.113 1.00 105.16 114 ASP C C 1
ATOM 2822 O O . ASP C 3 93 ? -31.700 -47.631 -109.138 1.00 105.28 114 ASP C O 1
ATOM 2827 N N . LYS C 3 94 ? -32.332 -49.517 -110.173 1.00 99.89 115 LYS C N 1
ATOM 2828 C CA . LYS C 3 94 ? -33.163 -49.913 -109.044 1.00 109.49 115 LYS C CA 1
ATOM 2829 C C . LYS C 3 94 ? -32.300 -50.178 -107.809 1.00 111.84 115 LYS C C 1
ATOM 2830 O O . LYS C 3 94 ? -32.658 -49.795 -106.695 1.00 112.22 115 LYS C O 1
ATOM 2836 N N . VAL C 3 95 ? -31.159 -50.825 -108.012 1.00 110.35 116 VAL C N 1
ATOM 2837 C CA . VAL C 3 95 ? -30.251 -51.122 -106.919 1.00 104.98 116 VAL C CA 1
ATOM 2838 C C . VAL C 3 95 ? -29.784 -49.821 -106.283 1.00 112.17 116 VAL C C 1
ATOM 2839 O O . VAL C 3 95 ? -29.531 -49.760 -105.081 1.00 117.98 116 VAL C O 1
ATOM 2843 N N . GLN C 3 96 ? -29.675 -48.777 -107.097 1.00 113.31 117 GLN C N 1
ATOM 2844 C CA . GLN C 3 96 ? -29.231 -47.473 -106.612 1.00 116.22 117 GLN C CA 1
ATOM 2845 C C . GLN C 3 96 ? -30.320 -46.860 -105.720 1.00 117.28 117 GLN C C 1
ATOM 2846 O O . GLN C 3 96 ? -30.077 -45.890 -104.994 1.00 116.52 117 GLN C O 1
ATOM 2852 N N . ALA C 3 97 ? -31.512 -47.459 -105.766 1.00 112.23 118 ALA C N 1
ATOM 2853 C CA . ALA C 3 97 ? -32.659 -47.010 -104.979 1.00 108.75 118 ALA C CA 1
ATOM 2854 C C . ALA C 3 97 ? -32.886 -47.931 -103.779 1.00 108.61 118 ALA C C 1
ATOM 2855 O O . ALA C 3 97 ? -33.186 -47.477 -102.673 1.00 103.88 118 ALA C O 1
ATOM 2857 N N . LEU C 3 98 ? -32.742 -49.230 -104.006 1.00 111.73 119 LEU C N 1
ATOM 2858 C CA . LEU C 3 98 ? -32.908 -50.213 -102.943 1.00 113.61 119 LEU C CA 1
ATOM 2859 C C . LEU C 3 98 ? -31.782 -49.982 -101.933 1.00 112.88 119 LEU C C 1
ATOM 2860 O O . LEU C 3 98 ? -31.901 -50.329 -100.762 1.00 110.03 119 LEU C O 1
ATOM 2865 N N . LEU C 3 99 ? -30.692 -49.386 -102.407 1.00 113.33 120 LEU C N 1
ATOM 2866 C CA . LEU C 3 99 ? -29.555 -49.073 -101.562 1.00 107.08 120 LEU C CA 1
ATOM 2867 C C . LEU C 3 99 ? -29.865 -47.760 -100.890 1.00 108.72 120 LEU C C 1
ATOM 2868 O O . LEU C 3 99 ? -29.352 -47.461 -99.816 1.00 115.75 120 LEU C O 1
ATOM 2873 N N . GLU C 3 100 ? -30.713 -46.969 -101.529 1.00 114.96 121 GLU C N 1
ATOM 2874 C CA . GLU C 3 100 ? -31.087 -45.684 -100.967 1.00 127.36 121 GLU C CA 1
ATOM 2875 C C . GLU C 3 100 ? -31.955 -45.927 -99.736 1.00 126.76 121 GLU C C 1
ATOM 2876 O O . GLU C 3 100 ? -32.074 -45.059 -98.876 1.00 130.74 121 GLU C O 1
ATOM 2882 N N . ASN C 3 101 ? -32.549 -47.116 -99.645 1.00 127.34 122 ASN C N 1
ATOM 2883 C CA . ASN C 3 101 ? -33.389 -47.457 -98.498 1.00 125.34 122 ASN C CA 1
ATOM 2884 C C . ASN C 3 101 ? -32.583 -48.120 -97.393 1.00 118.69 122 ASN C C 1
ATOM 2885 O O . ASN C 3 101 ? -32.752 -47.797 -96.221 1.00 121.69 122 ASN C O 1
ATOM 2890 N N . ALA C 3 102 ? -31.710 -49.050 -97.761 1.00 110.85 123 ALA C N 1
ATOM 2891 C CA . ALA C 3 102 ? -30.892 -49.716 -96.763 1.00 109.36 123 ALA C CA 1
ATOM 2892 C C . ALA C 3 102 ? -29.977 -48.698 -96.084 1.00 113.28 123 ALA C C 1
ATOM 2893 O O . ALA C 3 102 ? -29.328 -49.007 -95.086 1.00 117.20 123 ALA C O 1
ATOM 2895 N N . ARG C 3 103 ? -29.919 -47.483 -96.619 1.00 112.83 124 ARG C N 1
ATOM 2896 C CA . ARG C 3 103 ? -29.077 -46.456 -96.016 1.00 119.21 124 ARG C CA 1
ATOM 2897 C C . ARG C 3 103 ? -29.881 -45.577 -95.073 1.00 119.21 124 ARG C C 1
ATOM 2898 O O . ARG C 3 103 ? -29.347 -45.053 -94.090 1.00 119.36 124 ARG C O 1
ATOM 2906 N N . ILE C 3 104 ? -31.165 -45.408 -95.372 1.00 112.21 125 ILE C N 1
ATOM 2907 C CA . ILE C 3 104 ? -32.012 -44.587 -94.526 1.00 110.79 125 ILE C CA 1
ATOM 2908 C C . ILE C 3 104 ? -32.478 -45.414 -93.344 1.00 115.23 125 ILE C C 1
ATOM 2909 O O . ILE C 3 104 ? -32.518 -44.936 -92.209 1.00 119.18 125 ILE C O 1
ATOM 2914 N N . LEU C 3 105 ? -32.808 -46.670 -93.608 1.00 114.62 126 LEU C N 1
ATOM 2915 C CA . LEU C 3 105 ? -33.256 -47.552 -92.549 1.00 112.40 126 LEU C CA 1
ATOM 2916 C C . LEU C 3 105 ? -32.091 -47.750 -91.586 1.00 112.12 126 LEU C C 1
ATOM 2917 O O . LEU C 3 105 ? -32.290 -48.022 -90.407 1.00 106.57 126 LEU C O 1
ATOM 2922 N N . GLU C 3 106 ? -30.871 -47.609 -92.099 1.00 114.28 127 GLU C N 1
ATOM 2923 C CA . GLU C 3 106 ? -29.682 -47.773 -91.276 1.00 115.44 127 GLU C CA 1
ATOM 2924 C C . GLU C 3 106 ? -29.566 -46.572 -90.345 1.00 113.93 127 GLU C C 1
ATOM 2925 O O . GLU C 3 106 ? -29.079 -46.687 -89.221 1.00 118.37 127 GLU C O 1
ATOM 2931 N N . SER C 3 107 ? -30.019 -45.418 -90.816 1.00 108.34 128 SER C N 1
ATOM 2932 C CA . SER C 3 107 ? -29.972 -44.210 -90.013 1.00 104.71 128 SER C CA 1
ATOM 2933 C C . SER C 3 107 ? -31.021 -44.323 -88.908 1.00 103.01 128 SER C C 1
ATOM 2934 O O . SER C 3 107 ? -30.823 -43.836 -87.794 1.00 92.16 128 SER C O 1
ATOM 2937 N N . LYS C 3 108 ? -32.134 -44.979 -89.230 1.00 100.19 129 LYS C N 1
ATOM 2938 C CA . LYS C 3 108 ? -33.222 -45.183 -88.280 1.00 94.11 129 LYS C CA 1
ATOM 2939 C C . LYS C 3 108 ? -32.758 -46.174 -87.203 1.00 93.35 129 LYS C C 1
ATOM 2940 O O . LYS C 3 108 ? -33.151 -46.073 -86.040 1.00 87.00 129 LYS C O 1
ATOM 2946 N N . TYR C 3 109 ? -31.917 -47.127 -87.594 1.00 88.72 130 TYR C N 1
ATOM 2947 C CA . TYR C 3 109 ? -31.382 -48.109 -86.655 1.00 89.45 130 TYR C CA 1
ATOM 2948 C C . TYR C 3 109 ? -30.492 -47.396 -85.650 1.00 90.48 130 TYR C C 1
ATOM 2949 O O . TYR C 3 109 ? -30.797 -47.347 -84.463 1.00 94.28 130 TYR C O 1
ATOM 2958 N N . VAL C 3 110 ? -29.391 -46.838 -86.140 1.00 86.79 131 VAL C N 1
ATOM 2959 C CA . VAL C 3 110 ? -28.444 -46.135 -85.292 1.00 85.06 131 VAL C CA 1
ATOM 2960 C C . VAL C 3 110 ? -29.130 -45.219 -84.287 1.00 86.45 131 VAL C C 1
ATOM 2961 O O . VAL C 3 110 ? -28.636 -45.022 -83.173 1.00 80.91 131 VAL C O 1
ATOM 2965 N N . ALA C 3 111 ? -30.272 -44.666 -84.677 1.00 89.88 132 ALA C N 1
ATOM 2966 C CA . ALA C 3 111 ? -31.030 -43.790 -83.790 1.00 94.91 132 ALA C CA 1
ATOM 2967 C C . ALA C 3 111 ? -31.444 -44.577 -82.548 1.00 97.92 132 ALA C C 1
ATOM 2968 O O . ALA C 3 111 ? -31.147 -44.182 -81.421 1.00 100.02 132 ALA C O 1
ATOM 2970 N N . SER C 3 112 ? -32.132 -45.693 -82.775 1.00 94.67 133 SER C N 1
ATOM 2971 C CA . SER C 3 112 ? -32.593 -46.558 -81.700 1.00 92.44 133 SER C CA 1
ATOM 2972 C C . SER C 3 112 ? -31.399 -47.054 -80.898 1.00 96.85 133 SER C C 1
ATOM 2973 O O . SER C 3 112 ? -31.379 -46.946 -79.675 1.00 105.03 133 SER C O 1
ATOM 2976 N N . TRP C 3 113 ? -30.404 -47.600 -81.589 1.00 93.00 134 TRP C N 1
ATOM 2977 C CA . TRP C 3 113 ? -29.217 -48.089 -80.912 1.00 90.87 134 TRP C CA 1
ATOM 2978 C C . TRP C 3 113 ? -28.555 -47.005 -80.071 1.00 93.41 134 TRP C C 1
ATOM 2979 O O . TRP C 3 113 ? -28.190 -47.257 -78.934 1.00 102.38 134 TRP C O 1
ATOM 2990 N N . GLN C 3 114 ? -28.398 -45.802 -80.606 1.00 91.13 135 GLN C N 1
ATOM 2991 C CA . GLN C 3 114 ? -27.751 -44.754 -79.830 1.00 98.79 135 GLN C CA 1
ATOM 2992 C C . GLN C 3 114 ? -28.516 -44.374 -78.574 1.00 99.97 135 GLN C C 1
ATOM 2993 O O . GLN C 3 114 ? -27.988 -43.661 -77.722 1.00 97.33 135 GLN C O 1
ATOM 2999 N N . ASP C 3 115 ? -29.756 -44.838 -78.455 1.00 97.98 136 ASP C N 1
ATOM 3000 C CA . ASP C 3 115 ? -30.568 -44.536 -77.277 1.00 97.10 136 ASP C CA 1
ATOM 3001 C C . ASP C 3 115 ? -30.532 -45.693 -76.293 1.00 95.52 136 ASP C C 1
ATOM 3002 O O . ASP C 3 115 ? -30.784 -45.514 -75.103 1.00 94.72 136 ASP C O 1
ATOM 3007 N N . TYR C 3 116 ? -30.244 -46.879 -76.818 1.00 90.98 137 TYR C N 1
ATOM 3008 C CA . TYR C 3 116 ? -30.139 -48.092 -76.024 1.00 97.35 137 TYR C CA 1
ATOM 3009 C C . TYR C 3 116 ? -28.792 -48.034 -75.324 1.00 101.98 137 TYR C C 1
ATOM 3010 O O . TYR C 3 116 ? -28.678 -48.337 -74.139 1.00 107.13 137 TYR C O 1
ATOM 3019 N N . HIS C 3 117 ? -27.773 -47.640 -76.078 1.00 101.71 138 HIS C N 1
ATOM 3020 C CA . HIS C 3 117 ? -26.417 -47.539 -75.561 1.00 105.16 138 HIS C CA 1
ATOM 3021 C C . HIS C 3 117 ? -26.346 -46.424 -74.524 1.00 108.51 138 HIS C C 1
ATOM 3022 O O . HIS C 3 117 ? -25.707 -46.579 -73.485 1.00 112.35 138 HIS C O 1
ATOM 3029 N N . SER C 3 118 ? -27.010 -45.307 -74.807 1.00 108.11 139 SER C N 1
ATOM 3030 C CA . SER C 3 118 ? -27.027 -44.166 -73.896 1.00 105.08 139 SER C CA 1
ATOM 3031 C C . SER C 3 118 ? -27.219 -44.608 -72.460 1.00 106.26 139 SER C C 1
ATOM 3032 O O . SER C 3 118 ? -26.570 -44.099 -71.546 1.00 110.18 139 SER C O 1
ATOM 3035 N N . GLU C 3 119 ? -28.129 -45.553 -72.270 1.00 100.90 140 GLU C N 1
ATOM 3036 C CA . GLU C 3 119 ? -28.428 -46.062 -70.945 1.00 99.82 140 GLU C CA 1
ATOM 3037 C C . GLU C 3 119 ? -27.160 -46.570 -70.291 1.00 97.30 140 GLU C C 1
ATOM 3038 O O . GLU C 3 119 ? -26.696 -46.011 -69.297 1.00 98.58 140 GLU C O 1
ATOM 3044 N N . PHE C 3 120 ? -26.597 -47.622 -70.875 1.00 96.80 141 PHE C N 1
ATOM 3045 C CA . PHE C 3 120 ? -25.390 -48.236 -70.355 1.00 99.10 141 PHE C CA 1
ATOM 3046 C C . PHE C 3 120 ? -24.139 -47.441 -70.688 1.00 104.84 141 PHE C C 1
ATOM 3047 O O . PHE C 3 120 ? -23.221 -47.963 -71.319 1.00 120.63 141 PHE C O 1
ATOM 3055 N N . SER C 3 121 ? -24.098 -46.183 -70.268 1.00 100.57 142 SER C N 1
ATOM 3056 C CA . SER C 3 121 ? -22.935 -45.337 -70.513 1.00 95.54 142 SER C CA 1
ATOM 3057 C C . SER C 3 121 ? -23.063 -44.076 -69.691 1.00 94.94 142 SER C C 1
ATOM 3058 O O . SER C 3 121 ? -22.069 -43.419 -69.377 1.00 90.59 142 SER C O 1
ATOM 3061 N N . LYS C 3 122 ? -24.301 -43.743 -69.340 1.00 95.37 143 LYS C N 1
ATOM 3062 C CA . LYS C 3 122 ? -24.560 -42.564 -68.534 1.00 103.53 143 LYS C CA 1
ATOM 3063 C C . LYS C 3 122 ? -25.203 -42.908 -67.197 1.00 102.39 143 LYS C C 1
ATOM 3064 O O . LYS C 3 122 ? -25.305 -42.053 -66.314 1.00 100.03 143 LYS C O 1
ATOM 3070 N N . LYS C 3 123 ? -25.625 -44.160 -67.042 1.00 103.46 144 LYS C N 1
ATOM 3071 C CA . LYS C 3 123 ? -26.233 -44.585 -65.789 1.00 104.82 144 LYS C CA 1
ATOM 3072 C C . LYS C 3 123 ? -25.993 -46.059 -65.434 1.00 100.80 144 LYS C C 1
ATOM 3073 O O . LYS C 3 123 ? -25.167 -46.368 -64.574 1.00 98.46 144 LYS C O 1
ATOM 3079 N N . TYR C 3 124 ? -26.716 -46.953 -66.105 1.00 90.26 145 TYR C N 1
ATOM 3080 C CA . TYR C 3 124 ? -26.641 -48.391 -65.852 1.00 91.02 145 TYR C CA 1
ATOM 3081 C C . TYR C 3 124 ? -25.329 -49.051 -66.228 1.00 93.99 145 TYR C C 1
ATOM 3082 O O . TYR C 3 124 ? -25.108 -50.228 -65.938 1.00 93.38 145 TYR C O 1
ATOM 3091 N N . GLY C 3 125 ? -24.456 -48.291 -66.872 1.00 98.02 146 GLY C N 1
ATOM 3092 C CA . GLY C 3 125 ? -23.178 -48.838 -67.274 1.00 94.96 146 GLY C CA 1
ATOM 3093 C C . GLY C 3 125 ? -22.240 -49.024 -66.102 1.00 93.53 146 GLY C C 1
ATOM 3094 O O . GLY C 3 125 ? -22.173 -48.180 -65.205 1.00 79.29 146 GLY C O 1
ATOM 3095 N N . ASP C 3 126 ? -21.514 -50.137 -66.111 1.00 88.10 147 ASP C N 1
ATOM 3096 C CA . ASP C 3 126 ? -20.567 -50.431 -65.052 1.00 94.20 147 ASP C CA 1
ATOM 3097 C C . ASP C 3 126 ? -19.620 -49.243 -64.832 1.00 100.15 147 ASP C C 1
ATOM 3098 O O . ASP C 3 126 ? -19.590 -48.663 -63.748 1.00 106.52 147 ASP C O 1
ATOM 3103 N N . ILE C 3 127 ? -18.862 -48.871 -65.862 1.00 102.44 148 ILE C N 1
ATOM 3104 C CA . ILE C 3 127 ? -17.933 -47.743 -65.766 1.00 95.63 148 ILE C CA 1
ATOM 3105 C C . ILE C 3 127 ? -18.646 -46.473 -65.326 1.00 91.42 148 ILE C C 1
ATOM 3106 O O . ILE C 3 127 ? -18.092 -45.650 -64.597 1.00 91.10 148 ILE C O 1
ATOM 3111 N N . ALA C 3 128 ? -19.884 -46.321 -65.775 1.00 90.80 149 ALA C N 1
ATOM 3112 C CA . ALA C 3 128 ? -20.683 -45.159 -65.423 1.00 92.68 149 ALA C CA 1
ATOM 3113 C C . ALA C 3 128 ? -21.007 -45.181 -63.929 1.00 94.67 149 ALA C C 1
ATOM 3114 O O . ALA C 3 128 ? -20.758 -44.209 -63.213 1.00 93.93 149 ALA C O 1
ATOM 3116 N N . LEU C 3 129 ? -21.568 -46.295 -63.468 1.00 87.25 150 LEU C N 1
ATOM 3117 C CA . LEU C 3 129 ? -21.921 -46.444 -62.064 1.00 79.71 150 LEU C CA 1
ATOM 3118 C C . LEU C 3 129 ? -20.732 -46.089 -61.209 1.00 84.19 150 LEU C C 1
ATOM 3119 O O . LEU C 3 129 ? -20.813 -45.194 -60.370 1.00 85.71 150 LEU C O 1
ATOM 3124 N N . LYS C 3 130 ? -19.621 -46.787 -61.431 1.00 85.91 151 LYS C N 1
ATOM 3125 C CA . LYS C 3 130 ? -18.415 -46.535 -60.657 1.00 87.45 151 LYS C CA 1
ATOM 3126 C C . LYS C 3 130 ? -18.108 -45.052 -60.672 1.00 89.66 151 LYS C C 1
ATOM 3127 O O . LYS C 3 130 ? -18.015 -44.423 -59.620 1.00 85.18 151 LYS C O 1
ATOM 3133 N N . LYS C 3 131 ? -17.953 -44.490 -61.866 1.00 96.81 152 LYS C N 1
ATOM 3134 C CA . LYS C 3 131 ? -17.684 -43.064 -61.984 1.00 100.65 152 LYS C CA 1
ATOM 3135 C C . LYS C 3 131 ? -18.683 -42.297 -61.110 1.00 98.64 152 LYS C C 1
ATOM 3136 O O . LYS C 3 131 ? -18.295 -41.450 -60.305 1.00 83.95 152 LYS C O 1
ATOM 3142 N N . LYS C 3 132 ? -19.968 -42.615 -61.270 1.00 102.65 153 LYS C N 1
ATOM 3143 C CA . LYS C 3 132 ? -21.042 -41.963 -60.520 1.00 107.65 153 LYS C CA 1
ATOM 3144 C C . LYS C 3 132 ? -20.791 -42.024 -59.019 1.00 106.24 153 LYS C C 1
ATOM 3145 O O . LYS C 3 132 ? -21.077 -41.076 -58.285 1.00 105.94 153 LYS C O 1
ATOM 3151 N N . LEU C 3 133 ? -20.262 -43.157 -58.573 1.00 96.87 154 LEU C N 1
ATOM 3152 C CA . LEU C 3 133 ? -19.963 -43.366 -57.169 1.00 95.92 154 LEU C CA 1
ATOM 3153 C C . LEU C 3 133 ? -18.742 -42.553 -56.749 1.00 95.14 154 LEU C C 1
ATOM 3154 O O . LEU C 3 133 ? -18.776 -41.821 -55.754 1.00 89.53 154 LEU C O 1
ATOM 3159 N N . GLU C 3 134 ? -17.666 -42.681 -57.520 1.00 97.63 155 GLU C N 1
ATOM 3160 C CA . GLU C 3 134 ? -16.422 -41.971 -57.233 1.00 97.63 155 GLU C CA 1
ATOM 3161 C C . GLU C 3 134 ? -16.650 -40.475 -57.113 1.00 96.17 155 GLU C C 1
ATOM 3162 O O . GLU C 3 134 ? -15.958 -39.786 -56.358 1.00 84.58 155 GLU C O 1
ATOM 3168 N N . GLN C 3 135 ? -17.637 -39.989 -57.860 1.00 102.82 156 GLN C N 1
ATOM 3169 C CA . GLN C 3 135 ? -17.987 -38.579 -57.850 1.00 108.66 156 GLN C CA 1
ATOM 3170 C C . GLN C 3 135 ? -18.652 -38.260 -56.517 1.00 108.18 156 GLN C C 1
ATOM 3171 O O . GLN C 3 135 ? -18.279 -37.307 -55.824 1.00 106.59 156 GLN C O 1
ATOM 3177 N N . ASN C 3 136 ? -19.638 -39.070 -56.153 1.00 108.69 157 ASN C N 1
ATOM 3178 C CA . ASN C 3 136 ? -20.343 -38.851 -54.904 1.00 108.01 157 ASN C CA 1
ATOM 3179 C C . ASN C 3 136 ? -19.366 -38.872 -53.723 1.00 99.66 157 ASN C C 1
ATOM 3180 O O . ASN C 3 136 ? -19.504 -38.090 -52.780 1.00 90.42 157 ASN C O 1
ATOM 3185 N N . THR C 3 137 ? -18.367 -39.749 -53.798 1.00 95.32 158 THR C N 1
ATOM 3186 C CA . THR C 3 137 ? -17.354 -39.871 -52.748 1.00 98.59 158 THR C CA 1
ATOM 3187 C C . THR C 3 137 ? -16.555 -38.576 -52.586 1.00 98.82 158 THR C C 1
ATOM 3188 O O . THR C 3 137 ? -16.338 -38.103 -51.466 1.00 98.89 158 THR C O 1
ATOM 3192 N N . LYS C 3 138 ? -16.107 -38.012 -53.706 1.00 98.71 159 LYS C N 1
ATOM 3193 C CA . LYS C 3 138 ? -15.347 -36.766 -53.676 1.00 95.14 159 LYS C CA 1
ATOM 3194 C C . LYS C 3 138 ? -16.212 -35.655 -53.076 1.00 91.76 159 LYS C C 1
ATOM 3195 O O . LYS C 3 138 ? -15.751 -34.877 -52.233 1.00 77.32 159 LYS C O 1
ATOM 3201 N N . LYS C 3 139 ? -17.471 -35.589 -53.502 1.00 87.56 160 LYS C N 1
ATOM 3202 C CA . LYS C 3 139 ? -18.372 -34.563 -52.994 1.00 95.14 160 LYS C CA 1
ATOM 3203 C C . LYS C 3 139 ? -18.508 -34.658 -51.475 1.00 94.87 160 LYS C C 1
ATOM 3204 O O . LYS C 3 139 ? -18.774 -33.660 -50.793 1.00 93.70 160 LYS C O 1
ATOM 3210 N N . LEU C 3 140 ? -18.312 -35.862 -50.947 1.00 90.98 161 LEU C N 1
ATOM 3211 C CA . LEU C 3 140 ? -18.398 -36.090 -49.510 1.00 89.51 161 LEU C CA 1
ATOM 3212 C C . LEU C 3 140 ? -17.149 -35.623 -48.786 1.00 88.30 161 LEU C C 1
ATOM 3213 O O . LEU C 3 140 ? -17.238 -34.922 -47.776 1.00 82.96 161 LEU C O 1
ATOM 3218 N N . ASP C 3 141 ? -15.988 -36.019 -49.300 1.00 84.70 162 ASP C N 1
ATOM 3219 C CA . ASP C 3 141 ? -14.726 -35.626 -48.693 1.00 93.79 162 ASP C CA 1
ATOM 3220 C C . ASP C 3 141 ? -14.642 -34.107 -48.546 1.00 95.78 162 ASP C C 1
ATOM 3221 O O . ASP C 3 141 ? -14.138 -33.589 -47.542 1.00 83.46 162 ASP C O 1
ATOM 3226 N N . GLU C 3 142 ? -15.143 -33.399 -49.554 1.00 100.02 163 GLU C N 1
ATOM 3227 C CA . GLU C 3 142 ? -15.125 -31.945 -49.535 1.00 104.96 163 GLU C CA 1
ATOM 3228 C C . GLU C 3 142 ? -16.244 -31.409 -48.653 1.00 98.69 163 GLU C C 1
ATOM 3229 O O . GLU C 3 142 ? -16.042 -30.491 -47.852 1.00 85.15 163 GLU C O 1
ATOM 3235 N N . GLU C 3 143 ? -17.428 -31.989 -48.801 1.00 95.62 164 GLU C N 1
ATOM 3236 C CA . GLU C 3 143 ? -18.564 -31.576 -47.998 1.00 94.80 164 GLU C CA 1
ATOM 3237 C C . GLU C 3 143 ? -18.187 -31.661 -46.522 1.00 95.87 164 GLU C C 1
ATOM 3238 O O . GLU C 3 143 ? -18.730 -30.939 -45.684 1.00 95.74 164 GLU C O 1
ATOM 3244 N N . SER C 3 144 ? -17.248 -32.550 -46.219 1.00 96.15 165 SER C N 1
ATOM 3245 C CA . SER C 3 144 ? -16.769 -32.730 -44.859 1.00 98.48 165 SER C CA 1
ATOM 3246 C C . SER C 3 144 ? -15.877 -31.552 -44.471 1.00 100.99 165 SER C C 1
ATOM 3247 O O . SER C 3 144 ? -16.058 -30.947 -43.409 1.00 87.77 165 SER C O 1
ATOM 3250 N N . SER C 3 145 ? -14.914 -31.253 -45.351 1.00 107.59 166 SER C N 1
ATOM 3251 C CA . SER C 3 145 ? -13.946 -30.160 -45.190 1.00 100.38 166 SER C CA 1
ATOM 3252 C C . SER C 3 145 ? -14.674 -28.825 -45.164 1.00 104.71 166 SER C C 1
ATOM 3253 O O . SER C 3 145 ? -14.308 -27.917 -44.413 1.00 104.14 166 SER C O 1
ATOM 3256 N N . GLN C 3 146 ? -15.694 -28.706 -46.011 1.00 99.49 167 GLN C N 1
ATOM 3257 C CA . GLN C 3 146 ? -16.488 -27.493 -46.069 1.00 97.46 167 GLN C CA 1
ATOM 3258 C C . GLN C 3 146 ? -17.056 -27.244 -44.690 1.00 97.27 167 GLN C C 1
ATOM 3259 O O . GLN C 3 146 ? -16.873 -26.171 -44.130 1.00 102.70 167 GLN C O 1
ATOM 3265 N N . LEU C 3 147 ? -17.735 -28.240 -44.132 1.00 93.33 168 LEU C N 1
ATOM 3266 C CA . LEU C 3 147 ? -18.315 -28.075 -42.810 1.00 90.25 168 LEU C CA 1
ATOM 3267 C C . LEU C 3 147 ? -17.246 -27.810 -41.759 1.00 82.65 168 LEU C C 1
ATOM 3268 O O . LEU C 3 147 ? -17.525 -27.238 -40.707 1.00 74.11 168 LEU C O 1
ATOM 3273 N N . GLU C 3 148 ? -16.014 -28.212 -42.042 1.00 88.85 169 GLU C N 1
ATOM 3274 C CA . GLU C 3 148 ? -14.940 -27.991 -41.085 1.00 100.49 169 GLU C CA 1
ATOM 3275 C C . GLU C 3 148 ? -14.689 -26.496 -40.898 1.00 108.24 169 GLU C C 1
ATOM 3276 O O . GLU C 3 148 ? -14.830 -25.964 -39.792 1.00 102.41 169 GLU C O 1
ATOM 3282 N N . THR C 3 149 ? -14.335 -25.826 -41.993 1.00 115.95 170 THR C N 1
ATOM 3283 C CA . THR C 3 149 ? -14.050 -24.391 -41.983 1.00 124.50 170 THR C CA 1
ATOM 3284 C C . THR C 3 149 ? -15.309 -23.554 -41.720 1.00 128.13 170 THR C C 1
ATOM 3285 O O . THR C 3 149 ? -15.248 -22.527 -41.047 1.00 131.17 170 THR C O 1
ATOM 3289 N N . THR C 3 150 ? -16.444 -23.997 -42.255 1.00 128.97 171 THR C N 1
ATOM 3290 C CA . THR C 3 150 ? -17.714 -23.300 -42.062 1.00 131.20 171 THR C CA 1
ATOM 3291 C C . THR C 3 150 ? -18.165 -23.535 -40.620 1.00 131.75 171 THR C C 1
ATOM 3292 O O . THR C 3 150 ? -19.333 -23.810 -40.347 1.00 127.59 171 THR C O 1
ATOM 3296 N N . THR C 3 151 ? -17.209 -23.440 -39.705 1.00 135.55 172 THR C N 1
ATOM 3297 C CA . THR C 3 151 ? -17.455 -23.625 -38.286 1.00 142.73 172 THR C CA 1
ATOM 3298 C C . THR C 3 151 ? -16.278 -23.008 -37.549 1.00 149.43 172 THR C C 1
ATOM 3299 O O . THR C 3 151 ? -15.403 -23.708 -37.040 1.00 146.67 172 THR C O 1
ATOM 3303 N N . ARG C 3 152 ? -16.272 -21.679 -37.515 1.00 159.21 173 ARG C N 1
ATOM 3304 C CA . ARG C 3 152 ? -15.220 -20.903 -36.873 1.00 167.00 173 ARG C CA 1
ATOM 3305 C C . ARG C 3 152 ? -15.301 -20.960 -35.355 1.00 169.37 173 ARG C C 1
ATOM 3306 O O . ARG C 3 152 ? -14.271 -20.986 -34.683 1.00 171.49 173 ARG C O 1
ATOM 3314 N N . SER C 3 153 ? -16.518 -20.968 -34.815 1.00 171.00 174 SER C N 1
ATOM 3315 C CA . SER C 3 153 ? -16.701 -21.036 -33.367 1.00 175.67 174 SER C CA 1
ATOM 3316 C C . SER C 3 153 ? -18.005 -21.710 -32.947 1.00 178.88 174 SER C C 1
ATOM 3317 O O . SER C 3 153 ? -19.031 -21.594 -33.621 1.00 176.54 174 SER C O 1
ATOM 3320 N N . ILE C 3 154 ? -17.945 -22.414 -31.819 1.00 181.52 175 ILE C N 1
ATOM 3321 C CA . ILE C 3 154 ? -19.093 -23.127 -31.272 1.00 182.19 175 ILE C CA 1
ATOM 3322 C C . ILE C 3 154 ? -19.214 -22.848 -29.779 1.00 183.66 175 ILE C C 1
ATOM 3323 O O . ILE C 3 154 ? -18.695 -23.600 -28.951 1.00 182.32 175 ILE C O 1
ATOM 3328 N N . ASP C 3 155 ? -19.899 -21.759 -29.444 1.00 185.63 176 ASP C N 1
ATOM 3329 C CA . ASP C 3 155 ? -20.101 -21.373 -28.052 1.00 185.53 176 ASP C CA 1
ATOM 3330 C C . ASP C 3 155 ? -21.260 -22.173 -27.449 1.00 182.34 176 ASP C C 1
ATOM 3331 O O . ASP C 3 155 ? -21.316 -22.394 -26.237 1.00 182.82 176 ASP C O 1
ATOM 3336 N N . SER C 3 156 ? -22.178 -22.611 -28.308 1.00 175.41 177 SER C N 1
ATOM 3337 C CA . SER C 3 156 ? -23.336 -23.388 -27.877 1.00 165.66 177 SER C CA 1
ATOM 3338 C C . SER C 3 156 ? -22.956 -24.853 -27.683 1.00 160.97 177 SER C C 1
ATOM 3339 O O . SER C 3 156 ? -22.664 -25.561 -28.646 1.00 159.20 177 SER C O 1
ATOM 3342 N N . ALA C 3 157 ? -22.962 -25.301 -26.432 1.00 155.66 178 ALA C N 1
ATOM 3343 C CA . ALA C 3 157 ? -22.605 -26.677 -26.111 1.00 150.06 178 ALA C CA 1
ATOM 3344 C C . ALA C 3 157 ? -23.380 -27.670 -26.967 1.00 147.60 178 ALA C C 1
ATOM 3345 O O . ALA C 3 157 ? -22.806 -28.620 -27.501 1.00 146.92 178 ALA C O 1
ATOM 3347 N N . ASP C 3 158 ? -24.683 -27.442 -27.095 1.00 145.01 179 ASP C N 1
ATOM 3348 C CA . ASP C 3 158 ? -25.553 -28.312 -27.881 1.00 144.00 179 ASP C CA 1
ATOM 3349 C C . ASP C 3 158 ? -25.064 -28.405 -29.327 1.00 142.31 179 ASP C C 1
ATOM 3350 O O . ASP C 3 158 ? -24.990 -29.495 -29.897 1.00 139.50 179 ASP C O 1
ATOM 3355 N N . ASP C 3 159 ? -24.733 -27.258 -29.912 1.00 141.16 180 ASP C N 1
ATOM 3356 C CA . ASP C 3 159 ? -24.249 -27.208 -31.290 1.00 137.96 180 ASP C CA 1
ATOM 3357 C C . ASP C 3 159 ? -23.079 -28.157 -31.508 1.00 131.30 180 ASP C C 1
ATOM 3358 O O . ASP C 3 159 ? -22.993 -28.816 -32.542 1.00 134.27 180 ASP C O 1
ATOM 3363 N N . LEU C 3 160 ? -22.180 -28.219 -30.531 1.00 120.57 181 LEU C N 1
ATOM 3364 C CA . LEU C 3 160 ? -21.018 -29.089 -30.623 1.00 107.63 181 LEU C CA 1
ATOM 3365 C C . LEU C 3 160 ? -21.473 -30.486 -31.016 1.00 105.95 181 LEU C C 1
ATOM 3366 O O . LEU C 3 160 ? -21.111 -30.988 -32.077 1.00 107.67 181 LEU C O 1
ATOM 3371 N N . ASP C 3 161 ? -22.279 -31.107 -30.164 1.00 102.15 182 ASP C N 1
ATOM 3372 C CA . ASP C 3 161 ? -22.775 -32.443 -30.448 1.00 109.25 182 ASP C CA 1
ATOM 3373 C C . ASP C 3 161 ? -23.320 -32.559 -31.858 1.00 109.93 182 ASP C C 1
ATOM 3374 O O . ASP C 3 161 ? -23.033 -33.526 -32.563 1.00 111.29 182 ASP C O 1
ATOM 3379 N N . GLN C 3 162 ? -24.110 -31.575 -32.270 1.00 111.23 183 GLN C N 1
ATOM 3380 C CA . GLN C 3 162 ? -24.693 -31.601 -33.606 1.00 110.34 183 GLN C CA 1
ATOM 3381 C C . GLN C 3 162 ? -23.588 -31.580 -34.642 1.00 103.30 183 GLN C C 1
ATOM 3382 O O . GLN C 3 162 ? -23.660 -32.268 -35.651 1.00 108.93 183 GLN C O 1
ATOM 3388 N N . PHE C 3 163 ? -22.556 -30.794 -34.374 1.00 95.46 184 PHE C N 1
ATOM 3389 C CA . PHE C 3 163 ? -21.426 -30.692 -35.279 1.00 94.42 184 PHE C CA 1
ATOM 3390 C C . PHE C 3 163 ? -20.696 -32.029 -35.379 1.00 91.89 184 PHE C C 1
ATOM 3391 O O . PHE C 3 163 ? -20.476 -32.560 -36.469 1.00 88.70 184 PHE C O 1
ATOM 3399 N N . ILE C 3 164 ? -20.304 -32.551 -34.225 1.00 84.20 185 ILE C N 1
ATOM 3400 C CA . ILE C 3 164 ? -19.622 -33.828 -34.145 1.00 80.00 185 ILE C CA 1
ATOM 3401 C C . ILE C 3 164 ? -20.412 -34.942 -34.843 1.00 94.66 185 ILE C C 1
ATOM 3402 O O . ILE C 3 164 ? -19.848 -35.700 -35.632 1.00 103.74 185 ILE C O 1
ATOM 3407 N N . LYS C 3 165 ? -21.711 -35.044 -34.554 1.00 94.73 186 LYS C N 1
ATOM 3408 C CA . LYS C 3 165 ? -22.548 -36.083 -35.166 1.00 91.97 186 LYS C CA 1
ATOM 3409 C C . LYS C 3 165 ? -22.551 -35.987 -36.682 1.00 91.99 186 LYS C C 1
ATOM 3410 O O . LYS C 3 165 ? -22.431 -36.996 -37.382 1.00 87.95 186 LYS C O 1
ATOM 3416 N N . ASN C 3 166 ? -22.695 -34.766 -37.183 1.00 93.91 187 ASN C N 1
ATOM 3417 C CA . ASN C 3 166 ? -22.730 -34.522 -38.621 1.00 92.03 187 ASN C CA 1
ATOM 3418 C C . ASN C 3 166 ? -21.385 -34.774 -39.276 1.00 85.08 187 ASN C C 1
ATOM 3419 O O . ASN C 3 166 ? -21.316 -35.372 -40.347 1.00 86.55 187 ASN C O 1
ATOM 3424 N N . TYR C 3 167 ? -20.318 -34.303 -38.639 1.00 82.46 188 TYR C N 1
ATOM 3425 C CA . TYR C 3 167 ? -18.978 -34.480 -39.187 1.00 81.56 188 TYR C CA 1
ATOM 3426 C C . TYR C 3 167 ? -18.638 -35.953 -39.186 1.00 77.17 188 TYR C C 1
ATOM 3427 O O . TYR C 3 167 ? -18.130 -36.498 -40.165 1.00 75.66 188 TYR C O 1
ATOM 3436 N N . LEU C 3 168 ? -18.928 -36.582 -38.056 1.00 72.77 189 LEU C N 1
ATOM 3437 C CA . LEU C 3 168 ? -18.685 -37.996 -37.865 1.00 73.88 189 LEU C CA 1
ATOM 3438 C C . LEU C 3 168 ? -19.463 -38.858 -38.849 1.00 73.10 189 LEU C C 1
ATOM 3439 O O . LEU C 3 168 ? -19.010 -39.936 -39.220 1.00 78.96 189 LEU C O 1
ATOM 3444 N N . ASP C 3 169 ? -20.630 -38.382 -39.274 1.00 75.21 190 ASP C N 1
ATOM 3445 C CA . ASP C 3 169 ? -21.458 -39.143 -40.202 1.00 87.47 190 ASP C CA 1
ATOM 3446 C C . ASP C 3 169 ? -20.929 -39.043 -41.620 1.00 87.08 190 ASP C C 1
ATOM 3447 O O . ASP C 3 169 ? -20.827 -40.047 -42.333 1.00 89.34 190 ASP C O 1
ATOM 3452 N N . ILE C 3 170 ? -20.603 -37.820 -42.024 1.00 86.12 191 ILE C N 1
ATOM 3453 C CA . ILE C 3 170 ? -20.083 -37.563 -43.360 1.00 85.08 191 ILE C CA 1
ATOM 3454 C C . ILE C 3 170 ? -18.859 -38.438 -43.536 1.00 82.19 191 ILE C C 1
ATOM 3455 O O . ILE C 3 170 ? -18.738 -39.191 -44.505 1.00 71.19 191 ILE C O 1
ATOM 3460 N N . ARG C 3 171 ? -17.956 -38.352 -42.573 1.00 84.67 192 ARG C N 1
ATOM 3461 C CA . ARG C 3 171 ? -16.749 -39.141 -42.635 1.00 87.23 192 ARG C CA 1
ATOM 3462 C C . ARG C 3 171 ? -17.040 -40.620 -42.867 1.00 88.17 192 ARG C C 1
ATOM 3463 O O . ARG C 3 171 ? -16.441 -41.229 -43.762 1.00 90.02 192 ARG C O 1
ATOM 3471 N N . THR C 3 172 ? -17.960 -41.188 -42.081 1.00 75.01 193 THR C N 1
ATOM 3472 C CA . THR C 3 172 ? -18.316 -42.599 -42.221 1.00 64.38 193 THR C CA 1
ATOM 3473 C C . THR C 3 172 ? -18.880 -42.857 -43.611 1.00 69.57 193 THR C C 1
ATOM 3474 O O . THR C 3 172 ? -18.606 -43.885 -44.224 1.00 69.96 193 THR C O 1
ATOM 3478 N N . GLN C 3 173 ? -19.667 -41.921 -44.124 1.00 72.62 194 GLN C N 1
ATOM 3479 C CA . GLN C 3 173 ? -20.226 -42.116 -45.453 1.00 76.33 194 GLN C CA 1
ATOM 3480 C C . GLN C 3 173 ? -19.140 -42.109 -46.515 1.00 74.52 194 GLN C C 1
ATOM 3481 O O . GLN C 3 173 ? -19.241 -42.803 -47.528 1.00 80.96 194 GLN C O 1
ATOM 3487 N N . TYR C 3 174 ? -18.095 -41.328 -46.262 1.00 77.24 195 TYR C N 1
ATOM 3488 C CA . TYR C 3 174 ? -16.963 -41.197 -47.176 1.00 76.08 195 TYR C CA 1
ATOM 3489 C C . TYR C 3 174 ? -16.141 -42.478 -47.184 1.00 79.78 195 TYR C C 1
ATOM 3490 O O . TYR C 3 174 ? -15.972 -43.144 -48.221 1.00 65.83 195 TYR C O 1
ATOM 3499 N N . HIS C 3 175 ? -15.623 -42.814 -46.009 1.00 74.00 196 HIS C N 1
ATOM 3500 C CA . HIS C 3 175 ? -14.807 -43.998 -45.872 1.00 69.54 196 HIS C CA 1
ATOM 3501 C C . HIS C 3 175 ? -15.553 -45.242 -46.312 1.00 66.78 196 HIS C C 1
ATOM 3502 O O . HIS C 3 175 ? -14.990 -46.113 -46.975 1.00 62.87 196 HIS C O 1
ATOM 3509 N N . LEU C 3 176 ? -16.829 -45.314 -45.960 1.00 69.89 197 LEU C N 1
ATOM 3510 C CA . LEU C 3 176 ? -17.636 -46.441 -46.360 1.00 65.79 197 LEU C CA 1
ATOM 3511 C C . LEU C 3 176 ? -17.510 -46.575 -47.867 1.00 63.77 197 LEU C C 1
ATOM 3512 O O . LEU C 3 176 ? -17.117 -47.627 -48.382 1.00 58.00 197 LEU C O 1
ATOM 3517 N N . ARG C 3 177 ? -17.823 -45.500 -48.585 1.00 70.66 198 ARG C N 1
ATOM 3518 C CA . ARG C 3 177 ? -17.726 -45.538 -50.046 1.00 73.88 198 ARG C CA 1
ATOM 3519 C C . ARG C 3 177 ? -16.303 -45.721 -50.549 1.00 64.98 198 ARG C C 1
ATOM 3520 O O . ARG C 3 177 ? -16.095 -46.440 -51.518 1.00 65.58 198 ARG C O 1
ATOM 3528 N N . ARG C 3 178 ? -15.330 -45.084 -49.895 1.00 63.87 199 ARG C N 1
ATOM 3529 C CA . ARG C 3 178 ? -13.934 -45.243 -50.296 1.00 69.74 199 ARG C CA 1
ATOM 3530 C C . ARG C 3 178 ? -13.533 -46.715 -50.244 1.00 68.14 199 ARG C C 1
ATOM 3531 O O . ARG C 3 178 ? -12.920 -47.220 -51.177 1.00 65.28 199 ARG C O 1
ATOM 3539 N N . GLU C 3 179 ? -13.883 -47.416 -49.168 1.00 74.63 200 GLU C N 1
ATOM 3540 C CA . GLU C 3 179 ? -13.518 -48.826 -49.072 1.00 78.30 200 GLU C CA 1
ATOM 3541 C C . GLU C 3 179 ? -14.333 -49.637 -50.066 1.00 74.85 200 GLU C C 1
ATOM 3542 O O . GLU C 3 179 ? -13.868 -50.647 -50.588 1.00 75.83 200 GLU C O 1
ATOM 3548 N N . LYS C 3 180 ? -15.546 -49.183 -50.347 1.00 78.71 201 LYS C N 1
ATOM 3549 C CA . LYS C 3 180 ? -16.398 -49.866 -51.319 1.00 82.33 201 LYS C CA 1
ATOM 3550 C C . LYS C 3 180 ? -15.715 -49.850 -52.689 1.00 82.36 201 LYS C C 1
ATOM 3551 O O . LYS C 3 180 ? -15.695 -50.852 -53.416 1.00 82.52 201 LYS C O 1
ATOM 3557 N N . LEU C 3 181 ? -15.160 -48.691 -53.032 1.00 74.93 202 LEU C N 1
ATOM 3558 C CA . LEU C 3 181 ? -14.486 -48.509 -54.314 1.00 79.34 202 LEU C CA 1
ATOM 3559 C C . LEU C 3 181 ? -13.232 -49.365 -54.380 1.00 75.33 202 LEU C C 1
ATOM 3560 O O . LEU C 3 181 ? -12.930 -49.964 -55.410 1.00 74.86 202 LEU C O 1
ATOM 3565 N N . ALA C 3 182 ? -12.511 -49.425 -53.267 1.00 75.56 203 ALA C N 1
ATOM 3566 C CA . ALA C 3 182 ? -11.295 -50.214 -53.192 1.00 75.34 203 ALA C CA 1
ATOM 3567 C C . ALA C 3 182 ? -11.611 -51.641 -53.599 1.00 82.54 203 ALA C C 1
ATOM 3568 O O . ALA C 3 182 ? -10.867 -52.262 -54.355 1.00 84.27 203 ALA C O 1
ATOM 3570 N N . THR C 3 183 ? -12.732 -52.153 -53.105 1.00 89.77 204 THR C N 1
ATOM 3571 C CA . THR C 3 183 ? -13.139 -53.514 -53.423 1.00 95.02 204 THR C CA 1
ATOM 3572 C C . THR C 3 183 ? -13.556 -53.569 -54.881 1.00 94.37 204 THR C C 1
ATOM 3573 O O . THR C 3 183 ? -13.156 -54.471 -55.617 1.00 92.20 204 THR C O 1
ATOM 3577 N N . TRP C 3 184 ? -14.355 -52.593 -55.298 1.00 96.32 205 TRP C N 1
ATOM 3578 C CA . TRP C 3 184 ? -14.823 -52.546 -56.677 1.00 92.77 205 TRP C CA 1
ATOM 3579 C C . TRP C 3 184 ? -13.655 -52.570 -57.658 1.00 92.19 205 TRP C C 1
ATOM 3580 O O . TRP C 3 184 ? -13.713 -53.257 -58.676 1.00 87.59 205 TRP C O 1
ATOM 3591 N N . ASP C 3 185 ? -12.593 -51.829 -57.343 1.00 92.30 206 ASP C N 1
ATOM 3592 C CA . ASP C 3 185 ? -11.412 -51.757 -58.210 1.00 94.26 206 ASP C CA 1
ATOM 3593 C C . ASP C 3 185 ? -10.704 -53.093 -58.437 1.00 98.19 206 ASP C C 1
ATOM 3594 O O . ASP C 3 185 ? -9.559 -53.127 -58.880 1.00 97.04 206 ASP C O 1
ATOM 3599 N N . LYS C 3 186 ? -11.381 -54.190 -58.123 1.00 103.33 207 LYS C N 1
ATOM 3600 C CA . LYS C 3 186 ? -10.818 -55.515 -58.331 1.00 104.88 207 LYS C CA 1
ATOM 3601 C C . LYS C 3 186 ? -11.941 -56.404 -58.839 1.00 109.54 207 LYS C C 1
ATOM 3602 O O . LYS C 3 186 ? -12.094 -57.541 -58.397 1.00 111.95 207 LYS C O 1
ATOM 3608 N N . GLN C 3 187 ? -12.736 -55.865 -59.762 1.00 110.69 208 GLN C N 1
ATOM 3609 C CA . GLN C 3 187 ? -13.868 -56.593 -60.344 1.00 115.55 208 GLN C CA 1
ATOM 3610 C C . GLN C 3 187 ? -14.718 -55.729 -61.304 1.00 113.84 208 GLN C C 1
ATOM 3611 O O . GLN C 3 187 ? -14.361 -54.596 -61.638 1.00 103.36 208 GLN C O 1
ATOM 3617 N N . GLY C 3 188 ? -15.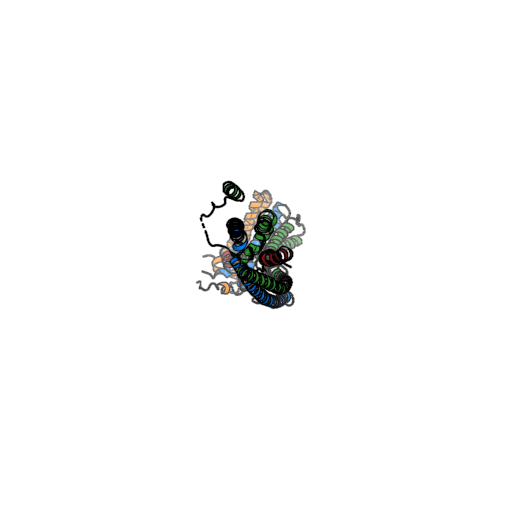841 -56.289 -61.746 1.00 113.12 209 GLY C N 1
ATOM 3618 C CA . GLY C 3 188 ? -16.745 -55.575 -62.622 1.00 101.28 209 GLY C CA 1
ATOM 3619 C C . GLY C 3 188 ? -17.998 -55.285 -61.821 1.00 105.03 209 GLY C C 1
ATOM 3620 O O . GLY C 3 188 ? -18.459 -54.144 -61.790 1.00 113.12 209 GLY C O 1
ATOM 3621 N N . ASN C 3 189 ? -18.520 -56.321 -61.159 1.00 94.50 210 ASN C N 1
ATOM 3622 C CA . ASN C 3 189 ? -19.728 -56.267 -60.318 1.00 88.63 210 ASN C CA 1
ATOM 3623 C C . ASN C 3 189 ? -20.470 -57.562 -60.563 1.00 94.56 210 ASN C C 1
ATOM 3624 O O . ASN C 3 189 ? -21.144 -57.704 -61.587 1.00 90.84 210 ASN C O 1
ATOM 3629 N N . LEU C 3 190 ? -20.343 -58.494 -59.617 1.00 97.69 211 LEU C N 1
ATOM 3630 C CA . LEU C 3 190 ? -20.959 -59.827 -59.701 1.00 97.32 211 LEU C CA 1
ATOM 3631 C C . LEU C 3 190 ? -22.461 -59.926 -60.014 1.00 95.47 211 LEU C C 1
ATOM 3632 O O . LEU C 3 190 ? -23.268 -59.104 -59.583 1.00 80.52 211 LEU C O 1
ATOM 3637 N N . LYS C 3 191 ? -22.814 -60.963 -60.772 1.00 104.13 212 LYS C N 1
ATOM 3638 C CA . LYS C 3 191 ? -24.188 -61.216 -61.188 1.00 114.52 212 LYS C CA 1
ATOM 3639 C C . LYS C 3 191 ? -24.864 -59.945 -61.661 1.00 122.94 212 LYS C C 1
ATOM 3640 O O . LYS C 3 191 ? -25.886 -59.538 -61.120 1.00 124.03 212 LYS C O 1
ATOM 3646 N N . TYR C 3 192 ? -24.276 -59.321 -62.675 1.00 138.51 213 TYR C N 1
ATOM 3647 C CA . TYR C 3 192 ? -24.809 -58.090 -63.242 1.00 159.26 213 TYR C CA 1
ATOM 3648 C C . TYR C 3 192 ? -26.161 -58.343 -63.903 1.00 169.50 213 TYR C C 1
ATOM 3649 O O . TYR C 3 192 ? -26.187 -58.552 -65.136 1.00 174.61 213 TYR C O 1
ATOM 3659 N N . MET D 4 1 ? -5.600 -54.061 -41.870 1.00 152.13 3 MET D N 1
ATOM 3660 C CA . MET D 4 1 ? -5.097 -54.836 -43.042 1.00 149.00 3 MET D CA 1
ATOM 3661 C C . MET D 4 1 ? -5.817 -56.177 -43.116 1.00 136.38 3 MET D C 1
ATOM 3662 O O . MET D 4 1 ? -6.280 -56.586 -44.175 1.00 135.66 3 MET D O 1
ATOM 3667 N N . ASN D 4 2 ? -5.900 -56.859 -41.982 1.00 126.56 4 ASN D N 1
ATOM 3668 C CA . ASN D 4 2 ? -6.564 -58.148 -41.916 1.00 118.39 4 ASN D CA 1
ATOM 3669 C C . ASN D 4 2 ? -7.998 -58.025 -42.415 1.00 112.89 4 ASN D C 1
ATOM 3670 O O . ASN D 4 2 ? -8.398 -58.711 -43.356 1.00 110.18 4 ASN D O 1
ATOM 3675 N N . VAL D 4 3 ? -8.766 -57.140 -41.789 1.00 104.89 5 VAL D N 1
ATOM 3676 C CA . VAL D 4 3 ? -10.157 -56.938 -42.176 1.00 95.73 5 VAL D CA 1
ATOM 3677 C C . VAL D 4 3 ? -10.228 -56.224 -43.513 1.00 91.61 5 VAL D C 1
ATOM 3678 O O . VAL D 4 3 ? -11.065 -56.543 -44.361 1.00 78.94 5 VAL D O 1
ATOM 3682 N N . GLU D 4 4 ? -9.348 -55.241 -43.677 1.00 92.83 6 GLU D N 1
ATOM 3683 C CA . GLU D 4 4 ? -9.257 -54.459 -44.905 1.00 91.73 6 GLU D CA 1
ATOM 3684 C C . GLU D 4 4 ? -9.133 -55.409 -46.096 1.00 90.37 6 GLU D C 1
ATOM 3685 O O . GLU D 4 4 ? -9.886 -55.330 -47.069 1.00 83.24 6 GLU D O 1
ATOM 3691 N N . GLU D 4 5 ? -8.161 -56.309 -45.996 1.00 92.56 7 GLU D N 1
ATOM 3692 C CA . GLU D 4 5 ? -7.887 -57.286 -47.031 1.00 89.35 7 GLU D CA 1
ATOM 3693 C C . GLU D 4 5 ? -9.101 -58.159 -47.288 1.00 89.89 7 GLU D C 1
ATOM 3694 O O . GLU D 4 5 ? -9.571 -58.254 -48.422 1.00 93.39 7 GLU D O 1
ATOM 3700 N N . LEU D 4 6 ? -9.607 -58.791 -46.231 1.00 87.09 8 LEU D N 1
ATOM 3701 C CA . LEU D 4 6 ? -10.780 -59.659 -46.331 1.00 81.36 8 LEU D CA 1
ATOM 3702 C C . LEU D 4 6 ? -11.900 -58.969 -47.103 1.00 76.34 8 LEU D C 1
ATOM 3703 O O . LEU D 4 6 ? -12.449 -59.542 -48.041 1.00 70.51 8 LEU D O 1
ATOM 3708 N N . LEU D 4 7 ? -12.230 -57.740 -46.711 1.00 72.24 9 LEU D N 1
ATOM 3709 C CA . LEU D 4 7 ? -13.289 -56.988 -47.371 1.00 75.34 9 LEU D CA 1
ATOM 3710 C C . LEU D 4 7 ? -13.082 -56.856 -48.876 1.00 81.81 9 LEU D C 1
ATOM 3711 O O . LEU D 4 7 ? -13.963 -57.229 -49.661 1.00 80.66 9 LEU D O 1
ATOM 3716 N N . ARG D 4 8 ? -11.918 -56.331 -49.267 1.00 88.35 10 ARG D N 1
ATOM 3717 C CA . ARG D 4 8 ? -11.580 -56.120 -50.677 1.00 92.41 10 ARG D CA 1
ATOM 3718 C C . ARG D 4 8 ? -11.325 -57.428 -51.398 1.00 91.25 10 ARG D C 1
ATOM 3719 O O . ARG D 4 8 ? -11.430 -57.505 -52.618 1.00 97.66 10 ARG D O 1
ATOM 3727 N N . ARG D 4 9 ? -10.985 -58.459 -50.645 1.00 96.11 11 ARG D N 1
ATOM 3728 C CA . ARG D 4 9 ? -10.726 -59.749 -51.252 1.00 102.78 11 ARG D CA 1
ATOM 3729 C C . ARG D 4 9 ? -12.021 -60.417 -51.663 1.00 97.91 11 ARG D C 1
ATOM 3730 O O . ARG D 4 9 ? -12.010 -61.412 -52.381 1.00 96.68 11 ARG D O 1
ATOM 3738 N N . ILE D 4 10 ? -13.140 -59.862 -51.209 1.00 96.68 12 ILE D N 1
ATOM 3739 C CA . ILE D 4 10 ? -14.449 -60.408 -51.557 1.00 94.14 12 ILE D CA 1
ATOM 3740 C C . ILE D 4 10 ? -15.176 -59.407 -52.432 1.00 85.82 12 ILE D C 1
ATOM 3741 O O . ILE D 4 10 ? -15.325 -58.245 -52.063 1.00 82.76 12 ILE D O 1
ATOM 3746 N N . PRO D 4 11 ? -15.664 -59.861 -53.597 1.00 90.69 13 PRO D N 1
ATOM 3747 C CA . PRO D 4 11 ? -16.385 -59.051 -54.587 1.00 87.09 13 PRO D CA 1
ATOM 3748 C C . PRO D 4 11 ? -17.741 -58.470 -54.179 1.00 85.09 13 PRO D C 1
ATOM 3749 O O . PRO D 4 11 ? -18.545 -59.119 -53.506 1.00 91.73 13 PRO D O 1
ATOM 3753 N N . LEU D 4 12 ? -17.979 -57.232 -54.597 1.00 83.54 14 LEU D N 1
ATOM 3754 C CA . LEU D 4 12 ? -19.234 -56.546 -54.319 1.00 80.52 14 LEU D CA 1
ATOM 3755 C C . LEU D 4 12 ? -20.286 -57.027 -55.299 1.00 80.25 14 LEU D C 1
ATOM 3756 O O . LEU D 4 12 ? -19.963 -57.506 -56.389 1.00 86.79 14 LEU D O 1
ATOM 3761 N N . TYR D 4 13 ? -21.549 -56.891 -54.917 1.00 81.03 15 TYR D N 1
ATOM 3762 C CA . TYR D 4 13 ? -22.628 -57.316 -55.794 1.00 86.39 15 TYR D CA 1
ATOM 3763 C C . TYR D 4 13 ? -23.588 -56.176 -56.108 1.00 85.66 15 TYR D C 1
ATOM 3764 O O . TYR D 4 13 ? -23.580 -55.134 -55.448 1.00 83.78 15 TYR D O 1
ATOM 3773 N N . ASN D 4 14 ? -24.397 -56.381 -57.142 1.00 90.19 16 ASN D N 1
ATOM 3774 C CA . ASN D 4 14 ? -25.380 -55.392 -57.561 1.00 91.94 16 ASN D CA 1
ATOM 3775 C C . ASN D 4 14 ? -26.708 -55.704 -56.898 1.00 90.92 16 ASN D C 1
ATOM 3776 O O . ASN D 4 14 ? -27.327 -56.722 -57.204 1.00 82.88 16 ASN D O 1
ATOM 3781 N N . LYS D 4 15 ? -27.149 -54.828 -56.003 1.00 92.81 17 LYS D N 1
ATOM 3782 C CA . LYS D 4 15 ? -28.407 -55.027 -55.299 1.00 92.36 17 LYS D CA 1
ATOM 3783 C C . LYS D 4 15 ? -29.367 -55.892 -56.108 1.00 99.25 17 LYS D C 1
ATOM 3784 O O . LYS D 4 15 ? -29.793 -56.941 -55.635 1.00 99.41 17 LYS D O 1
ATOM 3790 N N . TYR D 4 16 ? -29.687 -55.474 -57.333 1.00 103.78 18 TYR D N 1
ATOM 3791 C CA . TYR D 4 16 ? -30.609 -56.238 -58.183 1.00 102.27 18 TYR D CA 1
ATOM 3792 C C . TYR D 4 16 ? -29.880 -57.338 -58.947 1.00 103.25 18 TYR D C 1
ATOM 3793 O O . TYR D 4 16 ? -28.897 -57.079 -59.630 1.00 116.17 18 TYR D O 1
ATOM 3802 N N . GLY D 4 17 ? -30.362 -58.568 -58.830 1.00 104.97 19 GLY D N 1
ATOM 3803 C CA . GLY D 4 17 ? -29.705 -59.667 -59.514 1.00 103.29 19 GLY D CA 1
ATOM 3804 C C . GLY D 4 17 ? -29.847 -59.575 -61.013 1.00 100.99 19 GLY D C 1
ATOM 3805 O O . GLY D 4 17 ? -29.258 -58.713 -61.651 1.00 101.70 19 GLY D O 1
ATOM 3806 N N . LYS D 4 18 ? -30.635 -60.475 -61.577 1.00 105.57 20 LYS D N 1
ATOM 3807 C CA . LYS D 4 18 ? -30.857 -60.487 -63.007 1.00 109.42 20 LYS D CA 1
ATOM 3808 C C . LYS D 4 18 ? -31.809 -59.374 -63.432 1.00 112.96 20 LYS D C 1
ATOM 3809 O O . LYS D 4 18 ? -32.046 -59.188 -64.621 1.00 118.12 20 LYS D O 1
ATOM 3815 N N . ASP D 4 19 ? -32.349 -58.635 -62.464 1.00 114.47 21 ASP D N 1
ATOM 3816 C CA . ASP D 4 19 ? -33.277 -57.541 -62.762 1.00 115.77 21 ASP D CA 1
ATOM 3817 C C . ASP D 4 19 ? -32.581 -56.311 -63.331 1.00 111.14 21 ASP D C 1
ATOM 3818 O O . ASP D 4 19 ? -33.216 -55.451 -63.944 1.00 111.39 21 ASP D O 1
ATOM 3823 N N . PHE D 4 20 ? -31.274 -56.228 -63.116 1.00 111.40 22 PHE D N 1
ATOM 3824 C CA . PHE D 4 20 ? -30.495 -55.104 -63.605 1.00 107.85 22 PHE D CA 1
ATOM 3825 C C . PHE D 4 20 ? -30.223 -55.289 -65.081 1.00 107.67 22 PHE D C 1
ATOM 3826 O O . PHE D 4 20 ? -29.723 -56.334 -65.498 1.00 109.82 22 PHE D O 1
ATOM 3834 N N . PRO D 4 21 ? -30.527 -54.266 -65.889 1.00 105.53 23 PRO D N 1
ATOM 3835 C CA . PRO D 4 21 ? -30.326 -54.294 -67.338 1.00 103.39 23 PRO D CA 1
ATOM 3836 C C . PRO D 4 21 ? -28.863 -54.367 -67.768 1.00 97.22 23 PRO D C 1
ATOM 3837 O O . PRO D 4 21 ? -27.982 -53.787 -67.126 1.00 84.50 23 PRO D O 1
ATOM 3841 N N . GLN D 4 22 ? -28.624 -55.083 -68.865 1.00 103.75 24 GLN D N 1
ATOM 3842 C CA . GLN D 4 22 ? -27.284 -55.258 -69.425 1.00 110.99 24 GLN D CA 1
ATOM 3843 C C . GLN D 4 22 ? -27.321 -55.171 -70.956 1.00 113.31 24 GLN D C 1
ATOM 3844 O O . GLN D 4 22 ? -28.345 -55.463 -71.582 1.00 115.00 24 GLN D O 1
ATOM 3850 N N . GLU D 4 23 ? -26.194 -54.776 -71.548 1.00 114.72 25 GLU D N 1
ATOM 3851 C CA . GLU D 4 23 ? -26.068 -54.660 -72.999 1.00 108.08 25 GLU D CA 1
ATOM 3852 C C . GLU D 4 23 ? -26.011 -56.024 -73.678 1.00 110.77 25 GLU D C 1
ATOM 3853 O O . GLU D 4 23 ? -24.937 -56.517 -74.016 1.00 112.38 25 GLU D O 1
ATOM 3859 N N . THR D 4 24 ? -27.174 -56.630 -73.879 1.00 114.88 26 THR D N 1
ATOM 3860 C CA . THR D 4 24 ? -27.250 -57.932 -74.524 1.00 118.77 26 THR D CA 1
ATOM 3861 C C . THR D 4 24 ? -27.270 -57.764 -76.042 1.00 118.88 26 THR D C 1
ATOM 3862 O O . THR D 4 24 ? -27.264 -58.745 -76.783 1.00 114.24 26 THR D O 1
ATOM 3866 N N . VAL D 4 25 ? -27.298 -56.514 -76.498 1.00 124.42 27 VAL D N 1
ATOM 3867 C CA . VAL D 4 25 ? -27.323 -56.214 -77.928 1.00 126.57 27 VAL D CA 1
ATOM 3868 C C . VAL D 4 25 ? -26.022 -55.549 -78.369 1.00 127.59 27 VAL D C 1
ATOM 3869 O O . VAL D 4 25 ? -25.546 -54.606 -77.734 1.00 125.88 27 VAL D O 1
ATOM 3873 N N . THR D 4 26 ? -25.448 -56.040 -79.460 1.00 129.29 28 THR D N 1
ATOM 3874 C CA . THR D 4 26 ? -24.205 -55.476 -79.964 1.00 130.25 28 THR D CA 1
ATOM 3875 C C . THR D 4 26 ? -24.493 -54.554 -81.137 1.00 130.01 28 THR D C 1
ATOM 3876 O O . THR D 4 26 ? -25.509 -54.699 -81.822 1.00 125.49 28 THR D O 1
ATOM 3880 N N . ARG D 4 27 ? -23.596 -53.602 -81.368 1.00 129.48 29 ARG D N 1
ATOM 3881 C CA . ARG D 4 27 ? -23.778 -52.667 -82.464 1.00 129.00 29 ARG D CA 1
ATOM 3882 C C . ARG D 4 27 ? -23.631 -53.392 -83.788 1.00 128.09 29 ARG D C 1
ATOM 3883 O O . ARG D 4 27 ? -22.576 -53.950 -84.082 1.00 126.47 29 ARG D O 1
ATOM 3891 N N . PHE D 4 28 ? -24.702 -53.390 -84.577 1.00 128.46 30 PHE D N 1
ATOM 3892 C CA . PHE D 4 28 ? -24.707 -54.036 -85.887 1.00 127.29 30 PHE D CA 1
ATOM 3893 C C . PHE D 4 28 ? -24.161 -53.061 -86.917 1.00 127.33 30 PHE D C 1
ATOM 3894 O O . PHE D 4 28 ? -24.863 -52.149 -87.344 1.00 132.64 30 PHE D O 1
ATOM 3902 N N . GLN D 4 29 ? -22.910 -53.253 -87.317 1.00 126.37 31 GLN D N 1
ATOM 3903 C CA . GLN D 4 29 ? -22.292 -52.365 -88.294 1.00 126.12 31 GLN D CA 1
ATOM 3904 C C . GLN D 4 29 ? -22.637 -52.735 -89.732 1.00 122.48 31 GLN D C 1
ATOM 3905 O O . GLN D 4 29 ? -22.408 -53.861 -90.169 1.00 114.33 31 GLN D O 1
ATOM 3911 N N . MET D 4 30 ? -23.186 -51.766 -90.458 1.00 120.92 32 MET D N 1
ATOM 3912 C CA . MET D 4 30 ? -23.572 -51.959 -91.847 1.00 121.19 32 MET D CA 1
ATOM 3913 C C . MET D 4 30 ? -22.344 -52.171 -92.729 1.00 115.93 32 MET D C 1
ATOM 3914 O O . MET D 4 30 ? -21.310 -51.535 -92.544 1.00 109.31 32 MET D O 1
ATOM 3919 N N . PRO D 4 31 ? -22.439 -53.094 -93.692 1.00 113.36 33 PRO D N 1
ATOM 3920 C CA . PRO D 4 31 ? -21.319 -53.364 -94.588 1.00 116.53 33 PRO D CA 1
ATOM 3921 C C . PRO D 4 31 ? -21.181 -52.265 -95.647 1.00 121.90 33 PRO D C 1
ATOM 3922 O O . PRO D 4 31 ? -22.057 -51.406 -95.792 1.00 117.74 33 PRO D O 1
ATOM 3926 N N . GLU D 4 32 ? -20.076 -52.309 -96.384 1.00 122.75 34 GLU D N 1
ATOM 3927 C CA . GLU D 4 32 ? -19.795 -51.337 -97.431 1.00 120.97 34 GLU D CA 1
ATOM 3928 C C . GLU D 4 32 ? -20.447 -51.777 -98.739 1.00 118.00 34 GLU D C 1
ATOM 3929 O O . GLU D 4 32 ? -20.323 -52.930 -99.144 1.00 116.57 34 GLU D O 1
ATOM 3935 N N . PHE D 4 33 ? -21.146 -50.860 -99.393 1.00 113.16 35 PHE D N 1
ATOM 3936 C CA . PHE D 4 33 ? -21.794 -51.171 -100.657 1.00 110.79 35 PHE D CA 1
ATOM 3937 C C . PHE D 4 33 ? -21.255 -50.289 -101.765 1.00 112.69 35 PHE D C 1
ATOM 3938 O O . PHE D 4 33 ? -21.214 -49.067 -101.633 1.00 118.35 35 PHE D O 1
ATOM 3946 N N . LYS D 4 34 ? -20.848 -50.910 -102.863 1.00 110.69 36 LYS D N 1
ATOM 3947 C CA . LYS D 4 34 ? -20.303 -50.163 -103.985 1.00 107.90 36 LYS D CA 1
ATOM 3948 C C . LYS D 4 34 ? -20.916 -50.635 -105.305 1.00 102.93 36 LYS D C 1
ATOM 3949 O O . LYS D 4 34 ? -20.794 -51.800 -105.678 1.00 96.80 36 LYS D O 1
ATOM 3955 N N . LEU D 4 35 ? -21.577 -49.734 -106.016 1.00 99.21 37 LEU D N 1
ATOM 3956 C CA . LEU D 4 35 ? -22.157 -50.107 -107.290 1.00 98.60 37 LEU D CA 1
ATOM 3957 C C . LEU D 4 35 ? -21.213 -49.656 -108.403 1.00 99.21 37 LEU D C 1
ATOM 3958 O O . LEU D 4 35 ? -20.855 -48.481 -108.494 1.00 100.20 37 LEU D O 1
ATOM 3963 N N . PRO D 4 36 ? -20.804 -50.594 -109.273 1.00 95.66 38 PRO D N 1
ATOM 3964 C CA . PRO D 4 36 ? -19.893 -50.321 -110.386 1.00 88.00 38 PRO D CA 1
ATOM 3965 C C . PRO D 4 36 ? -20.318 -49.213 -111.330 1.00 77.65 38 PRO D C 1
ATOM 3966 O O . PRO D 4 36 ? -21.506 -48.947 -111.510 1.00 63.67 38 PRO D O 1
ATOM 3970 N N . ALA D 4 37 ? -19.322 -48.574 -111.932 1.00 75.36 39 ALA D N 1
ATOM 3971 C CA . ALA D 4 37 ? -19.572 -47.496 -112.871 1.00 79.65 39 ALA D CA 1
ATOM 3972 C C . ALA D 4 37 ? -19.868 -48.072 -114.247 1.00 81.61 39 ALA D C 1
ATOM 3973 O O . ALA D 4 37 ? -19.212 -49.013 -114.701 1.00 80.73 39 ALA D O 1
ATOM 3975 N N . LEU D 4 38 ? -20.867 -47.498 -114.903 1.00 80.42 40 LEU D N 1
ATOM 3976 C CA . LEU D 4 38 ? -21.251 -47.961 -116.217 1.00 78.44 40 LEU D CA 1
ATOM 3977 C C . LEU D 4 38 ? -21.105 -46.892 -117.295 1.00 83.83 40 LEU D C 1
ATOM 3978 O O . LEU D 4 38 ? -20.703 -47.191 -118.421 1.00 88.85 40 LEU D O 1
ATOM 3983 N N . GLN D 4 39 ? -21.412 -45.644 -116.958 1.00 79.83 41 GLN D N 1
ATOM 3984 C CA . GLN D 4 39 ? -21.338 -44.572 -117.947 1.00 82.77 41 GLN D CA 1
ATOM 3985 C C . GLN D 4 39 ? -20.015 -44.453 -118.705 1.00 77.92 41 GLN D C 1
ATOM 3986 O O . GLN D 4 39 ? -20.017 -44.375 -119.928 1.00 76.05 41 GLN D O 1
ATOM 3992 N N . PRO D 4 40 ? -18.873 -44.442 -117.997 1.00 70.40 42 PRO D N 1
ATOM 3993 C CA . PRO D 4 40 ? -17.577 -44.327 -118.671 1.00 68.10 42 PRO D CA 1
ATOM 3994 C C . PRO D 4 40 ? -17.411 -45.407 -119.721 1.00 77.33 42 PRO D C 1
ATOM 3995 O O . PRO D 4 40 ? -17.121 -45.113 -120.884 1.00 89.92 42 PRO D O 1
ATOM 3999 N N . THR D 4 41 ? -17.597 -46.660 -119.317 1.00 72.60 43 THR D N 1
ATOM 4000 C CA . THR D 4 41 ? -17.471 -47.781 -120.248 1.00 74.66 43 THR D CA 1
ATOM 4001 C C . THR D 4 41 ? -18.480 -47.640 -121.374 1.00 69.61 43 THR D C 1
ATOM 4002 O O . THR D 4 41 ? -18.184 -47.943 -122.531 1.00 69.29 43 THR D O 1
ATOM 4006 N N . ARG D 4 42 ? -19.676 -47.181 -121.023 1.00 69.17 44 ARG D N 1
ATOM 4007 C CA . ARG D 4 42 ? -20.728 -46.971 -122.007 1.00 77.56 44 ARG D CA 1
ATOM 4008 C C . ARG D 4 42 ? -20.234 -46.012 -123.089 1.00 78.37 44 ARG D C 1
ATOM 4009 O O . ARG D 4 42 ? -20.471 -46.228 -124.277 1.00 75.83 44 ARG D O 1
ATOM 4017 N N . ASP D 4 43 ? -19.537 -44.958 -122.679 1.00 74.80 45 ASP D N 1
ATOM 4018 C CA . ASP D 4 43 ? -19.039 -43.981 -123.634 1.00 71.12 45 ASP D CA 1
ATOM 4019 C C . ASP D 4 43 ? -17.908 -44.533 -124.470 1.00 73.50 45 ASP D C 1
ATOM 4020 O O . ASP D 4 43 ? -17.789 -44.230 -125.660 1.00 76.80 45 ASP D O 1
ATOM 4025 N N . LEU D 4 44 ? -17.085 -45.361 -123.846 1.00 63.53 46 LEU D N 1
ATOM 4026 C CA . LEU D 4 44 ? -15.958 -45.960 -124.537 1.00 62.06 46 LEU D CA 1
ATOM 4027 C C . LEU D 4 44 ? -16.382 -46.904 -125.676 1.00 68.05 46 LEU D C 1
ATOM 4028 O O . LEU D 4 44 ? -15.567 -47.333 -126.493 1.00 69.82 46 LEU D O 1
ATOM 4033 N N . LEU D 4 45 ? -17.666 -47.223 -125.717 1.00 67.11 47 LEU D N 1
ATOM 4034 C CA . LEU D 4 45 ? -18.190 -48.106 -126.738 1.00 67.31 47 LEU D CA 1
ATOM 4035 C C . LEU D 4 45 ? -18.472 -47.324 -128.033 1.00 76.04 47 LEU D C 1
ATOM 4036 O O . LEU D 4 45 ? -18.072 -47.748 -129.122 1.00 76.24 47 LEU D O 1
ATOM 4041 N N . CYS D 4 46 ? -19.138 -46.175 -127.915 1.00 75.57 48 CYS D N 1
ATOM 4042 C CA . CYS D 4 46 ? -19.475 -45.341 -129.081 1.00 75.75 48 CYS D CA 1
ATOM 4043 C C . CYS D 4 46 ? -18.387 -45.287 -130.150 1.00 68.47 48 CYS D C 1
ATOM 4044 O O . CYS D 4 46 ? -18.623 -45.639 -131.298 1.00 67.63 48 CYS D O 1
ATOM 4047 N N . PRO D 4 47 ? -17.184 -44.823 -129.785 1.00 61.40 49 PRO D N 1
ATOM 4048 C CA . PRO D 4 47 ? -16.102 -44.749 -130.760 1.00 54.07 49 PRO D CA 1
ATOM 4049 C C . PRO D 4 47 ? -15.783 -46.108 -131.379 1.00 55.99 49 PRO D C 1
ATOM 4050 O O . PRO D 4 47 ? -15.510 -46.204 -132.579 1.00 48.62 49 PRO D O 1
ATOM 4054 N N . TRP D 4 48 ? -15.818 -47.161 -130.573 1.00 55.24 50 TRP D N 1
ATOM 4055 C CA . TRP D 4 48 ? -15.545 -48.489 -131.104 1.00 55.51 50 TRP D CA 1
ATOM 4056 C C . TRP D 4 48 ? -16.615 -48.903 -132.097 1.00 65.21 50 TRP D C 1
ATOM 4057 O O . TRP D 4 48 ? -16.321 -49.533 -133.113 1.00 69.26 50 TRP D O 1
ATOM 4068 N N . TYR D 4 49 ? -17.860 -48.552 -131.799 1.00 64.68 51 TYR D N 1
ATOM 4069 C CA . TYR D 4 49 ? -18.953 -48.872 -132.698 1.00 64.53 51 TYR D CA 1
ATOM 4070 C C . TYR D 4 49 ? -18.762 -48.037 -133.962 1.00 62.57 51 TYR D C 1
ATOM 4071 O O . TYR D 4 49 ? -18.776 -48.562 -135.081 1.00 62.71 51 TYR D O 1
ATOM 4080 N N . GLU D 4 50 ? -18.564 -46.734 -133.767 1.00 66.39 52 GLU D N 1
ATOM 4081 C CA . GLU D 4 50 ? -18.369 -45.783 -134.870 1.00 67.27 52 GLU D CA 1
ATOM 4082 C C . GLU D 4 50 ? -17.202 -46.158 -135.782 1.00 59.18 52 GLU D C 1
ATOM 4083 O O . GLU D 4 50 ? -17.278 -45.967 -136.990 1.00 60.75 52 GLU D O 1
ATOM 4089 N N . GLU D 4 51 ? -16.126 -46.689 -135.209 1.00 57.40 53 GLU D N 1
ATOM 4090 C CA . GLU D 4 51 ? -14.993 -47.079 -136.023 1.00 52.28 53 GLU D CA 1
ATOM 4091 C C . GLU D 4 51 ? -15.487 -48.076 -137.065 1.00 60.76 53 GLU D C 1
ATOM 4092 O O . GLU D 4 51 ? -15.308 -47.873 -138.266 1.00 62.57 53 GLU D O 1
ATOM 4098 N N . CYS D 4 52 ? -16.143 -49.134 -136.593 1.00 61.91 54 CYS D N 1
ATOM 4099 C CA . CYS D 4 52 ? -16.682 -50.182 -137.454 1.00 60.23 54 CYS D CA 1
ATOM 4100 C C . CYS D 4 52 ? -17.611 -49.622 -138.524 1.00 64.10 54 CYS D C 1
ATOM 4101 O O . CYS D 4 52 ? -17.536 -49.975 -139.707 1.00 61.48 54 CYS D O 1
ATOM 4104 N N . ASP D 4 53 ? -18.476 -48.719 -138.110 1.00 59.28 55 ASP D N 1
ATOM 4105 C CA . ASP D 4 53 ? -19.386 -48.122 -139.049 1.00 65.98 55 ASP D CA 1
ATOM 4106 C C . ASP D 4 53 ? -18.645 -47.344 -140.164 1.00 66.91 55 ASP D C 1
ATOM 4107 O O . ASP D 4 53 ? -18.994 -47.446 -141.341 1.00 63.80 55 ASP D O 1
ATOM 4112 N N . ASN D 4 54 ? -17.615 -46.584 -139.805 1.00 54.43 56 ASN D N 1
ATOM 4113 C CA . ASN D 4 54 ? -16.878 -45.850 -140.820 1.00 56.10 56 ASN D CA 1
ATOM 4114 C C . ASN D 4 54 ? -16.070 -46.765 -141.739 1.00 59.58 56 ASN D C 1
ATOM 4115 O O . ASN D 4 54 ? -15.947 -46.495 -142.938 1.00 43.70 56 ASN D O 1
ATOM 4120 N N . ILE D 4 55 ? -15.505 -47.834 -141.182 1.00 49.57 57 ILE D N 1
ATOM 4121 C CA . ILE D 4 55 ? -14.758 -48.765 -142.001 1.00 54.58 57 ILE D CA 1
ATOM 4122 C C . ILE D 4 55 ? -15.714 -49.321 -143.037 1.00 63.69 57 ILE D C 1
ATOM 4123 O O . ILE D 4 55 ? -15.376 -49.458 -144.219 1.00 60.00 57 ILE D O 1
ATOM 4128 N N . THR D 4 56 ? -16.915 -49.649 -142.574 1.00 65.24 58 THR D N 1
ATOM 4129 C CA . THR D 4 56 ? -17.949 -50.179 -143.450 1.00 67.95 58 THR D CA 1
ATOM 4130 C C . THR D 4 56 ? -18.096 -49.212 -144.612 1.00 74.83 58 THR D C 1
ATOM 4131 O O . THR D 4 56 ? -17.815 -49.565 -145.753 1.00 78.72 58 THR D O 1
ATOM 4135 N N . LYS D 4 57 ? -18.508 -47.982 -144.316 1.00 73.03 59 LYS D N 1
ATOM 4136 C CA . LYS D 4 57 ? -18.693 -46.967 -145.352 1.00 72.99 59 LYS D CA 1
ATOM 4137 C C . LYS D 4 57 ? -17.504 -46.823 -146.312 1.00 73.57 59 LYS D C 1
ATOM 4138 O O . LYS D 4 57 ? -17.698 -46.551 -147.498 1.00 57.72 59 LYS D O 1
ATOM 4144 N N . VAL D 4 58 ? -16.289 -47.003 -145.789 1.00 69.97 60 VAL D N 1
ATOM 4145 C CA . VAL D 4 58 ? -15.060 -46.875 -146.570 1.00 57.66 60 VAL D CA 1
ATOM 4146 C C . VAL D 4 58 ? -14.965 -47.986 -147.583 1.00 57.65 60 VAL D C 1
ATOM 4147 O O . VAL D 4 58 ? -14.517 -47.788 -148.725 1.00 49.67 60 VAL D O 1
ATOM 4151 N N . CYS D 4 59 ? -15.407 -49.159 -147.153 1.00 57.95 61 CYS D N 1
ATOM 4152 C CA . CYS D 4 59 ? -15.423 -50.343 -148.001 1.00 59.06 61 CYS D CA 1
ATOM 4153 C C . CYS D 4 59 ? -16.474 -50.211 -149.093 1.00 57.87 61 CYS D C 1
ATOM 4154 O O . CYS D 4 59 ? -16.269 -50.673 -150.207 1.00 63.70 61 CYS D O 1
ATOM 4157 N N . GLN D 4 60 ? -17.598 -49.575 -148.782 1.00 65.61 62 GLN D N 1
ATOM 4158 C CA . GLN D 4 60 ? -18.667 -49.440 -149.768 1.00 73.83 62 GLN D CA 1
ATOM 4159 C C . GLN D 4 60 ? -18.230 -48.497 -150.851 1.00 74.52 62 GLN D C 1
ATOM 4160 O O . GLN D 4 60 ? -18.399 -48.748 -152.045 1.00 75.18 62 GLN D O 1
ATOM 4166 N N . LEU D 4 61 ? -17.634 -47.411 -150.401 1.00 72.84 63 LEU D N 1
ATOM 4167 C CA . LEU D 4 61 ? -17.114 -46.391 -151.270 1.00 59.17 63 LEU D CA 1
ATOM 4168 C C . LEU D 4 61 ? -16.103 -47.066 -152.187 1.00 68.24 63 LEU D C 1
ATOM 4169 O O . LEU D 4 61 ? -16.168 -46.954 -153.412 1.00 66.58 63 LEU D O 1
ATOM 4174 N N . HIS D 4 62 ? -15.170 -47.786 -151.573 1.00 67.33 64 HIS D N 1
ATOM 4175 C CA . HIS D 4 62 ? -14.131 -48.486 -152.319 1.00 54.48 64 HIS D CA 1
ATOM 4176 C C . HIS D 4 62 ? -14.695 -49.474 -153.301 1.00 60.16 64 HIS D C 1
ATOM 4177 O O . HIS D 4 62 ? -14.318 -49.476 -154.483 1.00 53.39 64 HIS D O 1
ATOM 4184 N N . ASP D 4 63 ? -15.587 -50.328 -152.807 1.00 55.52 65 ASP D N 1
ATOM 4185 C CA . ASP D 4 63 ? -16.175 -51.358 -153.646 1.00 59.40 65 ASP D CA 1
ATOM 4186 C C . ASP D 4 63 ? -17.111 -50.809 -154.735 1.00 61.53 65 ASP D C 1
ATOM 4187 O O . ASP D 4 63 ? -17.225 -51.393 -155.812 1.00 63.50 65 ASP D O 1
ATOM 4192 N N . SER D 4 64 ? -17.754 -49.676 -154.479 1.00 67.37 66 SER D N 1
ATOM 4193 C CA . SER D 4 64 ? -18.630 -49.079 -155.485 1.00 72.05 66 SER D CA 1
ATOM 4194 C C . SER D 4 64 ? -17.855 -48.425 -156.628 1.00 75.40 66 SER D C 1
ATOM 4195 O O . SER D 4 64 ? -18.452 -47.861 -157.538 1.00 80.04 66 SER D O 1
ATOM 4198 N N . SER D 4 65 ? -16.533 -48.519 -156.610 1.00 75.92 67 SER D N 1
ATOM 4199 C CA . SER D 4 65 ? -15.747 -47.833 -157.622 1.00 70.74 67 SER D CA 1
ATOM 4200 C C . SER D 4 65 ? -15.751 -48.377 -159.032 1.00 69.25 67 SER D C 1
ATOM 4201 O O . SER D 4 65 ? -15.662 -47.623 -159.998 1.00 67.26 67 SER D O 1
ATOM 4204 N N . ASN D 4 66 ? -15.862 -49.686 -159.144 1.00 67.97 68 ASN D N 1
ATOM 4205 C CA . ASN D 4 66 ? -15.873 -50.330 -160.426 1.00 80.44 68 ASN D CA 1
ATOM 4206 C C . ASN D 4 66 ? -17.108 -49.927 -161.236 1.00 87.02 68 ASN D C 1
ATOM 4207 O O . ASN D 4 66 ? -17.013 -49.656 -162.436 1.00 85.22 68 ASN D O 1
ATOM 4212 N N . LYS D 4 67 ? -18.267 -49.882 -160.583 1.00 85.92 69 LYS D N 1
ATOM 4213 C CA . LYS D 4 67 ? -19.499 -49.507 -161.270 1.00 86.06 69 LYS D CA 1
ATOM 4214 C C . LYS D 4 67 ? -19.471 -48.060 -161.736 1.00 83.02 69 LYS D C 1
ATOM 4215 O O . LYS D 4 67 ? -19.850 -47.764 -162.867 1.00 86.49 69 LYS D O 1
ATOM 4221 N N . LYS D 4 68 ? -19.028 -47.154 -160.872 1.00 85.53 70 LYS D N 1
ATOM 4222 C CA . LYS D 4 68 ? -18.958 -45.748 -161.250 1.00 81.46 70 LYS D CA 1
ATOM 4223 C C . LYS D 4 68 ? -18.118 -45.622 -162.514 1.00 76.38 70 LYS D C 1
ATOM 4224 O O . LYS D 4 68 ? -18.433 -44.829 -163.397 1.00 75.54 70 LYS D O 1
ATOM 4230 N N . PHE D 4 69 ? -17.059 -46.422 -162.595 1.00 69.72 71 PHE D N 1
ATOM 4231 C CA . PHE D 4 69 ? -16.162 -46.426 -163.747 1.00 70.77 71 PHE D CA 1
ATOM 4232 C C . PHE D 4 69 ? -16.863 -46.901 -165.025 1.00 74.71 71 PHE D C 1
ATOM 4233 O O . PHE D 4 69 ? -16.718 -46.297 -166.086 1.00 73.76 71 PHE D O 1
ATOM 4241 N N . ASP D 4 70 ? -17.616 -47.991 -164.916 1.00 80.42 72 ASP D N 1
ATOM 4242 C CA . ASP D 4 70 ? -18.326 -48.529 -166.061 1.00 79.47 72 ASP D CA 1
ATOM 4243 C C . ASP D 4 70 ? -19.296 -47.526 -166.640 1.00 70.98 72 ASP D C 1
ATOM 4244 O O . ASP D 4 70 ? -19.405 -47.425 -167.851 1.00 68.11 72 ASP D O 1
ATOM 4249 N N . GLN D 4 71 ? -20.003 -46.791 -165.785 1.00 66.72 73 GLN D N 1
ATOM 4250 C CA . GLN D 4 71 ? -20.949 -45.791 -166.266 1.00 69.42 73 GLN D CA 1
ATOM 4251 C C . GLN D 4 71 ? -20.171 -44.781 -167.110 1.00 73.10 73 GLN D C 1
ATOM 4252 O O . GLN D 4 71 ? -20.542 -44.500 -168.246 1.00 77.47 73 GLN D O 1
ATOM 4258 N N . TRP D 4 72 ? -19.076 -44.261 -166.557 1.00 79.39 74 TRP D N 1
ATOM 4259 C CA . TRP D 4 72 ? -18.227 -43.293 -167.249 1.00 76.11 74 TRP D CA 1
ATOM 4260 C C . TRP D 4 72 ? -17.628 -43.903 -168.512 1.00 76.86 74 TRP D C 1
ATOM 4261 O O . TRP D 4 72 ? -17.635 -43.287 -169.574 1.00 82.22 74 TRP D O 1
ATOM 4272 N N . TYR D 4 73 ? -17.101 -45.114 -168.376 1.00 74.89 75 TYR D N 1
ATOM 4273 C CA . TYR D 4 73 ? -16.482 -45.845 -169.476 1.00 76.54 75 TYR D CA 1
ATOM 4274 C C . TYR D 4 73 ? -17.448 -46.072 -170.638 1.00 80.84 75 TYR D C 1
ATOM 4275 O O . TYR D 4 73 ? -17.027 -46.203 -171.782 1.00 76.65 75 TYR D O 1
ATOM 4284 N N . LYS D 4 74 ? -18.739 -46.136 -170.332 1.00 91.61 76 LYS D N 1
ATOM 4285 C CA . LYS D 4 74 ? -19.767 -46.322 -171.347 1.00 102.05 76 LYS D CA 1
ATOM 4286 C C . LYS D 4 74 ? -19.898 -45.055 -172.200 1.00 107.31 76 LYS D C 1
ATOM 4287 O O . LYS D 4 74 ? -19.516 -45.056 -173.365 1.00 108.52 76 LYS D O 1
ATOM 4293 N N . GLU D 4 75 ? -20.430 -43.981 -171.616 1.00 110.41 77 GLU D N 1
ATOM 4294 C CA . GLU D 4 75 ? -20.609 -42.714 -172.334 1.00 114.93 77 GLU D CA 1
ATOM 4295 C C . GLU D 4 75 ? -19.349 -42.331 -173.111 1.00 113.89 77 GLU D C 1
ATOM 4296 O O . GLU D 4 75 ? -19.429 -41.733 -174.180 1.00 116.49 77 GLU D O 1
ATOM 4302 N N . GLN D 4 76 ? -18.188 -42.693 -172.582 1.00 110.56 78 GLN D N 1
ATOM 4303 C CA . GLN D 4 76 ? -16.931 -42.368 -173.238 1.00 116.73 78 GLN D CA 1
ATOM 4304 C C . GLN D 4 76 ? -16.602 -43.191 -174.482 1.00 121.43 78 GLN D C 1
ATOM 4305 O O . GLN D 4 76 ? -16.198 -42.632 -175.496 1.00 122.72 78 GLN D O 1
ATOM 4311 N N . TYR D 4 77 ? -16.764 -44.509 -174.417 1.00 123.83 79 TYR D N 1
ATOM 4312 C CA . TYR D 4 77 ? -16.455 -45.354 -175.569 1.00 120.96 79 TYR D CA 1
ATOM 4313 C C . TYR D 4 77 ? -17.578 -46.353 -175.904 1.00 122.76 79 TYR D C 1
ATOM 4314 O O . TYR D 4 77 ? -17.367 -47.567 -175.885 1.00 118.81 79 TYR D O 1
ATOM 4323 N N . LEU D 4 78 ? -18.765 -45.833 -176.212 1.00 131.62 80 LEU D N 1
ATOM 4324 C CA . LEU D 4 78 ? -19.931 -46.655 -176.554 1.00 142.80 80 LEU D CA 1
ATOM 4325 C C . LEU D 4 78 ? -21.046 -45.776 -177.099 1.00 148.33 80 LEU D C 1
ATOM 4326 O O . LEU D 4 78 ? -20.831 -44.610 -177.429 1.00 147.82 80 LEU D O 1
ATOM 4331 N N . SER D 4 79 ? -22.243 -46.343 -177.193 1.00 156.02 81 SER D N 1
ATOM 4332 C CA . SER D 4 79 ? -23.399 -45.592 -177.661 1.00 164.33 81 SER D CA 1
ATOM 4333 C C . SER D 4 79 ? -23.845 -44.698 -176.503 1.00 169.95 81 SER D C 1
ATOM 4334 O O . SER D 4 79 ? -23.156 -44.721 -175.457 1.00 172.54 81 SER D O 1
#

Radius of gyration: 55.14 Å; Cα contacts (8 Å, |Δi|>4): 474; chains: 4; bounding box: 55×53×176 Å

Solvent-accessible surface area: 31633 Å² total; per-residue (Å²): 124,116,82,23,112,88,27,17,110,70,2,42,91,24,0,32,88,7,41,125,80,27,47,58,123,3,47,102,121,13,67,72,120,56,100,77,0,124,90,9,6,46,153,9,82,109,57,18,50,74,10,108,101,98,2,115,60,19,20,109,43,0,88,143,16,34,129,37,0,53,43,43,41,88,70,0,90,40,43,73,48,136,6,109,102,11,43,69,123,39,163,22,43,118,78,33,0,25,44,2,1,47,13,76,18,84,0,2,49,16,0,3,50,13,5,0,67,23,101,0,7,55,24,0,8,78,0,0,33,91,5,14,96,157,57,11,5,83,6,118,34,2,23,143,34,2,40,64,7,0,54,72,4,29,25,19,109,4,22,13,78,23,14,11,32,83,69,121,212,138,130,155,124,163,56,73,3,102,110,8,93,97,102,40,78,53,49,60,155,50,9,74,84,85,17,82,87,2,0,70,16,26,0,34,25,44,0,0,66,42,3,46,98,32,0,68,136,11,68,131,111,131,30,6,75,95,88,57,50,85,86,22,27,71,132,4,100,139,54,53,123,94,55,70,66,40,69,80,161,62,106,158,75,18,60,56,113,13,17,181,109,186,119,73,84,96,158,17,112,133,99,124,135,62,84,116,59,134,168,140,168,100,11,78,46,20,105,3,129,138,7,96,72,12,152,43,0,46,51,3,26,140,91,34,115,109,25,0,78,33,8,0,8,106,48,22,85,4,95,114,19,18,40,122,0,77,49,30,52,63,71,0,91,106,0,38,70,47,0,63,77,8,63,100,71,28,58,147,1,92,48,31,14,91,65,0,133,86,37,29,77,144,0,32,52,13,24,109,63,0,74,51,30,9,42,147,43,16,5,41,127,6,2,46,105,34,1,64,81,40,8,137,132,20,56,87,70,1,59,99,51,26,112,107,24,213,73,24,142,58,85,99,78,14,60,88,13,12,123,76,7,34,81,20,35,15,52,27,15,9,18,122,23,5,18,37,2,0,87,108,44,35,11,55,129,58,138,107,16,37,66,21,4,64,130,21,46,1,44,6,113,30,38,202,99,6,16,51,79,107,15,111,106,56,144,53,56,134,18,153,36,28,73,9,96,86,25,48,76,98,0,50,65,67,49,88,42,0,30,82,10,16,125,64,0,103,138,24,48,68,13,19,142,135,1,57,120,51,14,117,145,80,29,127,143

Organism: Saccharomyces cerevisiae (strain ATCC 204508 / S288c) (NCBI:txid559292)

Foldseek 3Di:
DCVVVVVVVVVVVVVVVVVVVVVVVCVPPPVCVCVCVVVVVVVVVVVCVVVVVVVVVVVVVVVVVVVVVVVVVVVVVVVVCVVVPCVPPPPPDDPPCDVVDADPDPLVNVLVVLVVLLVVLVVVLVVVVVCCVVVVDDPVVSVVVNVVSVVVNVVSVVVSCVSPVPPD/DDDDDPVVVVVVVDDDDPDDVVADPLLVLLVVLVVLLVVLVVVLVVLVVCVVVVVDDPVCNCVVNVVSVVVNVVSVVSNVVSYVPSVVVSVD/DVVVVVVCVPPPNHDDDDDDDDDDDDPCVPDPVCPRVVCCVVPVVVVVVVVVVVVVDCVVVVVVVVVVVVVVVVVVVVVVVVVVVVVVVVVVVVVVVVVVVVVVVVVVVVVCCCPCDVPLVNPLVVLVVVLVVLVVVLVVLVVVDPDDPDPVVVVVSCVVSVVSVCVNVVSVVVSVVCVVDRDPPD/DVVVCVVVVDDDDDPDDPPDDDCPDDDDDDDDDDDDDDVVVVVVVVVVVVVVVVVVVVVCVVVCVVVVVVVVVDVVPHD

Nearest PDB structures (foldseek):
  2p22-assembly1_C  TM=1.005E+00  e=2.092E-27  Saccharomyces cerevisiae
  2p22-assembly1_A  TM=1.006E+00  e=1.152E-23  Saccharomyces cerevisiae
  2f6m-assembly2_C  TM=9.886E-01  e=3.138E-08  Saccharomyces cerevisiae
  2p22-assembly1_B  TM=1.011E+00  e=1.734E-13  Saccharomyces cerevisiae
  2f6m-assembly2_C  TM=9.735E-01  e=2.953E-01  Saccharomyces cerevisiae

Sequence (525 aa):
PTNHHEMLQNLQTVVNELYREDVDYVADKILTRQTVMQESIARFHEIIAIDKNHLRAVEQAIEQTMHSLNAQIDVLTANRAKVQQFSSTSHVDDEDVNSIAVAKTDGLNQLYNLVAQDYALTDTIECLSRMLHRGTIPLDTFVKQGRELARQQFLVRWHIQRITSPLSKLNQNQDISQLFHDEVPLFDNSITSKDKEVIETLSEIYSIVITLDHVEKAYLKDSIDDTQYTNTVDKLLKQFKVYLNSQNKEESNAITRLERSRLDIIRAEMDVVPSPGLPSKNIPLPEGINLLSSKEIIDLIQTHRHQLELYVTKFNPLTDFAGKIHAFRDQFKQLEENFEDLHEQKDKVQALLENARILESKYVASWQDYHSEFSKKYGDIALKKKLEQNTKKLDEESSQLETTTRSIDSADDLDQFIKNYLDIRTQYHLRREKLATWDKQGNLKYMNVEELLRRIPLYNKYGKDFPQETVTRFQMPEFKLPALQPTRDLLCPWYEECDNITKVCQLHDSSNKKFDQWYKEQYLS